Protein 2HB0 (pdb70)

Radius of gyration: 33.53 Å; Cα contacts (8 Å, |Δi|>4): 2049; chains: 2; bounding box: 90×71×95 Å

Foldseek 3Di:
DFDDAAEAEAEAEADQAELVDWFAKFWQFDQAFRGFDDPDQLALWKAKAFCAQPDQQQWHWHHAADPDLDFAFDWTWIWHWKAFDQVRDIDIFIKIKWKAFAFDPDDDGTTGYRRTGGDADVNTGTRGMTMIMMGHIRRCNPDQFFAKIKTWHKMFIQRHVDDTRYIYTYIYIHGYAHQQFFAKAFVVDPAAAEDEQPWDDPDQQKIKGKDKTKIWGDRRYLLPFFKKKKAKAWPPPPPPQWDWWAFDVGRVFIFTKFKWKCKQNDTGGHTHPDIDMDGRVVGHWDWDPRFGPDDDTNPGTGITIMMMMMMIGIDGNGDFHKTKIKMKMKMFGQDPPPGGDIYIGMYIYMYGDDND/DFDDAAEAEAEAEADQDELVDWFAKFWQFDQAFRGFDDPDQLALWKAKAFCAQPDQQQWHWHHAADPDQDFAFDWTWIWHWKAFPQVRDIDIFIKIKWKAFAFDPDGDGTTTYRRTGGDADVNGGTGGMTMIMIGHIRRCNPDQFFAKIKTWHKMFIQRHPDDTRYIYTYIYIHHYAHQQQFAWAFVVDPAAAEDEQCWDDPPQQKTKGKDKTKIWGGRSYLLPFFKKKKAKAWDPPPPPQWDWWAFPVDRVFIFTKFKWKCKQNDTGGHTHGDIDMGGRPPGHKDWDPRFGPDDDTNHGTGITIMMMMMMIGIDGNRDFHKIKIKMKMKMWGQDDDDGGDIYIGMYIYMYGDHD

Solvent-accessible surface area: 31580 Å² total; per-residue (Å²): 122,93,52,111,16,19,80,40,120,31,108,25,90,8,35,96,19,42,31,22,23,26,2,69,97,35,102,11,16,112,56,66,52,0,0,45,16,29,98,68,58,100,17,4,62,0,0,1,11,2,87,34,30,13,86,8,109,26,1,4,6,36,46,58,12,6,108,39,126,75,46,42,99,28,38,0,18,0,6,0,38,0,38,0,112,110,10,128,46,124,62,42,1,9,0,24,0,22,0,33,7,60,19,95,131,33,127,34,82,56,93,1,0,2,8,1,3,56,45,100,3,137,224,30,76,0,0,0,0,13,0,4,0,40,0,25,43,1,6,3,33,14,1,2,2,0,0,17,0,53,6,57,0,61,0,40,0,30,35,10,144,78,76,73,55,14,37,0,24,0,52,1,34,0,30,1,19,1,86,47,0,7,18,1,42,4,58,140,58,206,73,124,3,127,12,50,0,87,23,160,61,63,51,66,28,24,14,65,4,152,43,42,6,52,4,1,0,0,5,0,38,1,2,25,11,74,35,2,70,0,71,0,41,6,113,27,78,105,116,68,27,101,4,18,0,45,32,75,159,38,98,90,75,62,2,50,2,83,5,45,2,84,0,5,50,83,126,28,99,3,56,20,28,113,34,31,114,8,109,9,105,92,15,109,52,71,135,35,122,0,70,26,88,102,40,25,68,3,38,39,56,2,12,0,1,26,5,125,0,57,0,35,6,164,20,138,103,24,82,50,19,98,3,84,14,37,0,62,0,5,1,32,2,32,28,168,131,78,109,27,181,103,35,90,59,58,0,34,0,26,1,38,6,77,92,169,127,89,50,107,16,21,80,45,111,29,108,26,93,10,33,93,21,42,32,22,23,25,3,70,110,35,82,9,19,101,56,68,57,0,0,46,16,32,98,66,54,95,16,5,59,0,0,1,12,1,85,35,31,13,88,10,108,25,1,4,7,36,48,59,10,4,104,39,123,77,47,38,104,26,31,1,16,0,6,0,37,0,38,0,105,115,11,120,48,122,63,53,0,10,0,23,0,26,0,36,6,60,17,96,123,42,138,29,91,65,86,2,0,1,9,1,2,55,46,100,1,107,194,34,77,0,0,0,0,13,0,3,0,42,0,16,38,2,2,2,31,12,2,2,2,0,0,15,0,54,6,56,0,58,0,36,0,26,39,13,144,82,73,75,55,14,38,0,28,0,47,1,35,0,31,0,23,1,88,45,0,8,17,1,44,3,64,137,56,201,72,123,3,126,10,48,0,74,17,140,91,87,50,71,26,22,33,67,6,158,41,36,5,50,5,1,0,0,5,0,42,0,2,24,7,77,37,2,65,0,76,0,45,4,103,34,70,116,117,72,25,106,4,13,0,46,29,100,128,55,104,85,73,70,1,52,3,81,5,41,3,82,0,6,52,90,126,33,101,4,58,21,29,108,33,33,114,8,101,10,96,99,17,114,56,70,133,38,115,0,68,24,88,104,48,22,67,3,39,41,58,2,12,0,1,29,5,126,0,62,0,31,6,172,25,155,112,28,72,38,22,107,3,72,7,33,0,76,0,4,0,24,0,36,33,165,125,106,103,27,176,93,35,88,54,64,0,34,0,23,2,49,6,116,132

Organism: Escherichia coli (NCBI:txid562)

Sequence (711 aa):
ADKNPGSENMTNTIGPHDRGGSSPIYNILNSYLTAYNGSHHLYDRMSFLCLSSQNTLNGACPSSDAPGTATIDGETNITLQFTEKRSLIKRELQIKGYKQFLFKNANCPSKLALNSSHFQCNREQASGATLSLYIPAGELNKLPFGGVWNAVLKLNVKRRYDTTYGTYTINITVNLTDKGNIQIWLPQFKSNARVDLNLRPTGGGTYIGRNSVDMCFYDGYSTNSSSLEIRFQDDNSKSDGKFYLKKINDDSKELVYTLSLLLAGKNLTPTNGQALNINTASLETNWNRITAVTMPEISVPVLCWPGRLQLDAKVKNPEAGQYMGNIKITFTPSSQTLDNKQVEKNITVTASVDPVADKNPGSENMTNTIGPHDRGGSSPIYNILNSYLTAYNGSHHLYDRMSFLCLSSQNTLNGACPSSDAPGTATIDGETNITLQFTEKRSLIKRELQIKGYKQFLFKNANCPSKLALNSSHFQCNREQASGATLSLYIPAGELNKLPFGGVWNAVLKLNVKRRYDTTYGTYTINITVNLTDKGNIQIWLPQFKSNARVDLNLRPTGGGTYIGRNSVDMCFYDGYSTNSSSLEIRFQDDNSKSDGKFYLKKINDDSKELVYTLSLLLAGKNLTPTNGQALNINTASLETNWNRITAVTMPEISVPVLCWPGRLQLDAKVKNPEAGQYMGNIKITFTPSSQTLDNKQVEKNITVTASVDP

Nearest PDB structures (foldseek):
  2hb0-assembly2_B  TM=1.000E+00  e=8.946E-77  Escherichia coli
  3f83-assembly1_A  TM=9.910E-01  e=2.214E-73  Escherichia coli
  3vac-assembly2_B  TM=9.593E-01  e=4.203E-71  Escherichia coli
  6k73-assembly2_D  TM=7.886E-01  e=4.284E-59  Escherichia coli
  6k73-assembly1_C  TM=7.743E-01  e=6.901E-57  Escherichia coli

InterPro domains:
  IPR010888 CblD-like pilus biogenesis initiator [PF07434] (94-356)
  IPR043037 CFA/I fimbrial subunit E, adhesin domain [G3DSA:2.60.40.2520] (23-199)

Secondary structure (DSSP, 8-state):
--B----EEEEEEEEEEETTS----EEEEEEEEEEE-SS--TTSSEEEE-SBSS-GGG-BS--S--SSSS--BS-EEEEEEEEETTT--EEEEEEEEEEEEE-SS------B-TTPPP--BTTB---EEEEEEEEPTTGGGG-SS-EEEEEEEEEEEEETTS-EEEEEEEEEEEEEE-GGG-EEE-TT-SS-EEEE---EEEETTEEEEEEEEEEEEE-SSTT--SEEEEEEE-S---SSS-EEEEETTEEEEEEEEEEEEEETTEEE---TT--EEEESTT---EEE-PPPSSSS---S-EEEEEEEEEEEEEEESPPSEEEEEEEEEEEEE--SSS----EEEEEEEEEEE---/--B----EEEEEEEEEEETTSPPPPEEEEEEEEEEE-SS--TTTTEEEEESBSS-GGG-BS--S--S-SS--BS-EEEEEEEEETTT--EEEEEEEEEEEEE-SSS-----B-TTPPP--BTTBPP-EEEEEEEEPTTGGGG-SS-EEEEEEEEEEEEETTS-EEEEEEEEEEEEEE-GGG-EEE-TT-SSSEEEE---EEEETTEEEEEEEEEEEEE-SSTT--SEEEEEEEES---SSS-EEEEETTEEEEEEEEEEEEEETTEEE---TT--EEEESTT---EEE-PPPSSSS---S-EEEEEEEEEEEEEEES--SEEEEEEEEEEEEE--SSS----EEEEEEEEEEE--

Structure (mmCIF, N/CA/C/O backbone):
data_2HB0
#
_entry.id   2HB0
#
_cell.length_a   143.346
_cell.length_b   143.346
_cell.length_c   231.434
_cell.angle_alpha   90.00
_cell.angle_beta   90.00
_cell.angle_gamma   120.00
#
_symmetry.space_group_name_H-M   'P 62 2 2'
#
loop_
_entity.id
_entity.type
_entity.pdbx_description
1 polymer 'CFA/I fimbrial subunit E'
2 non-polymer 'MALONATE ION'
3 non-polymer DI(HYDROXYETHYL)ETHER
4 water water
#
loop_
_atom_site.group_PDB
_atom_site.id
_atom_site.type_symbol
_atom_site.label_atom_id
_atom_site.label_alt_id
_atom_site.label_comp_id
_atom_site.label_asym_id
_atom_site.label_entity_id
_atom_site.label_seq_id
_atom_site.pdbx_PDB_ins_code
_atom_site.Cartn_x
_atom_site.Cartn_y
_atom_site.Cartn_z
_atom_site.occupancy
_atom_site.B_iso_or_equiv
_atom_site.auth_seq_id
_atom_site.auth_comp_id
_atom_site.auth_asym_id
_atom_site.auth_atom_id
_atom_site.pdbx_PDB_model_num
ATOM 1 N N . ALA A 1 1 ? 57.961 1.400 88.668 1.00 47.40 23 ALA A N 1
ATOM 2 C CA . ALA A 1 1 ? 57.270 0.227 88.014 1.00 45.93 23 ALA A CA 1
ATOM 3 C C . ALA A 1 1 ? 56.592 0.650 86.707 1.00 43.32 23 ALA A C 1
ATOM 4 O O . ALA A 1 1 ? 56.282 1.826 86.508 1.00 44.97 23 ALA A O 1
ATOM 6 N N . ASP A 1 2 ? 56.371 -0.301 85.816 1.00 37.83 24 ASP A N 1
ATOM 7 C CA . ASP A 1 2 ? 55.693 0.015 84.580 1.00 32.86 24 ASP A CA 1
ATOM 8 C C . ASP A 1 2 ? 54.244 0.390 84.897 1.00 29.91 24 ASP A C 1
ATOM 9 O O . ASP A 1 2 ? 53.666 -0.106 85.852 1.00 29.44 24 ASP A O 1
ATOM 14 N N . LYS A 1 3 ? 53.679 1.291 84.111 1.00 26.94 25 LYS A N 1
ATOM 15 C CA . LYS A 1 3 ? 52.269 1.639 84.244 1.00 24.57 25 LYS A CA 1
ATOM 16 C C . LYS A 1 3 ? 51.695 2.031 82.898 1.00 23.65 25 LYS A C 1
ATOM 17 O O . LYS A 1 3 ? 52.288 2.821 82.169 1.00 23.31 25 LYS A O 1
ATOM 23 N N . ASN A 1 4 ? 50.548 1.451 82.569 1.00 22.93 26 ASN A N 1
ATOM 24 C CA . ASN A 1 4 ? 49.841 1.760 81.337 1.00 22.89 26 ASN A CA 1
ATOM 25 C C . ASN A 1 4 ? 48.769 2.776 81.643 1.00 22.41 26 ASN A C 1
ATOM 26 O O . ASN A 1 4 ? 47.935 2.546 82.520 1.00 22.64 26 ASN A O 1
ATOM 31 N N . PRO A 1 5 ? 48.757 3.883 80.907 1.00 21.93 27 PRO A N 1
ATOM 32 C CA . PRO A 1 5 ? 47.775 4.952 81.153 1.00 21.33 27 PRO A CA 1
ATOM 33 C C . PRO A 1 5 ? 46.359 4.478 80.826 1.00 21.36 27 PRO A C 1
ATOM 34 O O . PRO A 1 5 ? 46.157 3.558 80.014 1.00 19.96 27 PRO A O 1
ATOM 38 N N . GLY A 1 6 ? 45.383 5.108 81.463 1.00 21.46 28 GLY A N 1
ATOM 39 C CA . GLY A 1 6 ? 43.983 4.784 81.261 1.00 21.00 28 GLY A CA 1
ATOM 40 C C . GLY A 1 6 ? 43.125 5.634 82.175 1.00 21.88 28 GLY A C 1
ATOM 41 O O . GLY A 1 6 ? 43.642 6.475 82.924 1.00 21.23 28 GLY A O 1
ATOM 42 N N . SER A 1 7 ? 41.817 5.416 82.129 1.00 22.08 29 SER A N 1
ATOM 43 C CA . SER A 1 7 ? 40.893 6.167 82.974 1.00 22.70 29 SER A CA 1
ATOM 44 C C . SER A 1 7 ? 41.095 5.840 84.434 1.00 22.80 29 SER A C 1
ATOM 45 O O . SER A 1 7 ? 41.435 4.712 84.790 1.00 23.34 29 SER A O 1
ATOM 48 N N . GLU A 1 8 ? 40.886 6.833 85.279 1.00 22.72 30 GLU A N 1
ATOM 49 C CA . GLU A 1 8 ? 40.997 6.656 86.716 1.00 23.33 30 GLU A CA 1
ATOM 50 C C . GLU A 1 8 ? 39.995 7.567 87.396 1.00 23.34 30 GLU A C 1
ATOM 51 O O . GLU A 1 8 ? 39.584 8.600 86.846 1.00 21.66 30 GLU A O 1
ATOM 57 N N . ASN A 1 9 ? 39.605 7.177 88.597 1.00 24.22 31 ASN A N 1
ATOM 58 C CA . ASN A 1 9 ? 38.635 7.911 89.392 1.00 25.72 31 ASN A CA 1
ATOM 59 C C . ASN A 1 9 ? 39.242 8.226 90.726 1.00 25.95 31 ASN A C 1
ATOM 60 O O . ASN A 1 9 ? 39.648 7.318 91.447 1.00 26.61 31 ASN A O 1
ATOM 65 N N . MET A 1 10 ? 39.302 9.506 91.073 1.00 25.51 32 MET A N 1
ATOM 66 C CA . MET A 1 10 ? 39.934 9.898 92.315 1.00 26.65 32 MET A CA 1
ATOM 67 C C . MET A 1 10 ? 39.080 10.789 93.174 1.00 26.26 32 MET A C 1
ATOM 68 O O . MET A 1 10 ? 38.148 11.443 92.700 1.00 25.53 32 MET A O 1
ATOM 73 N N . THR A 1 11 ? 39.397 10.786 94.457 1.00 26.51 33 THR A N 1
ATOM 74 C CA . THR A 1 11 ? 38.657 11.541 95.440 1.00 27.56 33 THR A CA 1
ATOM 75 C C . THR A 1 11 ? 39.622 12.304 96.309 1.00 26.31 33 THR A C 1
ATOM 76 O O . THR A 1 11 ? 40.639 11.754 96.739 1.00 26.65 33 THR A O 1
ATOM 80 N N . ASN A 1 12 ? 39.300 13.573 96.551 1.00 25.57 34 ASN A N 1
ATOM 81 C CA . ASN A 1 12 ? 40.094 14.467 97.383 1.00 25.97 34 ASN A CA 1
ATOM 82 C C . ASN A 1 12 ? 39.210 15.237 98.334 1.00 25.97 34 ASN A C 1
ATOM 83 O O . ASN A 1 12 ? 38.209 15.821 97.915 1.00 25.60 34 ASN A O 1
ATOM 88 N N . THR A 1 13 ? 39.572 15.242 99.610 1.00 25.55 35 THR A N 1
ATOM 89 C CA . THR A 1 13 ? 38.833 15.985 100.605 1.00 26.36 35 THR A CA 1
ATOM 90 C C . THR A 1 13 ? 39.761 17.032 101.179 1.00 26.22 35 THR A C 1
ATOM 91 O O . THR A 1 13 ? 40.780 16.710 101.781 1.00 27.15 35 THR A O 1
ATOM 95 N N . ILE A 1 14 ? 39.410 18.288 100.965 1.00 25.98 36 ILE A N 1
ATOM 96 C CA . ILE A 1 14 ? 40.195 19.404 101.418 1.00 25.19 36 ILE A CA 1
ATOM 97 C C . ILE A 1 14 ? 39.571 19.956 102.676 1.00 25.26 36 ILE A C 1
ATOM 98 O O . ILE A 1 14 ? 38.348 20.182 102.730 1.00 24.13 36 ILE A O 1
ATOM 103 N N . GLY A 1 15 ? 40.390 20.189 103.698 1.00 24.50 37 GLY A N 1
ATOM 104 C CA . GLY A 1 15 ? 39.874 20.784 104.902 1.00 23.98 37 GLY A CA 1
ATOM 105 C C . GLY A 1 15 ? 39.787 19.853 106.069 1.00 24.20 37 GLY A C 1
ATOM 106 O O . GLY A 1 15 ? 40.381 18.792 106.064 1.00 26.16 37 GLY A O 1
ATOM 107 N N . PRO A 1 16 ? 39.025 20.239 107.078 1.00 23.67 38 PRO A N 1
ATOM 108 C CA . PRO A 1 16 ? 38.243 21.480 107.056 1.00 22.70 38 PRO A CA 1
ATOM 109 C C . PRO A 1 16 ? 39.101 22.741 107.076 1.00 21.71 38 PRO A C 1
ATOM 110 O O . PRO A 1 16 ? 40.118 22.778 107.740 1.00 21.53 38 PRO A O 1
ATOM 114 N N . HIS A 1 17 ? 38.688 23.763 106.349 1.00 20.69 39 HIS A N 1
ATOM 115 C CA . HIS A 1 17 ? 39.383 25.040 106.414 1.00 19.74 39 HIS A CA 1
ATOM 116 C C . HIS A 1 17 ? 38.386 26.100 106.825 1.00 19.40 39 HIS A C 1
ATOM 117 O O . HIS A 1 17 ? 37.292 26.177 106.261 1.00 20.52 39 HIS A O 1
ATOM 124 N N . ASP A 1 18 ? 38.758 26.929 107.786 1.00 19.88 40 ASP A N 1
ATOM 125 C CA . ASP A 1 18 ? 37.858 27.994 108.249 1.00 21.12 40 ASP A CA 1
ATOM 126 C C . ASP A 1 18 ? 38.100 29.279 107.510 1.00 21.26 40 ASP A C 1
ATOM 127 O O . ASP A 1 18 ? 39.238 29.684 107.375 1.00 21.81 40 ASP A O 1
ATOM 132 N N . ARG A 1 19 ? 37.020 29.924 107.041 1.00 22.73 41 ARG A N 1
ATOM 133 C CA . ARG A 1 19 ? 37.093 31.201 106.278 1.00 22.55 41 ARG A CA 1
ATOM 134 C C . ARG A 1 19 ? 37.771 32.334 107.031 1.00 22.91 41 ARG A C 1
ATOM 135 O O . ARG A 1 19 ? 38.097 33.365 106.439 1.00 23.34 41 ARG A O 1
ATOM 143 N N . GLY A 1 20 ? 37.938 32.174 108.338 1.00 21.94 42 GLY A N 1
ATOM 144 C CA . GLY A 1 20 ? 38.589 33.189 109.141 1.00 22.40 42 GLY A CA 1
ATOM 145 C C . GLY A 1 20 ? 40.079 33.291 108.870 1.00 23.13 42 GLY A C 1
ATOM 146 O O . GLY A 1 20 ? 40.730 34.264 109.260 1.00 23.97 42 GLY A O 1
ATOM 147 N N . GLY A 1 21 ? 40.627 32.281 108.201 1.00 22.02 43 GLY A N 1
ATOM 148 C CA . GLY A 1 21 ? 42.036 32.261 107.884 1.00 21.15 43 GLY A CA 1
ATOM 149 C C . GLY A 1 21 ? 42.294 32.175 106.396 1.00 21.02 43 GLY A C 1
ATOM 150 O O . GLY A 1 21 ? 41.421 31.786 105.619 1.00 21.08 43 GLY A O 1
ATOM 151 N N . SER A 1 22 ? 43.497 32.565 105.993 1.00 20.30 44 SER A N 1
ATOM 152 C CA . SER A 1 22 ? 43.886 32.510 104.582 1.00 20.32 44 SER A CA 1
ATOM 153 C C . SER A 1 22 ? 44.173 31.046 104.248 1.00 18.35 44 SER A C 1
ATOM 154 O O . SER A 1 22 ? 44.740 30.340 105.049 1.00 17.84 44 SER A O 1
ATOM 157 N N . SER A 1 23 ? 43.758 30.594 103.080 1.00 18.04 45 SER A N 1
ATOM 158 C CA . SER A 1 23 ? 43.914 29.201 102.728 1.00 18.26 45 SER A CA 1
ATOM 159 C C . SER A 1 23 ? 45.305 28.882 102.214 1.00 17.90 45 SER A C 1
ATOM 160 O O . SER A 1 23 ? 45.876 29.634 101.425 1.00 19.48 45 SER A O 1
ATOM 163 N N . PRO A 1 24 ? 45.863 27.776 102.670 1.00 17.47 46 PRO A N 1
ATOM 164 C CA . PRO A 1 24 ? 47.194 27.372 102.233 1.00 17.19 46 PRO A CA 1
ATOM 165 C C . PRO A 1 24 ? 47.093 26.574 100.943 1.00 18.06 46 PRO A C 1
ATOM 166 O O . PRO A 1 24 ? 45.974 26.280 100.462 1.00 17.46 46 PRO A O 1
ATOM 170 N N . ILE A 1 25 ? 48.243 26.234 100.378 1.00 17.85 47 ILE A N 1
ATOM 171 C CA . ILE A 1 25 ? 48.268 25.404 99.184 1.00 19.06 47 ILE A CA 1
ATOM 172 C C . ILE A 1 25 ? 47.666 24.054 99.538 1.00 18.63 47 ILE A C 1
ATOM 173 O O . ILE A 1 25 ? 47.945 23.515 100.608 1.00 18.14 47 ILE A O 1
ATOM 178 N N . TYR A 1 26 ? 46.820 23.530 98.666 1.00 19.43 48 TYR A N 1
ATOM 179 C CA . TYR A 1 26 ? 46.283 22.180 98.854 1.00 20.73 48 TYR A CA 1
ATOM 180 C C . TYR A 1 26 ? 46.728 21.286 97.704 1.00 20.82 48 TYR A C 1
ATOM 181 O O . TYR A 1 26 ? 46.392 21.513 96.559 1.00 20.57 48 TYR A O 1
ATOM 190 N N . ASN A 1 27 ? 47.490 20.270 98.019 1.00 22.03 49 ASN A N 1
ATOM 191 C CA . ASN A 1 27 ? 47.951 19.362 96.996 1.00 23.27 49 ASN A CA 1
ATOM 192 C C . ASN A 1 27 ? 46.872 18.376 96.589 1.00 22.78 49 ASN A C 1
ATOM 193 O O . ASN A 1 27 ? 46.326 17.707 97.419 1.00 22.79 49 ASN A O 1
ATOM 198 N N . ILE A 1 28 ? 46.567 18.302 95.299 1.00 22.31 50 ILE A N 1
ATOM 199 C CA . ILE A 1 28 ? 45.571 17.353 94.819 1.00 22.10 50 ILE A CA 1
ATOM 200 C C . ILE A 1 28 ? 46.266 16.120 94.256 1.00 22.23 50 ILE A C 1
ATOM 201 O O . ILE A 1 28 ? 45.869 15.006 94.519 1.00 23.28 50 ILE A O 1
ATOM 206 N N . LEU A 1 29 ? 47.322 16.339 93.492 1.00 21.86 51 LEU A N 1
ATOM 207 C CA . LEU A 1 29 ? 48.159 15.259 92.980 1.00 21.38 51 LEU A CA 1
ATOM 208 C C . LEU A 1 29 ? 49.566 15.754 93.070 1.00 21.12 51 LEU A C 1
ATOM 209 O O . LEU A 1 29 ? 49.846 16.894 92.716 1.00 20.93 51 LEU A O 1
ATOM 214 N N . ASN A 1 30 ? 50.457 14.927 93.571 1.00 21.44 52 ASN A N 1
ATOM 215 C CA . ASN A 1 30 ? 51.858 15.323 93.636 1.00 22.42 52 ASN A CA 1
ATOM 216 C C . ASN A 1 30 ? 52.731 14.302 92.936 1.00 20.48 52 ASN A C 1
ATOM 217 O O . ASN A 1 30 ? 52.888 13.205 93.433 1.00 19.75 52 ASN A O 1
ATOM 222 N N . SER A 1 31 ? 53.284 14.676 91.779 1.00 20.23 53 SER A N 1
ATOM 223 C CA . SER A 1 31 ? 54.127 13.779 90.983 1.00 21.05 53 SER A CA 1
ATOM 224 C C . SER A 1 31 ? 53.483 12.420 90.854 1.00 20.12 53 SER A C 1
ATOM 225 O O . SER A 1 31 ? 54.121 11.411 91.057 1.00 20.30 53 SER A O 1
ATOM 228 N N . TYR A 1 32 ? 52.196 12.411 90.563 1.00 19.67 54 TYR A N 1
ATOM 229 C CA . TYR A 1 32 ? 51.474 11.175 90.399 1.00 19.46 54 TYR A CA 1
ATOM 230 C C . TYR A 1 32 ? 51.856 10.527 89.050 1.00 19.30 54 TYR A C 1
ATOM 231 O O . TYR A 1 32 ? 51.763 11.176 87.988 1.00 19.64 54 TYR A O 1
ATOM 240 N N . LEU A 1 33 ? 52.257 9.260 89.091 1.00 18.91 55 LEU A N 1
ATOM 241 C CA . LEU A 1 33 ? 52.690 8.528 87.889 1.00 18.80 55 LEU A CA 1
ATOM 242 C C . LEU A 1 33 ? 51.505 8.234 86.985 1.00 19.10 55 LEU A C 1
ATOM 243 O O . LEU A 1 33 ? 50.564 7.573 87.402 1.00 19.88 55 LEU A O 1
ATOM 248 N N . THR A 1 34 ? 51.538 8.738 85.755 1.00 18.64 56 THR A N 1
ATOM 249 C CA . THR A 1 34 ? 50.443 8.502 84.833 1.00 19.14 56 THR A CA 1
ATOM 250 C C . THR A 1 34 ? 50.749 7.382 83.895 1.00 20.10 56 THR A C 1
ATOM 251 O O . THR A 1 34 ? 49.844 6.666 83.469 1.00 20.80 56 THR A O 1
ATOM 255 N N . ALA A 1 35 ? 52.030 7.228 83.568 1.00 19.79 57 ALA A N 1
ATOM 256 C CA . ALA A 1 35 ? 52.453 6.237 82.596 1.00 20.16 57 ALA A CA 1
ATOM 257 C C . ALA A 1 35 ? 53.950 6.067 82.651 1.00 20.28 57 ALA A C 1
ATOM 258 O O . ALA A 1 35 ? 54.675 7.037 82.902 1.00 20.58 57 ALA A O 1
ATOM 260 N N . TYR A 1 36 ? 54.406 4.835 82.413 1.00 20.04 58 TYR A N 1
ATOM 261 C CA . TYR A 1 36 ? 55.832 4.521 82.351 1.00 20.39 58 TYR A CA 1
ATOM 262 C C . TYR A 1 36 ? 56.054 3.155 81.735 1.00 20.86 58 TYR A C 1
ATOM 263 O O . TYR A 1 36 ? 55.277 2.235 81.977 1.00 21.09 58 TYR A O 1
ATOM 272 N N . ASN A 1 37 ? 57.105 3.033 80.925 1.00 21.14 59 ASN A N 1
ATOM 273 C CA . ASN A 1 37 ? 57.548 1.734 80.417 1.00 21.71 59 ASN A CA 1
ATOM 274 C C . ASN A 1 37 ? 59.042 1.791 80.174 1.00 22.02 59 ASN A C 1
ATOM 275 O O . ASN A 1 37 ? 59.539 2.734 79.570 1.00 22.24 59 ASN A O 1
ATOM 280 N N . GLY A 1 38 ? 59.753 0.779 80.658 1.00 23.04 60 GLY A N 1
ATOM 281 C CA . GLY A 1 38 ? 61.197 0.723 80.535 1.00 24.58 60 GLY A CA 1
ATOM 282 C C . GLY A 1 38 ? 61.736 0.240 79.202 1.00 25.69 60 GLY A C 1
ATOM 283 O O . GLY A 1 38 ? 62.910 0.453 78.906 1.00 26.43 60 GLY A O 1
ATOM 284 N N . SER A 1 39 ? 60.897 -0.413 78.398 1.00 26.00 61 SER A N 1
ATOM 285 C CA . SER A 1 39 ? 61.348 -0.922 77.099 1.00 27.25 61 SER A CA 1
ATOM 286 C C . SER A 1 39 ? 60.962 -0.065 75.873 1.00 27.42 61 SER A C 1
ATOM 287 O O . SER A 1 39 ? 61.804 0.188 75.011 1.00 29.40 61 SER A O 1
ATOM 290 N N . HIS A 1 40 ? 59.708 0.380 75.793 1.00 25.61 62 HIS A N 1
ATOM 291 C CA . HIS A 1 40 ? 59.295 1.198 74.655 1.00 24.27 62 HIS A CA 1
ATOM 292 C C . HIS A 1 40 ? 59.160 2.688 75.019 1.00 23.97 62 HIS A C 1
ATOM 293 O O . HIS A 1 40 ? 59.381 3.074 76.170 1.00 22.88 62 HIS A O 1
ATOM 300 N N . HIS A 1 41 ? 58.809 3.513 74.030 1.00 23.86 63 HIS A N 1
ATOM 301 C CA . HIS A 1 41 ? 58.713 4.952 74.229 1.00 22.94 63 HIS A CA 1
ATOM 302 C C . HIS A 1 41 ? 57.383 5.511 73.804 1.00 22.40 63 HIS A C 1
ATOM 303 O O . HIS A 1 41 ? 57.306 6.655 73.379 1.00 23.38 63 HIS A O 1
ATOM 310 N N . LEU A 1 42 ? 56.328 4.709 73.910 1.00 21.77 64 LEU A N 1
ATOM 311 C CA . LEU A 1 42 ? 55.000 5.188 73.581 1.00 21.70 64 LEU A CA 1
ATOM 312 C C . LEU A 1 42 ? 54.553 6.264 74.562 1.00 21.08 64 LEU A C 1
ATOM 313 O O . LEU A 1 42 ? 53.635 7.010 74.270 1.00 20.42 64 LEU A O 1
ATOM 318 N N . TYR A 1 43 ? 55.201 6.337 75.723 1.00 19.75 65 TYR A N 1
ATOM 319 C CA . TYR A 1 43 ? 54.810 7.315 76.728 1.00 19.81 65 TYR A CA 1
ATOM 320 C C . TYR A 1 43 ? 55.824 8.412 76.844 1.00 20.42 65 TYR A C 1
ATOM 321 O O . TYR A 1 43 ? 56.039 8.963 77.925 1.00 20.75 65 TYR A O 1
ATOM 330 N N . ASP A 1 44 ? 56.426 8.759 75.718 1.00 20.67 66 ASP A N 1
ATOM 331 C CA . ASP A 1 44 ? 57.431 9.799 75.704 1.00 20.77 66 ASP A CA 1
ATOM 332 C C . ASP A 1 44 ? 56.839 11.191 75.485 1.00 19.74 66 ASP A C 1
ATOM 333 O O . ASP A 1 44 ? 57.572 12.179 75.469 1.00 20.33 66 ASP A O 1
ATOM 338 N N . ARG A 1 45 ? 55.521 11.272 75.315 1.00 19.31 67 ARG A N 1
ATOM 339 C CA . ARG A 1 45 ? 54.866 12.566 75.070 1.00 18.76 67 ARG A CA 1
ATOM 340 C C . ARG A 1 45 ? 53.468 12.645 75.692 1.00 18.52 67 ARG A C 1
ATOM 341 O O . ARG A 1 45 ? 52.484 12.976 75.029 1.00 17.80 67 ARG A O 1
ATOM 349 N N . MET A 1 46 ? 53.388 12.327 76.973 1.00 18.42 68 MET A N 1
ATOM 350 C CA . MET A 1 46 ? 52.125 12.369 77.668 1.00 17.55 68 MET A CA 1
ATOM 351 C C . MET A 1 46 ? 51.580 13.797 77.718 1.00 17.60 68 MET A C 1
ATOM 352 O O . MET A 1 46 ? 52.322 14.742 77.964 1.00 17.79 68 MET A O 1
ATOM 357 N N . SER A 1 47 ? 50.288 13.945 77.453 1.00 17.34 69 SER A N 1
ATOM 358 C CA . SER A 1 47 ? 49.634 15.232 77.546 1.00 17.98 69 SER A CA 1
ATOM 359 C C . SER A 1 47 ? 48.274 15.097 78.239 1.00 18.39 69 SER A C 1
ATOM 360 O O . SER A 1 47 ? 47.652 14.006 78.240 1.00 18.69 69 SER A O 1
ATOM 363 N N . PHE A 1 48 ? 47.828 16.194 78.845 1.00 17.75 70 PHE A N 1
ATOM 364 C CA . PHE A 1 48 ? 46.587 16.207 79.601 1.00 18.39 70 PHE A CA 1
ATOM 365 C C . PHE A 1 48 ? 45.746 17.389 79.162 1.00 18.67 70 PHE A C 1
ATOM 366 O O . PHE A 1 48 ? 46.213 18.518 79.158 1.00 18.87 70 PHE A O 1
ATOM 374 N N . LEU A 1 49 ? 44.509 17.118 78.761 1.00 18.32 71 LEU A N 1
ATOM 375 C CA . LEU A 1 49 ? 43.645 18.178 78.243 1.00 17.95 71 LEU A CA 1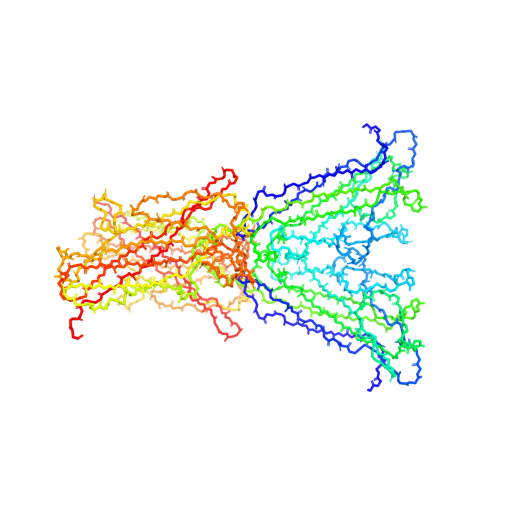
ATOM 376 C C . LEU A 1 49 ? 42.351 18.249 78.993 1.00 19.10 71 LEU A C 1
ATOM 377 O O . LEU A 1 49 ? 41.759 17.199 79.319 1.00 18.76 71 LEU A O 1
ATOM 382 N N . CYS A 1 50 ? 41.881 19.474 79.256 1.00 18.98 72 CYS A N 1
ATOM 383 C CA . CYS A 1 50 ? 40.533 19.645 79.799 1.00 20.04 72 CYS A CA 1
ATOM 384 C C . CYS A 1 50 ? 39.562 19.314 78.670 1.00 19.95 72 CYS A C 1
ATOM 385 O O . CYS A 1 50 ? 39.967 19.269 77.515 1.00 18.21 72 CYS A O 1
ATOM 388 N N . LEU A 1 51 ? 38.282 19.089 78.995 1.00 20.54 73 LEU A N 1
ATOM 389 C CA . LEU A 1 51 ? 37.304 18.707 77.961 1.00 21.51 73 LEU A CA 1
ATOM 390 C C . LEU A 1 51 ? 36.774 19.910 77.230 1.00 21.06 73 LEU A C 1
ATOM 391 O O . LEU A 1 51 ? 36.122 19.795 76.198 1.00 20.74 73 LEU A O 1
ATOM 396 N N . SER A 1 52 ? 37.050 21.074 77.774 1.00 21.06 74 SER A N 1
ATOM 397 C CA . SER A 1 52 ? 36.550 22.297 77.210 1.00 20.30 74 SER A CA 1
ATOM 398 C C . SER A 1 52 ? 37.539 23.415 77.546 1.00 20.17 74 SER A C 1
ATOM 399 O O . SER A 1 52 ? 38.155 23.409 78.614 1.00 20.56 74 SER A O 1
ATOM 402 N N . SER A 1 53 ? 37.702 24.363 76.634 1.00 19.21 75 SER A N 1
ATOM 403 C CA . SER A 1 53 ? 38.649 25.433 76.839 1.00 18.45 75 SER A CA 1
ATOM 404 C C . SER A 1 53 ? 38.118 26.550 77.713 1.00 18.93 75 SER A C 1
ATOM 405 O O . SER A 1 53 ? 38.897 27.256 78.336 1.00 18.65 75 SER A O 1
ATOM 408 N N . GLN A 1 54 ? 36.801 26.711 77.777 1.00 19.25 76 GLN A N 1
ATOM 409 C CA . GLN A 1 54 ? 36.242 27.793 78.570 1.00 20.38 76 GLN A CA 1
ATOM 410 C C . GLN A 1 54 ? 35.167 27.396 79.536 1.00 21.63 76 GLN A C 1
ATOM 411 O O . GLN A 1 54 ? 34.984 28.064 80.538 1.00 23.33 76 GLN A O 1
ATOM 417 N N . ASN A 1 55 ? 34.449 26.308 79.252 1.00 22.22 77 ASN A N 1
ATOM 418 C CA . ASN A 1 55 ? 33.402 25.857 80.152 1.00 20.96 77 ASN A CA 1
ATOM 419 C C . ASN A 1 55 ? 34.011 25.231 81.402 1.00 20.28 77 ASN A C 1
ATOM 420 O O . ASN A 1 55 ? 34.726 24.221 81.326 1.00 18.56 77 ASN A O 1
ATOM 425 N N . THR A 1 56 ? 33.724 25.833 82.548 1.00 18.64 78 THR A N 1
ATOM 426 C CA . THR A 1 56 ? 34.334 25.402 83.794 1.00 18.80 78 THR A CA 1
ATOM 427 C C . THR A 1 56 ? 33.672 24.226 84.535 1.00 19.29 78 THR A C 1
ATOM 428 O O . THR A 1 56 ? 34.166 23.795 85.601 1.00 20.88 78 THR A O 1
ATOM 432 N N . LEU A 1 57 ? 32.579 23.719 83.991 1.00 18.76 79 LEU A N 1
ATOM 433 C CA . LEU A 1 57 ? 31.847 22.601 84.586 1.00 20.46 79 LEU A CA 1
ATOM 434 C C . LEU A 1 57 ? 32.778 21.525 85.131 1.00 20.90 79 LEU A C 1
ATOM 435 O O . LEU A 1 57 ? 32.632 21.114 86.271 1.00 21.27 79 LEU A O 1
ATOM 440 N N . ASN A 1 58 ? 33.726 21.067 84.309 1.00 20.04 80 ASN A N 1
ATOM 441 C CA . ASN A 1 58 ? 34.674 20.047 84.734 1.00 20.31 80 ASN A CA 1
ATOM 442 C C . ASN A 1 58 ? 36.097 20.511 84.649 1.00 20.50 80 ASN A C 1
ATOM 443 O O . ASN A 1 58 ? 37.011 19.705 84.654 1.00 21.15 80 ASN A O 1
ATOM 448 N N . GLY A 1 59 ? 36.283 21.816 84.579 1.00 20.37 81 GLY A N 1
ATOM 449 C CA . GLY A 1 59 ? 37.606 22.380 84.521 1.00 19.46 81 GLY A CA 1
ATOM 450 C C . GLY A 1 59 ? 37.859 22.877 83.125 1.00 19.95 81 GLY A C 1
ATOM 451 O O . GLY A 1 59 ? 37.742 22.118 82.147 1.00 19.25 81 GLY A O 1
ATOM 452 N N . ALA A 1 60 ? 38.176 24.159 83.025 1.00 19.03 82 ALA A N 1
ATOM 453 C CA . ALA A 1 60 ? 38.468 24.777 81.742 1.00 19.11 82 ALA A CA 1
ATOM 454 C C . ALA A 1 60 ? 39.962 25.071 81.664 1.00 19.85 82 ALA A C 1
ATOM 455 O O . ALA A 1 60 ? 40.535 25.672 82.583 1.00 19.44 82 ALA A O 1
ATOM 457 N N . CYS A 1 61 ? 40.579 24.622 80.569 1.00 19.88 83 CYS A N 1
ATOM 458 C CA . CYS A 1 61 ? 42.010 24.802 80.305 1.00 19.13 83 CYS A CA 1
ATOM 459 C C . CYS A 1 61 ? 42.211 24.234 78.880 1.00 19.76 83 CYS A C 1
ATOM 460 O O . CYS A 1 61 ? 41.264 23.700 78.300 1.00 20.12 83 CYS A O 1
ATOM 463 N N . PRO A 1 62 ? 43.393 24.381 78.285 1.00 19.39 84 PRO A N 1
ATOM 464 C CA . PRO A 1 62 ? 43.567 23.956 76.890 1.00 19.40 84 PRO A CA 1
ATOM 465 C C . PRO A 1 62 ? 43.017 22.561 76.619 1.00 19.97 84 PRO A C 1
ATOM 466 O O . PRO A 1 62 ? 43.339 21.608 77.337 1.00 20.42 84 PRO A O 1
ATOM 470 N N . SER A 1 63 ? 42.174 22.467 75.596 1.00 19.90 85 SER A N 1
ATOM 471 C CA . SER A 1 63 ? 41.463 21.249 75.261 1.00 20.58 85 SER A CA 1
ATOM 472 C C . SER A 1 63 ? 42.059 20.498 74.082 1.00 21.18 85 SER A C 1
ATOM 473 O O . SER A 1 63 ? 41.497 19.478 73.642 1.00 20.81 85 SER A O 1
ATOM 476 N N . SER A 1 64 ? 43.159 21.018 73.536 1.00 21.13 86 SER A N 1
ATOM 477 C CA . SER A 1 64 ? 43.909 20.308 72.493 1.00 20.99 86 SER A CA 1
ATOM 478 C C . SER A 1 64 ? 45.419 20.489 72.647 1.00 21.18 86 SER A C 1
ATOM 479 O O . SER A 1 64 ? 45.876 21.372 73.384 1.00 20.93 86 SER A O 1
ATOM 482 N N . ASP A 1 65 ? 46.190 19.619 71.992 1.00 20.25 87 ASP A N 1
ATOM 483 C CA . ASP A 1 65 ? 47.638 19.700 72.029 1.00 20.07 87 ASP A CA 1
ATOM 484 C C . ASP A 1 65 ? 48.105 21.084 71.606 1.00 19.18 87 ASP A C 1
ATOM 485 O O . ASP A 1 65 ? 47.572 21.652 70.662 1.00 18.83 87 ASP A O 1
ATOM 490 N N . ALA A 1 66 ? 49.083 21.631 72.317 1.00 18.91 88 ALA A N 1
ATOM 491 C CA . ALA A 1 66 ? 49.639 22.910 71.944 1.00 19.82 88 ALA A CA 1
ATOM 492 C C . ALA A 1 66 ? 50.232 22.750 70.549 1.00 20.41 88 ALA A C 1
ATOM 493 O O . ALA A 1 66 ? 51.009 21.825 70.308 1.00 21.23 88 ALA A O 1
ATOM 495 N N . PRO A 1 67 ? 49.822 23.612 69.622 1.00 21.26 89 PRO A N 1
ATOM 496 C CA . PRO A 1 67 ? 50.316 23.577 68.214 1.00 21.37 89 PRO A CA 1
ATOM 497 C C . PRO A 1 67 ? 51.814 23.905 67.979 1.00 21.47 89 PRO A C 1
ATOM 498 O O . PRO A 1 67 ? 52.379 23.418 66.986 1.00 23.20 89 PRO A O 1
ATOM 502 N N . GLY A 1 68 ? 52.439 24.706 68.839 1.00 20.92 90 GLY A N 1
ATOM 503 C CA . GLY A 1 68 ? 53.850 25.036 68.669 1.00 20.25 90 GLY A CA 1
ATOM 504 C C . GLY A 1 68 ? 54.755 23.879 69.081 1.00 21.50 90 GLY A C 1
ATOM 505 O O . GLY A 1 68 ? 54.374 23.067 69.934 1.00 22.00 90 GLY A O 1
ATOM 506 N N . THR A 1 69 ? 55.934 23.765 68.457 1.00 20.82 91 THR A N 1
ATOM 507 C CA . THR A 1 69 ? 56.884 22.722 68.852 1.00 19.45 91 THR A CA 1
ATOM 508 C C . THR A 1 69 ? 57.638 23.179 70.104 1.00 20.48 91 THR A C 1
ATOM 509 O O . THR A 1 69 ? 58.249 22.367 70.798 1.00 20.60 91 THR A O 1
ATOM 513 N N . ALA A 1 70 ? 57.626 24.489 70.368 1.00 20.28 92 ALA A N 1
ATOM 514 C CA . ALA A 1 70 ? 58.267 25.018 71.566 1.00 21.20 92 ALA A CA 1
ATOM 515 C C . ALA A 1 70 ? 57.627 24.427 72.831 1.00 21.51 92 ALA A C 1
ATOM 516 O O . ALA A 1 70 ? 56.404 24.374 72.959 1.00 21.66 92 ALA A O 1
ATOM 518 N N . THR A 1 71 ? 58.474 23.943 73.728 1.00 22.04 93 THR A N 1
ATOM 519 C CA . THR A 1 71 ? 58.046 23.411 74.997 1.00 22.56 93 THR A CA 1
ATOM 520 C C . THR A 1 71 ? 57.455 24.559 75.788 1.00 22.21 93 THR A C 1
ATOM 521 O O . THR A 1 71 ? 58.004 25.663 75.795 1.00 22.29 93 THR A O 1
ATOM 525 N N . ILE A 1 72 ? 56.309 24.339 76.406 1.00 22.01 94 ILE A N 1
ATOM 526 C CA . ILE A 1 72 ? 55.759 25.374 77.249 1.00 21.94 94 ILE A CA 1
ATOM 527 C C . ILE A 1 72 ? 56.122 25.027 78.678 1.00 23.04 94 ILE A C 1
ATOM 528 O O . ILE A 1 72 ? 55.592 24.060 79.249 1.00 23.33 94 ILE A O 1
ATOM 533 N N . ASP A 1 73 ? 57.064 25.782 79.237 1.00 23.72 95 ASP A N 1
ATOM 534 C CA . ASP A 1 73 ? 57.498 25.576 80.612 1.00 26.19 95 ASP A CA 1
ATOM 535 C C . ASP A 1 73 ? 56.476 26.175 81.533 1.00 25.59 95 ASP A C 1
ATOM 536 O O . ASP A 1 73 ? 55.824 27.121 81.172 1.00 28.03 95 ASP A O 1
ATOM 541 N N . GLY A 1 74 ? 56.346 25.638 82.732 1.00 24.95 96 GLY A N 1
ATOM 542 C CA . GLY A 1 74 ? 55.467 26.258 83.708 1.00 22.96 96 GLY A CA 1
ATOM 543 C C . GLY A 1 74 ? 54.253 25.451 84.053 1.00 22.93 96 GLY A C 1
ATOM 544 O O . GLY A 1 74 ? 54.210 24.236 83.843 1.00 22.86 96 GLY A O 1
ATOM 545 N N . GLU A 1 75 ? 53.238 26.134 84.562 1.00 22.46 97 GLU A N 1
ATOM 546 C CA . GLU A 1 75 ? 52.052 25.463 85.035 1.00 21.28 97 GLU A CA 1
ATOM 547 C C . GLU A 1 75 ? 50.789 25.924 84.281 1.00 21.40 97 GLU A C 1
ATOM 548 O O . GLU A 1 75 ? 50.677 27.097 83.863 1.00 20.99 97 GLU A O 1
ATOM 554 N N . THR A 1 76 ? 49.856 24.998 84.100 1.00 18.97 98 THR A N 1
ATOM 555 C CA . THR A 1 76 ? 48.614 25.275 83.413 1.00 19.41 98 THR A CA 1
ATOM 556 C C . THR A 1 76 ? 47.588 25.827 84.393 1.00 20.48 98 THR A C 1
ATOM 557 O O . THR A 1 76 ? 47.443 25.312 85.498 1.00 20.93 98 THR A O 1
ATOM 561 N N . ASN A 1 77 ? 46.871 26.866 83.998 1.00 19.97 99 ASN A N 1
ATOM 562 C CA . ASN A 1 77 ? 45.797 27.394 84.846 1.00 19.71 99 ASN A CA 1
ATOM 563 C C . ASN A 1 77 ? 44.496 26.704 84.484 1.00 19.76 99 ASN A C 1
ATOM 564 O O . ASN A 1 77 ? 44.133 26.650 83.307 1.00 20.42 99 ASN A O 1
ATOM 569 N N . ILE A 1 78 ? 43.824 26.136 85.478 1.00 19.52 100 ILE A N 1
ATOM 570 C CA . ILE A 1 78 ? 42.543 25.475 85.257 1.00 19.66 100 ILE A CA 1
ATOM 571 C C . ILE A 1 78 ? 41.485 26.188 86.048 1.00 20.16 100 ILE A C 1
ATOM 572 O O . ILE A 1 78 ? 41.620 26.338 87.254 1.00 21.54 100 ILE A O 1
ATOM 577 N N . THR A 1 79 ? 40.431 26.632 85.393 1.00 19.77 101 THR A N 1
ATOM 578 C CA . THR A 1 79 ? 39.335 27.267 86.116 1.00 18.82 101 THR A CA 1
ATOM 579 C C . THR A 1 79 ? 38.282 26.194 86.328 1.00 19.79 101 THR A C 1
ATOM 580 O O . THR A 1 79 ? 37.778 25.622 85.365 1.00 19.17 101 THR A O 1
ATOM 584 N N . LEU A 1 80 ? 37.984 25.904 87.595 1.00 19.85 102 LEU A N 1
ATOM 585 C CA . LEU A 1 80 ? 37.066 24.827 87.974 1.00 19.67 102 LEU A CA 1
ATOM 586 C C . LEU A 1 80 ? 35.809 25.305 88.745 1.00 19.34 102 LEU A C 1
ATOM 587 O O . LEU A 1 80 ? 35.899 26.014 89.737 1.00 19.82 102 LEU A O 1
ATOM 592 N N . GLN A 1 81 ? 34.643 24.896 88.289 1.00 19.86 103 GLN A N 1
ATOM 593 C CA . GLN A 1 81 ? 33.416 25.273 88.971 1.00 19.52 103 GLN A CA 1
ATOM 594 C C . GLN A 1 81 ? 33.184 24.399 90.214 1.00 20.03 103 GLN A C 1
ATOM 595 O O . GLN A 1 81 ? 33.258 23.172 90.128 1.00 19.58 103 GLN A O 1
ATOM 601 N N . PHE A 1 82 ? 32.928 25.043 91.361 1.00 19.42 104 PHE A N 1
ATOM 602 C CA . PHE A 1 82 ? 32.575 24.342 92.607 1.00 19.93 104 PHE A CA 1
ATOM 603 C C . PHE A 1 82 ? 31.118 24.664 92.947 1.00 19.63 104 PHE A C 1
ATOM 604 O O . PHE A 1 82 ? 30.706 25.801 92.813 1.00 19.89 104 PHE A O 1
ATOM 612 N N . THR A 1 83 ? 30.348 23.667 93.382 1.00 18.96 105 THR A N 1
ATOM 613 C CA . THR A 1 83 ? 28.945 23.888 93.765 1.00 18.43 105 THR A CA 1
ATOM 614 C C . THR A 1 83 ? 28.784 23.600 95.255 1.00 18.98 105 THR A C 1
ATOM 615 O O . THR A 1 83 ? 29.239 22.549 95.746 1.00 19.31 105 THR A O 1
ATOM 619 N N . GLU A 1 84 ? 28.176 24.521 95.996 1.00 18.88 106 GLU A N 1
ATOM 620 C CA . GLU A 1 84 ? 27.998 24.273 97.429 1.00 17.55 106 GLU A CA 1
ATOM 621 C C . GLU A 1 84 ? 26.823 23.307 97.583 1.00 18.48 106 GLU A C 1
ATOM 622 O O . GLU A 1 84 ? 25.778 23.473 96.966 1.00 18.30 106 GLU A O 1
ATOM 628 N N . LYS A 1 85 ? 27.040 22.263 98.363 1.00 19.18 107 LYS A N 1
ATOM 629 C CA . LYS A 1 85 ? 26.094 21.164 98.506 1.00 19.53 107 LYS A CA 1
ATOM 630 C C . LYS A 1 85 ? 24.636 21.532 98.768 1.00 20.20 107 LYS A C 1
ATOM 631 O O . LYS A 1 85 ? 23.740 21.058 98.070 1.00 20.28 107 LYS A O 1
ATOM 637 N N . ARG A 1 86 ? 24.406 22.376 99.771 1.00 19.45 108 ARG A N 1
ATOM 638 C CA . ARG A 1 86 ? 23.058 22.716 100.197 1.00 19.78 108 ARG A CA 1
ATOM 639 C C . ARG A 1 86 ? 22.421 23.886 99.461 1.00 19.07 108 ARG A C 1
ATOM 640 O O . ARG A 1 86 ? 21.237 23.881 99.158 1.00 18.86 108 ARG A O 1
ATOM 648 N N . SER A 1 87 ? 23.206 24.893 99.193 1.00 18.69 109 SER A N 1
ATOM 649 C CA . SER A 1 87 ? 22.688 26.088 98.575 1.00 19.40 109 SER A CA 1
ATOM 650 C C . SER A 1 87 ? 22.639 25.975 97.061 1.00 19.77 109 SER A C 1
ATOM 651 O O . SER A 1 87 ? 21.871 26.684 96.413 1.00 18.95 109 SER A O 1
ATOM 654 N N . LEU A 1 88 ? 23.480 25.090 96.512 1.00 20.06 110 LEU A N 1
ATOM 655 C CA . LEU A 1 88 ? 23.587 24.882 95.077 1.00 20.08 110 LEU A CA 1
ATOM 656 C C . LEU A 1 88 ? 24.171 26.091 94.376 1.00 20.43 110 LEU A C 1
ATOM 657 O O . LEU A 1 88 ? 24.096 26.203 93.148 1.00 21.92 110 LEU A O 1
ATOM 662 N N . ILE A 1 89 ? 24.761 26.993 95.161 1.00 19.53 111 ILE A N 1
ATOM 663 C CA . ILE A 1 89 ? 25.446 28.170 94.639 1.00 18.90 111 ILE A CA 1
ATOM 664 C C . ILE A 1 89 ? 26.766 27.758 93.943 1.00 19.67 111 ILE A C 1
ATOM 665 O O . ILE A 1 89 ? 27.504 26.887 94.437 1.00 19.23 111 ILE A O 1
ATOM 670 N N . LYS A 1 90 ? 27.078 28.398 92.821 1.00 18.98 112 LYS A N 1
ATOM 671 C CA . LYS A 1 90 ? 28.278 28.033 92.064 1.00 20.20 112 LYS A CA 1
ATOM 672 C C . LYS A 1 90 ? 29.340 29.101 92.063 1.00 20.40 112 LYS A C 1
ATOM 673 O O . LYS A 1 90 ? 29.036 30.281 91.878 1.00 20.12 112 LYS A O 1
ATOM 679 N N . ARG A 1 91 ? 30.587 28.704 92.286 1.00 20.03 113 ARG A N 1
ATOM 680 C CA . ARG A 1 91 ? 31.701 29.663 92.189 1.00 22.74 113 ARG A CA 1
ATOM 681 C C . ARG A 1 91 ? 32.859 28.970 91.508 1.00 22.51 113 ARG A C 1
ATOM 682 O O . ARG A 1 91 ? 32.899 27.732 91.428 1.00 24.84 113 ARG A O 1
ATOM 690 N N . GLU A 1 92 ? 33.806 29.750 91.013 1.00 22.90 114 GLU A N 1
ATOM 691 C CA . GLU A 1 92 ? 34.967 29.190 90.312 1.00 21.26 114 GLU A CA 1
ATOM 692 C C . GLU A 1 92 ? 36.279 29.407 91.077 1.00 21.56 114 GLU A C 1
ATOM 693 O O . GLU A 1 92 ? 36.512 30.459 91.606 1.00 22.10 114 GLU A O 1
ATOM 699 N N . LEU A 1 93 ? 37.126 28.385 91.130 1.00 21.52 115 LEU A N 1
ATOM 700 C CA . LEU A 1 93 ? 38.442 28.497 91.761 1.00 19.82 115 LEU A CA 1
ATOM 701 C C . LEU A 1 93 ? 39.516 28.046 90.769 1.00 19.75 115 LEU A C 1
ATOM 702 O O . LEU A 1 93 ? 39.261 27.296 89.853 1.00 20.03 115 LEU A O 1
ATOM 707 N N . GLN A 1 94 ? 40.720 28.491 90.982 1.00 20.23 116 GLN A N 1
ATOM 708 C CA . GLN A 1 94 ? 41.812 28.104 90.133 1.00 19.82 116 GLN A CA 1
ATOM 709 C C . GLN A 1 94 ? 42.506 26.864 90.694 1.00 19.74 116 GLN A C 1
ATOM 710 O O . GLN A 1 94 ? 42.663 26.736 91.911 1.00 18.93 116 GLN A O 1
ATOM 716 N N . ILE A 1 95 ? 42.886 25.958 89.794 1.00 18.94 117 ILE A N 1
ATOM 717 C CA . ILE A 1 95 ? 43.710 24.792 90.112 1.00 19.84 117 ILE A CA 1
ATOM 718 C C . ILE A 1 95 ? 44.923 24.947 89.211 1.00 20.06 117 ILE A C 1
ATOM 719 O O . ILE A 1 95 ? 44.784 25.339 88.054 1.00 20.74 117 ILE A O 1
ATOM 724 N N . LYS A 1 96 ? 46.108 24.688 89.731 1.00 20.47 118 LYS A N 1
ATOM 725 C CA . LYS A 1 96 ? 47.317 24.750 88.924 1.00 19.55 118 LYS A CA 1
ATOM 726 C C . LYS A 1 96 ? 47.687 23.320 88.581 1.00 20.15 118 LYS A C 1
ATOM 727 O O . LYS A 1 96 ? 47.582 22.412 89.436 1.00 20.22 118 LYS A O 1
ATOM 733 N N . GLY A 1 97 ? 48.116 23.108 87.342 1.00 19.60 119 GLY A N 1
ATOM 734 C CA . GLY A 1 97 ? 48.480 21.784 86.871 1.00 20.59 119 GLY A CA 1
ATOM 735 C C . GLY A 1 97 ? 49.778 21.779 86.058 1.00 21.12 119 GLY A C 1
ATOM 736 O O . GLY A 1 97 ? 50.102 22.769 85.372 1.00 21.73 119 GLY A O 1
ATOM 737 N N . TYR A 1 98 ? 50.542 20.690 86.172 1.00 19.65 120 TYR A N 1
ATOM 738 C CA . TYR A 1 98 ? 51.758 20.524 85.396 1.00 18.83 120 TYR A CA 1
ATOM 739 C C . TYR A 1 98 ? 52.157 19.075 85.295 1.00 19.66 120 TYR A C 1
ATOM 740 O O . TYR A 1 98 ? 51.684 18.222 86.074 1.00 19.36 120 TYR A O 1
ATOM 749 N N . LYS A 1 99 ? 52.999 18.778 84.311 1.00 18.99 121 LYS A N 1
ATOM 750 C CA . LYS A 1 99 ? 53.504 17.445 84.132 1.00 18.83 121 LYS A CA 1
ATOM 751 C C . LYS A 1 99 ? 55.024 17.478 84.159 1.00 19.26 121 LYS A C 1
ATOM 752 O O . LYS A 1 99 ? 55.626 18.529 83.986 1.00 20.51 121 LYS A O 1
ATOM 758 N N . GLN A 1 100 ? 55.641 16.337 84.429 1.00 18.67 122 GLN A N 1
ATOM 759 C CA . GLN A 1 100 ? 57.096 16.238 84.423 1.00 19.31 122 GLN A CA 1
ATOM 760 C C . GLN A 1 100 ? 57.444 14.941 83.722 1.00 19.03 122 GLN A C 1
ATOM 761 O O . GLN A 1 100 ? 56.755 13.942 83.902 1.00 19.52 122 GLN A O 1
ATOM 767 N N . PHE A 1 101 ? 58.494 14.940 82.914 1.00 18.09 123 PHE A N 1
ATOM 768 C CA . PHE A 1 101 ? 58.831 13.724 82.183 1.00 18.54 123 PHE A CA 1
ATOM 769 C C . PHE A 1 101 ? 59.896 12.913 82.894 1.00 18.78 123 PHE A C 1
ATOM 770 O O . PHE A 1 101 ? 60.736 13.458 83.604 1.00 19.12 123 PHE A O 1
ATOM 778 N N . LEU A 1 102 ? 59.868 11.605 82.668 1.00 18.76 124 LEU A N 1
ATOM 779 C CA . LEU A 1 102 ? 60.809 10.685 83.265 1.00 18.78 124 LEU A CA 1
ATOM 780 C C . LEU A 1 102 ? 61.662 10.076 82.169 1.00 19.15 124 LEU A C 1
ATOM 781 O O . LEU A 1 102 ? 61.132 9.607 81.164 1.00 20.10 124 LEU A O 1
ATOM 786 N N . PHE A 1 103 ? 62.986 10.087 82.356 1.00 18.83 125 PHE A N 1
ATOM 787 C CA . PHE A 1 103 ? 63.916 9.534 81.378 1.00 17.74 125 PHE A CA 1
ATOM 788 C C . PHE A 1 103 ? 64.805 8.571 82.093 1.00 18.65 125 PHE A C 1
ATOM 789 O O . PHE A 1 103 ? 65.249 8.854 83.196 1.00 19.43 125 PHE A O 1
ATOM 797 N N . LYS A 1 104 ? 65.121 7.455 81.440 1.00 19.15 126 LYS A N 1
ATOM 798 C CA . LYS A 1 104 ? 65.946 6.400 82.035 1.00 19.44 126 LYS A CA 1
ATOM 799 C C . LYS A 1 104 ? 67.399 6.742 82.388 1.00 19.63 126 LYS A C 1
ATOM 800 O O . LYS A 1 104 ? 67.923 6.239 83.378 1.00 18.45 126 LYS A O 1
ATOM 806 N N . ASN A 1 105 ? 68.058 7.571 81.583 1.00 20.39 127 ASN A N 1
ATOM 807 C CA . ASN A 1 105 ? 69.480 7.835 81.815 1.00 21.31 127 ASN A CA 1
ATOM 808 C C . ASN A 1 105 ? 69.875 9.257 82.182 1.00 21.50 127 ASN A C 1
ATOM 809 O O . ASN A 1 105 ? 71.059 9.536 82.396 1.00 22.21 127 ASN A O 1
ATOM 814 N N . ALA A 1 106 ? 68.901 10.149 82.260 1.00 21.96 128 ALA A N 1
ATOM 815 C CA . ALA A 1 106 ? 69.178 11.537 82.586 1.00 22.98 128 ALA A CA 1
ATOM 816 C C . ALA A 1 106 ? 68.024 12.141 83.339 1.00 23.79 128 ALA A C 1
ATOM 817 O O . ALA A 1 106 ? 66.973 11.517 83.504 1.00 24.28 128 ALA A O 1
ATOM 819 N N . ASN A 1 107 ? 68.211 13.370 83.780 1.00 24.12 129 ASN A N 1
ATOM 820 C CA . ASN A 1 107 ? 67.208 14.037 84.547 1.00 24.93 129 ASN A CA 1
ATOM 821 C C . ASN A 1 107 ? 66.925 15.416 83.985 1.00 24.02 129 ASN A C 1
ATOM 822 O O . ASN A 1 107 ? 67.812 16.264 83.948 1.00 23.25 129 ASN A O 1
ATOM 827 N N . CYS A 1 108 ? 65.694 15.621 83.525 1.00 22.90 130 CYS A N 1
ATOM 828 C CA . CYS A 1 108 ? 65.215 16.928 83.073 1.00 23.16 130 CYS A CA 1
ATOM 829 C C . CYS A 1 108 ? 63.860 17.106 83.737 1.00 23.51 130 CYS A C 1
ATOM 830 O O . CYS A 1 108 ? 62.840 16.804 83.130 1.00 23.81 130 CYS A O 1
ATOM 833 N N . PRO A 1 109 ? 63.835 17.630 84.962 1.00 23.70 131 PRO A N 1
ATOM 834 C CA . PRO A 1 109 ? 62.597 17.686 85.755 1.00 23.07 131 PRO A CA 1
ATOM 835 C C . PRO A 1 109 ? 61.759 18.948 85.563 1.00 23.32 131 PRO A C 1
ATOM 836 O O . PRO A 1 109 ? 60.881 19.233 86.393 1.00 23.42 131 PRO A O 1
ATOM 840 N N . SER A 1 110 ? 62.017 19.701 84.505 1.00 23.64 132 SER A N 1
ATOM 841 C CA . SER A 1 110 ? 61.250 20.916 84.245 1.00 24.14 132 SER A CA 1
ATOM 842 C C . SER A 1 110 ? 59.763 20.670 84.319 1.00 23.37 132 SER A C 1
ATOM 843 O O . SER A 1 110 ? 59.284 19.631 83.882 1.00 23.21 132 SER A O 1
ATOM 846 N N . LYS A 1 111 ? 59.028 21.632 84.866 1.00 22.28 133 LYS A N 1
ATOM 847 C CA . LYS A 1 111 ? 57.584 21.525 84.907 1.00 21.73 133 LYS A CA 1
ATOM 848 C C . LYS A 1 111 ? 57.084 21.980 83.556 1.00 21.03 133 LYS A C 1
ATOM 849 O O . LYS A 1 111 ? 57.555 22.990 83.021 1.00 20.89 133 LYS A O 1
ATOM 855 N N . LEU A 1 112 ? 56.163 21.218 82.984 1.00 20.08 134 LEU A N 1
ATOM 856 C CA . LEU A 1 112 ? 55.619 21.543 81.683 1.00 20.20 134 LEU A CA 1
ATOM 857 C C . LEU A 1 112 ? 54.134 21.765 81.789 1.00 19.78 134 LEU A C 1
ATOM 858 O O . LEU A 1 112 ? 53.451 21.097 82.573 1.00 19.58 134 LEU A O 1
ATOM 863 N N . ALA A 1 113 ? 53.621 22.691 80.994 1.00 18.86 135 ALA A N 1
ATOM 864 C CA . ALA A 1 113 ? 52.177 22.886 80.925 1.00 19.32 135 ALA A CA 1
ATOM 865 C C . ALA A 1 113 ? 51.573 21.566 80.454 1.00 19.38 135 ALA A C 1
ATOM 866 O O . ALA A 1 113 ? 52.170 20.864 79.650 1.00 20.48 135 ALA A O 1
ATOM 868 N N . LEU A 1 114 ? 50.384 21.246 80.944 1.00 19.60 136 LEU A N 1
ATOM 869 C CA . LEU A 1 114 ? 49.710 19.981 80.636 1.00 19.22 136 LEU A CA 1
ATOM 870 C C . LEU A 1 114 ? 49.640 19.673 79.139 1.00 20.34 136 LEU A C 1
ATOM 871 O O . LEU A 1 114 ? 49.665 18.501 78.706 1.00 20.57 136 LEU A O 1
ATOM 876 N N . ASN A 1 115 ? 49.590 20.752 78.385 1.00 19.67 137 ASN A N 1
ATOM 877 C CA . ASN A 1 115 ? 49.431 20.817 76.939 1.00 19.94 137 ASN A CA 1
ATOM 878 C C . ASN A 1 115 ? 50.706 20.687 76.129 1.00 19.16 137 ASN A C 1
ATOM 879 O O . ASN A 1 115 ? 50.659 20.499 74.916 1.00 19.10 137 ASN A O 1
ATOM 884 N N . SER A 1 116 ? 51.829 20.916 76.781 1.00 19.06 138 SER A N 1
ATOM 885 C CA . SER A 1 116 ? 53.111 21.073 76.082 1.00 19.44 138 SER A CA 1
ATOM 886 C C . SER A 1 116 ? 53.537 19.997 75.128 1.00 20.43 138 SER A C 1
ATOM 887 O O . SER A 1 116 ? 53.198 18.813 75.300 1.00 21.19 138 SER A O 1
ATOM 890 N N . SER A 1 117 ? 54.294 20.413 74.110 1.00 19.80 139 SER A N 1
ATOM 891 C CA . SER A 1 117 ? 54.949 19.476 73.246 1.00 20.55 139 SER A CA 1
ATOM 892 C C . SER A 1 117 ? 55.981 18.796 74.125 1.00 20.05 139 SER A C 1
ATOM 893 O O . SER A 1 117 ? 56.365 19.320 75.183 1.00 18.18 139 SER A O 1
ATOM 896 N N . HIS A 1 118 ? 56.425 17.627 73.674 1.00 20.05 140 HIS A N 1
ATOM 897 C CA . HIS A 1 118 ? 57.422 16.844 74.371 1.00 20.09 140 HIS A CA 1
ATOM 898 C C . HIS A 1 118 ? 58.803 17.367 74.015 1.00 20.04 140 HIS A C 1
ATOM 899 O O . HIS A 1 118 ? 58.940 18.226 73.135 1.00 20.40 140 HIS A O 1
ATOM 906 N N . PHE A 1 119 ? 59.819 16.864 74.708 1.00 19.09 141 PHE A N 1
ATOM 907 C CA . PHE A 1 119 ? 61.195 17.230 74.420 1.00 19.16 141 PHE A CA 1
ATOM 908 C C . PHE A 1 119 ? 62.060 16.022 74.767 1.00 19.34 141 PHE A C 1
ATOM 909 O O . PHE A 1 119 ? 61.578 15.057 75.370 1.00 18.57 141 PHE A O 1
ATOM 917 N N . GLN A 1 120 ? 63.324 16.058 74.372 1.00 18.83 142 GLN A N 1
ATOM 918 C CA . GLN A 1 120 ? 64.234 14.973 74.711 1.00 19.02 142 GLN A CA 1
ATOM 919 C C . GLN A 1 120 ? 65.275 15.459 75.732 1.00 19.47 142 GLN A C 1
ATOM 920 O O . GLN A 1 120 ? 65.695 16.618 75.698 1.00 19.65 142 GLN A O 1
ATOM 926 N N . CYS A 1 121 ? 65.660 14.587 76.658 1.00 20.29 143 CYS A N 1
ATOM 927 C CA . CYS A 1 121 ? 66.677 14.943 77.659 1.00 21.07 143 CYS A CA 1
ATOM 928 C C . CYS A 1 121 ? 68.005 14.443 77.212 1.00 20.65 143 CYS A C 1
ATOM 929 O O . CYS A 1 121 ? 68.214 13.241 77.151 1.00 20.12 143 CYS A O 1
ATOM 932 N N . ASN A 1 122 ? 68.917 15.356 76.914 1.00 21.65 144 ASN A N 1
ATOM 933 C CA . ASN A 1 122 ? 70.220 14.961 76.419 1.00 22.69 144 ASN A CA 1
ATOM 934 C C . ASN A 1 122 ? 70.070 13.945 75.314 1.00 22.21 144 ASN A C 1
ATOM 935 O O . ASN A 1 122 ? 70.719 12.905 75.333 1.00 21.69 144 ASN A O 1
ATOM 940 N N . ARG A 1 123 ? 69.180 14.240 74.373 1.00 21.88 145 ARG A N 1
ATOM 941 C CA . ARG A 1 123 ? 68.902 13.364 73.221 1.00 22.70 145 ARG A CA 1
ATOM 942 C C . ARG A 1 123 ? 68.162 12.058 73.521 1.00 21.81 145 ARG A C 1
ATOM 943 O O . ARG A 1 123 ? 68.102 11.184 72.664 1.00 21.91 145 ARG A O 1
ATOM 951 N N . GLU A 1 124 ? 67.609 11.923 74.720 1.00 21.65 146 GLU A N 1
ATOM 952 C CA . GLU A 1 124 ? 66.878 10.707 75.101 1.00 22.19 146 GLU A CA 1
ATOM 953 C C . GLU A 1 124 ? 65.351 10.933 75.138 1.00 21.35 146 GLU A C 1
ATOM 954 O O . GLU A 1 124 ? 64.884 11.970 75.583 1.00 21.07 146 GLU A O 1
ATOM 960 N N . GLN A 1 125 ? 64.588 9.950 74.672 1.00 20.38 147 GLN A N 1
ATOM 961 C CA . GLN A 1 125 ? 63.129 10.044 74.667 1.00 20.01 147 GLN A CA 1
ATOM 962 C C . GLN A 1 125 ? 62.593 9.627 76.025 1.00 20.00 147 GLN A C 1
ATOM 963 O O . GLN A 1 125 ? 63.063 8.642 76.607 1.00 21.16 147 GLN A O 1
ATOM 969 N N . ALA A 1 126 ? 61.604 10.363 76.525 1.00 18.71 148 ALA A N 1
ATOM 970 C CA . ALA A 1 126 ? 61.017 10.072 77.824 1.00 19.05 148 ALA A CA 1
ATOM 971 C C . ALA A 1 126 ? 60.440 8.669 77.862 1.00 19.21 148 ALA A C 1
ATOM 972 O O . ALA A 1 126 ? 60.058 8.115 76.825 1.00 19.00 148 ALA A O 1
ATOM 974 N N . SER A 1 127 ? 60.384 8.086 79.052 1.00 18.57 149 SER A N 1
ATOM 975 C CA . SER A 1 127 ? 59.790 6.759 79.204 1.00 19.07 149 SER A CA 1
ATOM 976 C C . SER A 1 127 ? 58.438 6.870 79.908 1.00 18.90 149 SER A C 1
ATOM 977 O O . SER A 1 127 ? 57.660 5.925 79.935 1.00 19.24 149 SER A O 1
ATOM 980 N N . GLY A 1 128 ? 58.164 8.031 80.480 1.00 19.45 150 GLY A N 1
ATOM 981 C CA . GLY A 1 128 ? 56.899 8.240 81.164 1.00 19.61 150 GLY A CA 1
ATOM 982 C C . GLY A 1 128 ? 56.721 9.641 81.707 1.00 20.21 150 GLY A C 1
ATOM 983 O O . GLY A 1 128 ? 57.543 10.526 81.452 1.00 20.84 150 GLY A O 1
ATOM 984 N N . ALA A 1 129 ? 55.656 9.847 82.474 1.00 19.49 151 ALA A N 1
ATOM 985 C CA . ALA A 1 129 ? 55.374 11.174 83.003 1.00 18.83 151 ALA A CA 1
ATOM 986 C C . ALA A 1 129 ? 54.541 11.186 84.278 1.00 18.55 151 ALA A C 1
ATOM 987 O O . ALA A 1 129 ? 53.721 10.291 84.521 1.00 17.70 151 ALA A O 1
ATOM 989 N N . THR A 1 130 ? 54.763 12.206 85.096 1.00 18.58 152 THR A N 1
ATOM 990 C CA . THR A 1 130 ? 53.957 12.407 86.296 1.00 18.51 152 THR A CA 1
ATOM 991 C C . THR A 1 130 ? 53.092 13.633 86.129 1.00 19.23 152 THR A C 1
ATOM 992 O O . THR A 1 130 ? 53.419 14.556 85.335 1.00 17.67 152 THR A O 1
ATOM 996 N N . LEU A 1 131 ? 51.999 13.657 86.901 1.00 19.15 153 LEU A N 1
ATOM 997 C CA . LEU A 1 131 ? 51.026 14.745 86.886 1.00 17.63 153 LEU A CA 1
ATOM 998 C C . LEU A 1 131 ? 50.918 15.364 88.285 1.00 18.04 153 LEU A C 1
ATOM 999 O O . LEU A 1 131 ? 50.858 14.651 89.272 1.00 18.20 153 LEU A O 1
ATOM 1004 N N . SER A 1 132 ? 50.900 16.691 88.352 1.00 18.13 154 SER A N 1
ATOM 1005 C CA . SER A 1 132 ? 50.744 17.397 89.600 1.00 18.34 154 SER A CA 1
ATOM 1006 C C . SER A 1 132 ? 49.598 18.390 89.465 1.00 19.43 154 SER A C 1
ATOM 1007 O O . SER A 1 132 ? 49.473 19.069 88.452 1.00 18.88 154 SER A O 1
ATOM 1010 N N . LEU A 1 133 ? 48.765 18.453 90.500 1.00 20.09 155 LEU A N 1
ATOM 1011 C CA . LEU A 1 133 ? 47.615 19.356 90.567 1.00 19.89 155 LEU A CA 1
ATOM 1012 C C . LEU A 1 133 ? 47.540 19.931 91.992 1.00 20.38 155 LEU A C 1
ATOM 1013 O O . LEU A 1 133 ? 47.673 19.201 92.974 1.00 19.96 155 LEU A O 1
ATOM 1018 N N . TYR A 1 134 ? 47.317 21.232 92.104 1.00 20.77 156 TYR A N 1
ATOM 1019 C CA . TYR A 1 134 ? 47.167 21.841 93.414 1.00 20.45 156 TYR A CA 1
ATOM 1020 C C . TYR A 1 134 ? 46.332 23.085 93.345 1.00 20.68 156 TYR A C 1
ATOM 1021 O O . TYR A 1 134 ? 46.148 23.677 92.261 1.00 20.96 156 TYR A O 1
ATOM 1030 N N . ILE A 1 135 ? 45.787 23.463 94.496 1.00 19.59 157 ILE A N 1
ATOM 1031 C CA . ILE A 1 135 ? 45.026 24.691 94.624 1.00 19.28 157 ILE A CA 1
ATOM 1032 C C . ILE A 1 135 ? 45.984 25.693 95.226 1.00 18.87 157 ILE A C 1
ATOM 1033 O O . ILE A 1 135 ? 46.489 25.473 96.303 1.00 19.78 157 ILE A O 1
ATOM 1038 N N . PRO A 1 136 ? 46.230 26.800 94.543 1.00 19.47 158 PRO A N 1
ATOM 1039 C CA . PRO A 1 136 ? 47.148 27.821 95.062 1.00 18.79 158 PRO A CA 1
ATOM 1040 C C . PRO A 1 136 ? 46.684 28.425 96.387 1.00 19.24 158 PRO A C 1
ATOM 1041 O O . PRO A 1 136 ? 45.487 28.385 96.752 1.00 19.34 158 PRO A O 1
ATOM 1045 N N . ALA A 1 137 ? 47.638 28.982 97.109 1.00 19.57 159 ALA A N 1
ATOM 1046 C CA . ALA A 1 137 ? 47.360 29.611 98.386 1.00 20.13 159 ALA A CA 1
ATOM 1047 C C . ALA A 1 137 ? 46.393 30.761 98.184 1.00 20.05 159 ALA A C 1
ATOM 1048 O O . ALA A 1 137 ? 46.471 31.474 97.193 1.00 19.99 159 ALA A O 1
ATOM 1050 N N . GLY A 1 138 ? 45.455 30.911 99.116 1.00 21.11 160 GLY A N 1
ATOM 1051 C CA . GLY A 1 138 ? 44.504 31.996 99.057 1.00 18.98 160 GLY A CA 1
ATOM 1052 C C . GLY A 1 138 ? 43.261 31.794 98.217 1.00 20.42 160 GLY A C 1
ATOM 1053 O O . GLY A 1 138 ? 42.353 32.631 98.331 1.00 20.19 160 GLY A O 1
ATOM 1054 N N . GLU A 1 139 ? 43.187 30.726 97.382 1.00 18.38 161 GLU A N 1
ATOM 1055 C CA . GLU A 1 139 ? 41.992 30.543 96.521 1.00 20.03 161 GLU A CA 1
ATOM 1056 C C . GLU A 1 139 ? 40.670 30.456 97.268 1.00 20.15 161 GLU A C 1
ATOM 1057 O O . GLU A 1 139 ? 39.690 31.008 96.812 1.00 20.64 161 GLU A O 1
ATOM 1063 N N . LEU A 1 140 ? 40.634 29.713 98.377 1.00 18.71 162 LEU A N 1
ATOM 1064 C CA . LEU A 1 140 ? 39.387 29.529 99.092 1.00 19.10 162 LEU A CA 1
ATOM 1065 C C . LEU A 1 140 ? 38.851 30.841 99.655 1.00 19.54 162 LEU A C 1
ATOM 1066 O O . LEU A 1 140 ? 37.654 30.947 99.885 1.00 20.73 162 LEU A O 1
ATOM 1071 N N . ASN A 1 141 ? 39.729 31.841 99.849 1.00 18.72 163 ASN A N 1
ATOM 1072 C CA . ASN A 1 141 ? 39.311 33.155 100.413 1.00 20.61 163 ASN A CA 1
ATOM 1073 C C . ASN A 1 141 ? 38.224 33.844 99.559 1.00 22.08 163 ASN A C 1
ATOM 1074 O O . ASN A 1 141 ? 37.474 34.695 100.050 1.00 21.24 163 ASN A O 1
ATOM 1079 N N . LYS A 1 142 ? 38.173 33.470 98.278 1.00 22.11 164 LYS A N 1
ATOM 1080 C CA . LYS A 1 142 ? 37.214 34.018 97.303 1.00 22.15 164 LYS A CA 1
ATOM 1081 C C . LYS A 1 142 ? 35.775 33.551 97.582 1.00 21.39 164 LYS A C 1
ATOM 1082 O O . LYS A 1 142 ? 34.819 34.242 97.252 1.00 19.67 164 LYS A O 1
ATOM 1088 N N . LEU A 1 143 ? 35.630 32.370 98.186 1.00 20.40 165 LEU A N 1
ATOM 1089 C CA . LEU A 1 143 ? 34.303 31.823 98.452 1.00 21.33 165 LEU A CA 1
ATOM 1090 C C . LEU A 1 143 ? 33.467 32.731 99.395 1.00 21.56 165 LEU A C 1
ATOM 1091 O O . LEU A 1 143 ? 33.983 33.271 100.385 1.00 20.18 165 LEU A O 1
ATOM 1096 N N . PRO A 1 144 ? 32.191 32.899 99.066 1.00 21.75 166 PRO A N 1
ATOM 1097 C CA . PRO A 1 144 ? 31.309 33.830 99.791 1.00 21.23 166 PRO A CA 1
ATOM 1098 C C . PRO A 1 144 ? 30.777 33.375 101.142 1.00 21.31 166 PRO A C 1
ATOM 1099 O O . PRO A 1 144 ? 30.354 34.241 101.874 1.00 22.64 166 PRO A O 1
ATOM 1103 N N . PHE A 1 145 ? 30.753 32.078 101.452 1.00 19.60 167 PHE A N 1
ATOM 1104 C CA . PHE A 1 145 ? 30.214 31.634 102.745 1.00 18.80 167 PHE A CA 1
ATOM 1105 C C . PHE A 1 145 ? 30.663 30.207 103.003 1.00 19.74 167 PHE A C 1
ATOM 1106 O O . PHE A 1 145 ? 31.097 29.517 102.081 1.00 19.37 167 PHE A O 1
ATOM 1114 N N . GLY A 1 146 ? 30.537 29.757 104.253 1.00 19.35 168 GLY A N 1
ATOM 1115 C CA . GLY A 1 146 ? 30.908 28.398 104.615 1.00 19.30 168 GLY A CA 1
ATOM 1116 C C . GLY A 1 146 ? 29.954 27.355 104.048 1.00 19.62 168 GLY A C 1
ATOM 1117 O O . GLY A 1 146 ? 28.770 27.634 103.841 1.00 19.09 168 GLY A O 1
ATOM 1118 N N . GLY A 1 147 ? 30.473 26.156 103.788 1.00 19.33 169 GLY A N 1
ATOM 1119 C CA . GLY A 1 147 ? 29.663 25.064 103.275 1.00 18.16 169 GLY A CA 1
ATOM 1120 C C . GLY A 1 147 ? 30.543 23.950 102.749 1.00 19.37 169 GLY A C 1
ATOM 1121 O O . GLY A 1 147 ? 31.765 23.950 102.970 1.00 18.78 169 GLY A O 1
ATOM 1122 N N . VAL A 1 148 ? 29.926 23.005 102.043 1.00 18.13 170 VAL A N 1
ATOM 1123 C CA . VAL A 1 148 ? 30.630 21.890 101.455 1.00 17.13 170 VAL A CA 1
ATOM 1124 C C . VAL A 1 148 ? 30.654 22.163 99.964 1.00 18.19 170 VAL A C 1
ATOM 1125 O O . VAL A 1 148 ? 29.649 22.037 99.294 1.00 19.56 170 VAL A O 1
ATOM 1129 N N . TRP A 1 149 ? 31.809 22.568 99.456 1.00 18.73 171 TRP A N 1
ATOM 1130 C CA . TRP A 1 149 ? 31.962 22.933 98.054 1.00 19.41 171 TRP A CA 1
ATOM 1131 C C . TRP A 1 149 ? 32.556 21.758 97.256 1.00 20.74 171 TRP A C 1
ATOM 1132 O O . TRP A 1 149 ? 33.661 21.253 97.573 1.00 19.83 171 TRP A O 1
ATOM 1143 N N . ASN A 1 150 ? 31.811 21.309 96.248 1.00 20.88 172 ASN A N 1
ATOM 1144 C CA . ASN A 1 150 ? 32.194 20.160 95.453 1.00 21.77 172 ASN A CA 1
ATOM 1145 C C . ASN A 1 150 ? 32.542 20.487 93.995 1.00 21.97 172 ASN A C 1
ATOM 1146 O O . ASN A 1 150 ? 31.884 21.297 93.351 1.00 22.67 172 ASN A O 1
ATOM 1151 N N . ALA A 1 151 ? 33.549 19.822 93.464 1.00 21.47 173 ALA A N 1
ATOM 1152 C CA . ALA A 1 151 ? 33.868 19.986 92.053 1.00 21.16 173 ALA A CA 1
ATOM 1153 C C . ALA A 1 151 ? 34.265 18.634 91.476 1.00 21.65 173 ALA A C 1
ATOM 1154 O O . ALA A 1 151 ? 34.706 17.730 92.218 1.00 22.24 173 ALA A O 1
ATOM 1156 N N . VAL A 1 152 ? 34.107 18.488 90.161 1.00 20.33 174 VAL A N 1
ATOM 1157 C CA . VAL A 1 152 ? 34.525 17.280 89.485 1.00 18.95 174 VAL A CA 1
ATOM 1158 C C . VAL A 1 152 ? 35.448 17.695 88.356 1.00 20.60 174 VAL A C 1
ATOM 1159 O O . VAL A 1 152 ? 34.980 18.142 87.297 1.00 20.95 174 VAL A O 1
ATOM 1163 N N . LEU A 1 153 ? 36.762 17.590 88.597 1.00 19.78 175 LEU A N 1
ATOM 1164 C CA . LEU A 1 153 ? 37.757 17.902 87.586 1.00 19.56 175 LEU A CA 1
ATOM 1165 C C . LEU A 1 153 ? 37.940 16.723 86.610 1.00 19.56 175 LEU A C 1
ATOM 1166 O O . LEU A 1 153 ? 38.067 15.570 87.020 1.00 19.78 175 LEU A O 1
ATOM 1171 N N . LYS A 1 154 ? 37.915 17.014 85.322 1.00 19.86 176 LYS A N 1
ATOM 1172 C CA . LYS A 1 154 ? 38.133 15.976 84.302 1.00 20.18 176 LYS A CA 1
ATOM 1173 C C . LYS A 1 154 ? 39.285 16.336 83.362 1.00 20.50 176 LYS A C 1
ATOM 1174 O O . LYS A 1 154 ? 39.352 17.454 82.851 1.00 20.28 176 LYS A O 1
ATOM 1180 N N . LEU A 1 155 ? 40.193 15.380 83.159 1.00 21.20 177 LEU A N 1
ATOM 1181 C CA . LEU A 1 155 ? 41.329 15.540 82.261 1.00 21.75 177 LEU A CA 1
ATOM 1182 C C . LEU A 1 155 ? 41.500 14.307 81.409 1.00 22.41 177 LEU A C 1
ATOM 1183 O O . LEU A 1 155 ? 41.555 13.176 81.930 1.00 21.93 177 LEU A O 1
ATOM 1188 N N . ASN A 1 156 ? 41.580 14.508 80.097 1.00 22.39 178 ASN A N 1
ATOM 1189 C CA . ASN A 1 156 ? 41.881 13.403 79.206 1.00 22.66 178 ASN A CA 1
ATOM 1190 C C . ASN A 1 156 ? 43.399 13.192 79.187 1.00 22.59 178 ASN A C 1
ATOM 1191 O O . ASN A 1 156 ? 44.167 14.177 79.136 1.00 22.50 178 ASN A O 1
ATOM 1196 N N . VAL A 1 157 ? 43.814 11.917 79.271 1.00 21.81 179 VAL A N 1
ATOM 1197 C CA . VAL A 1 157 ? 45.229 11.482 79.267 1.00 21.55 179 VAL A CA 1
ATOM 1198 C C . VAL A 1 157 ? 45.555 11.004 77.860 1.00 21.10 179 VAL A C 1
ATOM 1199 O O . VAL A 1 157 ? 44.890 10.107 77.325 1.00 19.69 179 VAL A O 1
ATOM 1203 N N . LYS A 1 158 ? 46.628 11.539 77.300 1.00 21.02 180 LYS A N 1
ATOM 1204 C CA . LYS A 1 158 ? 46.900 11.367 75.882 1.00 21.08 180 LYS A CA 1
ATOM 1205 C C . LYS A 1 158 ? 48.339 11.171 75.562 1.00 21.08 180 LYS A C 1
ATOM 1206 O O . LYS A 1 158 ? 49.219 11.516 76.355 1.00 20.96 180 LYS A O 1
ATOM 1212 N N . ARG A 1 159 ? 48.572 10.636 74.365 1.00 20.34 181 ARG A N 1
ATOM 1213 C CA . ARG A 1 159 ? 49.878 10.617 73.742 1.00 19.52 181 ARG A CA 1
ATOM 1214 C C . ARG A 1 159 ? 49.694 11.789 72.774 1.00 19.61 181 ARG A C 1
ATOM 1215 O O . ARG A 1 159 ? 48.796 11.754 71.943 1.00 19.54 181 ARG A O 1
ATOM 1223 N N . ARG A 1 160 ? 50.469 12.858 72.945 1.00 19.16 182 ARG A N 1
ATOM 1224 C CA . ARG A 1 160 ? 50.382 14.032 72.065 1.00 19.83 182 ARG A CA 1
ATOM 1225 C C . ARG A 1 160 ? 50.199 13.664 70.573 1.00 21.03 182 ARG A C 1
ATOM 1226 O O . ARG A 1 160 ? 50.905 12.804 70.063 1.00 21.18 182 ARG A O 1
ATOM 1234 N N . TYR A 1 161 ? 49.233 14.309 69.902 1.00 21.11 183 TYR A N 1
ATOM 1235 C CA . TYR A 1 161 ? 48.976 14.093 68.470 1.00 21.82 183 TYR A CA 1
ATOM 1236 C C . TYR A 1 161 ? 48.696 12.648 68.143 1.00 22.41 183 TYR A C 1
ATOM 1237 O O . TYR A 1 161 ? 48.950 12.215 67.032 1.00 21.82 183 TYR A O 1
ATOM 1246 N N . ASP A 1 162 ? 48.179 11.899 69.105 1.00 22.42 184 ASP A N 1
ATOM 1247 C CA . ASP A 1 162 ? 47.984 10.467 68.910 1.00 22.34 184 ASP A CA 1
ATOM 1248 C C . ASP A 1 162 ? 46.893 9.980 69.870 1.00 21.91 184 ASP A C 1
ATOM 1249 O O . ASP A 1 162 ? 46.037 10.750 70.263 1.00 22.10 184 ASP A O 1
ATOM 1254 N N . THR A 1 163 ? 46.962 8.710 70.262 1.00 21.80 185 THR A N 1
ATOM 1255 C CA . THR A 1 163 ? 45.958 8.058 71.114 1.00 22.74 185 THR A CA 1
ATOM 1256 C C . THR A 1 163 ? 45.565 8.786 72.414 1.00 22.71 185 THR A C 1
ATOM 1257 O O . THR A 1 163 ? 46.413 9.310 73.135 1.00 22.85 185 THR A O 1
ATOM 1261 N N . THR A 1 164 ? 44.270 8.793 72.700 1.00 22.63 186 THR A N 1
ATOM 1262 C CA . THR A 1 164 ? 43.763 9.310 73.969 1.00 23.54 186 THR A CA 1
ATOM 1263 C C . THR A 1 164 ? 43.532 8.079 74.813 1.00 23.56 186 THR A C 1
ATOM 1264 O O . THR A 1 164 ? 42.738 7.209 74.431 1.00 23.61 186 THR A O 1
ATOM 1268 N N . TYR A 1 165 ? 44.236 7.974 75.941 1.00 22.46 187 TYR A N 1
ATOM 1269 C CA . TYR A 1 165 ? 44.155 6.761 76.764 1.00 21.62 187 TYR A CA 1
ATOM 1270 C C . TYR A 1 165 ? 42.926 6.686 77.643 1.00 21.85 187 TYR A C 1
ATOM 1271 O O . TYR A 1 165 ? 42.452 5.604 77.956 1.00 22.57 187 TYR A O 1
ATOM 1280 N N . GLY A 1 166 ? 42.412 7.835 78.061 1.00 21.31 188 GLY A N 1
ATOM 1281 C CA . GLY A 1 166 ? 41.241 7.845 78.922 1.00 21.35 188 GLY A CA 1
ATOM 1282 C C . GLY A 1 166 ? 41.077 9.131 79.681 1.00 21.53 188 GLY A C 1
ATOM 1283 O O . GLY A 1 166 ? 41.728 10.117 79.391 1.00 21.69 188 GLY A O 1
ATOM 1284 N N . THR A 1 167 ? 40.211 9.113 80.683 1.00 21.90 189 THR A N 1
ATOM 1285 C CA . THR A 1 167 ? 39.912 10.311 81.443 1.00 20.89 189 THR A CA 1
ATOM 1286 C C . THR A 1 167 ? 40.108 10.144 82.929 1.00 20.91 189 THR A C 1
ATOM 1287 O O . THR A 1 167 ? 39.638 9.168 83.506 1.00 21.05 189 THR A O 1
ATOM 1291 N N . TYR A 1 168 ? 40.785 11.105 83.552 1.00 20.06 190 TYR A N 1
ATOM 1292 C CA . TYR A 1 168 ? 40.909 11.132 85.003 1.00 21.07 190 TYR A CA 1
ATOM 1293 C C . TYR A 1 168 ? 39.735 11.940 85.501 1.00 21.06 190 TYR A C 1
ATOM 1294 O O . TYR A 1 168 ? 39.546 13.083 85.089 1.00 21.15 190 TYR A O 1
ATOM 1303 N N . THR A 1 169 ? 38.937 11.354 86.377 1.00 20.61 191 THR A N 1
ATOM 1304 C CA . THR A 1 169 ? 37.818 12.061 86.965 1.00 19.90 191 THR A CA 1
ATOM 1305 C C . THR A 1 169 ? 38.192 12.270 88.418 1.00 20.81 191 THR A C 1
ATOM 1306 O O . THR A 1 169 ? 38.363 11.298 89.175 1.00 20.13 191 THR A O 1
ATOM 1310 N N . ILE A 1 170 ? 38.350 13.529 88.807 1.00 20.04 192 ILE A N 1
ATOM 1311 C CA . ILE A 1 170 ? 38.796 13.854 90.153 1.00 20.92 192 ILE A CA 1
ATOM 1312 C C . ILE A 1 170 ? 37.749 14.602 90.963 1.00 21.86 192 ILE A C 1
ATOM 1313 O O . ILE A 1 170 ? 37.431 15.765 90.672 1.00 21.61 192 ILE A O 1
ATOM 1318 N N . ASN A 1 171 ? 37.201 13.939 91.971 1.00 22.50 193 ASN A N 1
ATOM 1319 C CA . ASN A 1 171 ? 36.196 14.578 92.812 1.00 24.38 193 ASN A CA 1
ATOM 1320 C C . ASN A 1 171 ? 36.875 15.317 93.925 1.00 23.76 193 ASN A C 1
ATOM 1321 O O . ASN A 1 171 ? 37.640 14.727 94.681 1.00 25.00 193 ASN A O 1
ATOM 1326 N N . ILE A 1 172 ? 36.636 16.621 93.999 1.00 22.64 194 ILE A N 1
ATOM 1327 C CA . ILE A 1 172 ? 37.242 17.445 95.036 1.00 22.29 194 ILE A CA 1
ATOM 1328 C C . ILE A 1 172 ? 36.164 18.037 95.932 1.00 21.95 194 ILE A C 1
ATOM 1329 O O . ILE A 1 172 ? 35.222 18.663 95.454 1.00 22.16 194 ILE A O 1
ATOM 1334 N N . THR A 1 173 ? 36.332 17.855 97.233 1.00 20.62 195 THR A N 1
ATOM 1335 C CA . THR A 1 173 ? 35.396 18.326 98.205 1.00 20.44 195 THR A CA 1
ATOM 1336 C C . THR A 1 173 ? 36.109 19.240 99.172 1.00 20.84 195 THR A C 1
ATOM 1337 O O . THR A 1 173 ? 37.105 18.840 99.795 1.00 20.77 195 THR A O 1
ATOM 1341 N N . VAL A 1 174 ? 35.617 20.475 99.281 1.00 19.88 196 VAL A N 1
ATOM 1342 C CA . VAL A 1 174 ? 36.189 21.454 100.190 1.00 19.19 196 VAL A CA 1
ATOM 1343 C C . VAL A 1 174 ? 35.218 21.691 101.334 1.00 19.81 196 VAL A C 1
ATOM 1344 O O . VAL A 1 174 ? 34.085 22.149 101.121 1.00 18.55 196 VAL A O 1
ATOM 1348 N N . ASN A 1 175 ? 35.636 21.322 102.542 1.00 20.10 197 ASN A N 1
ATOM 1349 C CA . ASN A 1 175 ? 34.833 21.557 103.724 1.00 20.09 197 ASN A CA 1
ATOM 1350 C C . ASN A 1 175 ? 35.247 22.893 104.284 1.00 19.74 197 ASN A C 1
ATOM 1351 O O . ASN A 1 175 ? 36.278 23.013 104.929 1.00 20.75 197 ASN A O 1
ATOM 1356 N N . LEU A 1 176 ? 34.448 23.909 104.011 1.00 18.74 198 LEU A N 1
ATOM 1357 C CA . LEU A 1 176 ? 34.789 25.276 104.398 1.00 18.14 198 LEU A CA 1
ATOM 1358 C C . LEU A 1 176 ? 33.910 25.759 105.556 1.00 17.99 198 LEU A C 1
ATOM 1359 O O . LEU A 1 176 ? 32.762 26.076 105.341 1.00 17.88 198 LEU A O 1
ATOM 1364 N N . THR A 1 177 ? 34.446 25.794 106.777 1.00 16.54 199 THR A N 1
ATOM 1365 C CA . THR A 1 177 ? 33.673 26.272 107.899 1.00 17.29 199 THR A CA 1
ATOM 1366 C C . THR A 1 177 ? 33.801 27.798 108.066 1.00 18.85 199 THR A C 1
ATOM 1367 O O . THR A 1 177 ? 34.644 28.452 107.420 1.00 19.80 199 THR A O 1
ATOM 1371 N N . ASP A 1 178 ? 32.971 28.353 108.931 1.00 18.16 200 ASP A N 1
ATOM 1372 C CA . ASP A 1 178 ? 32.993 29.773 109.200 1.00 18.71 200 ASP A CA 1
ATOM 1373 C C . ASP A 1 178 ? 32.498 29.929 110.622 1.00 19.44 200 ASP A C 1
ATOM 1374 O O . ASP A 1 178 ? 31.400 30.473 110.882 1.00 20.87 200 ASP A O 1
ATOM 1379 N N . LYS A 1 179 ? 33.312 29.428 111.541 1.00 18.99 201 LYS A N 1
ATOM 1380 C CA . LYS A 1 179 ? 33.006 29.389 112.937 1.00 19.39 201 LYS A CA 1
ATOM 1381 C C . LYS A 1 179 ? 32.681 30.705 113.597 1.00 18.95 201 LYS A C 1
ATOM 1382 O O . LYS A 1 179 ? 31.749 30.785 114.439 1.00 18.54 201 LYS A O 1
ATOM 1388 N N . GLY A 1 180 ? 33.431 31.743 113.254 1.00 17.67 202 GLY A N 1
ATOM 1389 C CA . GLY A 1 180 ? 33.195 33.046 113.842 1.00 16.84 202 GLY A CA 1
ATOM 1390 C C . GLY A 1 180 ? 31.817 33.575 113.482 1.00 16.58 202 GLY A C 1
ATOM 1391 O O . GLY A 1 180 ? 31.330 34.509 114.083 1.00 17.34 202 GLY A O 1
ATOM 1392 N N . ASN A 1 181 ? 31.184 32.977 112.494 1.00 15.76 203 ASN A N 1
ATOM 1393 C CA . ASN A 1 181 ? 29.879 33.457 112.073 1.00 15.33 203 ASN A CA 1
ATOM 1394 C C . ASN A 1 181 ? 28.718 32.570 112.474 1.00 15.10 203 ASN A C 1
ATOM 1395 O O . ASN A 1 181 ? 27.585 32.778 112.048 1.00 16.10 203 ASN A O 1
ATOM 1400 N N . ILE A 1 182 ? 28.998 31.558 113.273 1.00 15.71 204 ILE A N 1
ATOM 1401 C CA . ILE A 1 182 ? 27.923 30.744 113.814 1.00 15.35 204 ILE A CA 1
ATOM 1402 C C . ILE A 1 182 ? 27.166 31.716 114.711 1.00 16.16 204 ILE A C 1
ATOM 1403 O O . ILE A 1 182 ? 27.783 32.448 115.486 1.00 15.32 204 ILE A O 1
ATOM 1408 N N . GLN A 1 183 ? 25.849 31.733 114.596 1.00 16.52 205 GLN A N 1
ATOM 1409 C CA . GLN A 1 183 ? 25.059 32.670 115.367 1.00 17.76 205 GLN A CA 1
ATOM 1410 C C . GLN A 1 183 ? 23.596 32.332 115.349 1.00 18.52 205 GLN A C 1
ATOM 1411 O O . GLN A 1 183 ? 23.125 31.495 114.547 1.00 17.99 205 GLN A O 1
ATOM 1417 N N . ILE A 1 184 ? 22.873 32.985 116.255 1.00 19.41 206 ILE A N 1
ATOM 1418 C CA . ILE A 1 184 ? 21.418 32.922 116.290 1.00 18.30 206 ILE A CA 1
ATOM 1419 C C . ILE A 1 184 ? 21.060 34.277 115.721 1.00 18.98 206 ILE A C 1
ATOM 1420 O O . ILE A 1 184 ? 21.289 35.316 116.356 1.00 19.62 206 ILE A O 1
ATOM 1425 N N . TRP A 1 185 ? 20.543 34.272 114.510 1.00 19.33 207 TRP A N 1
ATOM 1426 C CA . TRP A 1 185 ? 20.196 35.492 113.799 1.00 19.90 207 TRP A CA 1
ATOM 1427 C C . TRP A 1 185 ? 18.774 35.893 114.110 1.00 20.21 207 TRP A C 1
ATOM 1428 O O . TRP A 1 185 ? 17.872 35.052 114.064 1.00 21.44 207 TRP A O 1
ATOM 1439 N N . LEU A 1 186 ? 18.568 37.178 114.394 1.00 18.70 208 LEU A N 1
ATOM 1440 C CA . LEU A 1 186 ? 17.244 37.702 114.679 1.00 19.34 208 LEU A CA 1
ATOM 1441 C C . LEU A 1 186 ? 16.912 38.785 113.650 1.00 20.44 208 LEU A C 1
ATOM 1442 O O . LEU A 1 186 ? 17.435 39.896 113.730 1.00 20.98 208 LEU A O 1
ATOM 1447 N N . PRO A 1 187 ? 16.022 38.471 112.705 1.00 20.68 209 PRO A N 1
ATOM 1448 C CA . PRO A 1 187 ? 15.690 39.382 111.606 1.00 21.56 209 PRO A CA 1
ATOM 1449 C C . PRO A 1 187 ? 15.202 40.746 112.050 1.00 23.09 209 PRO A C 1
ATOM 1450 O O . PRO A 1 187 ? 15.464 41.713 111.345 1.00 23.41 209 PRO A O 1
ATOM 1454 N N . GLN A 1 188 ? 14.475 40.834 113.160 1.00 22.99 210 GLN A N 1
ATOM 1455 C CA . GLN A 1 188 ? 13.969 42.124 113.584 1.00 24.87 210 GLN A CA 1
ATOM 1456 C C . GLN A 1 188 ? 14.880 42.876 114.531 1.00 24.12 210 GLN A C 1
ATOM 1457 O O . GLN A 1 188 ? 14.566 43.979 114.903 1.00 24.08 210 GLN A O 1
ATOM 1463 N N . PHE A 1 189 ? 15.998 42.283 114.940 1.00 24.94 211 PHE A N 1
ATOM 1464 C CA . PHE A 1 189 ? 16.899 42.959 115.895 1.00 26.30 211 PHE A CA 1
ATOM 1465 C C . PHE A 1 189 ? 18.400 42.795 115.599 1.00 28.98 211 PHE A C 1
ATOM 1466 O O . PHE A 1 189 ? 18.961 41.690 115.708 1.00 29.38 211 PHE A O 1
ATOM 1474 N N . LYS A 1 190 ? 19.060 43.900 115.281 1.00 31.53 212 LYS A N 1
ATOM 1475 C CA . LYS A 1 190 ? 20.508 43.877 115.068 1.00 33.93 212 LYS A CA 1
ATOM 1476 C C . LYS A 1 190 ? 21.213 43.659 116.403 1.00 33.53 212 LYS A C 1
ATOM 1477 O O . LYS A 1 190 ? 22.321 43.119 116.457 1.00 32.91 212 LYS A O 1
ATOM 1483 N N . SER A 1 191 ? 20.544 44.079 117.473 1.00 32.76 213 SER A N 1
ATOM 1484 C CA . SER A 1 191 ? 21.056 43.958 118.832 1.00 33.08 213 SER A CA 1
ATOM 1485 C C . SER A 1 191 ? 19.924 44.326 119.813 1.00 33.17 213 SER A C 1
ATOM 1486 O O . SER A 1 191 ? 18.941 44.986 119.432 1.00 32.45 213 SER A O 1
ATOM 1489 N N . ASN A 1 192 ? 20.090 43.924 121.075 1.00 33.41 214 ASN A N 1
ATOM 1490 C CA . ASN A 1 192 ? 19.095 44.172 122.140 1.00 32.76 214 ASN A CA 1
ATOM 1491 C C . ASN A 1 192 ? 17.696 43.695 121.743 1.00 30.10 214 ASN A C 1
ATOM 1492 O O . ASN A 1 192 ? 16.789 44.529 121.638 1.00 30.61 214 ASN A O 1
ATOM 1497 N N . ALA A 1 193 ? 17.505 42.395 121.487 1.00 26.57 215 ALA A N 1
ATOM 1498 C CA . ALA A 1 193 ? 16.135 41.894 121.207 1.00 24.32 215 ALA A CA 1
ATOM 1499 C C . ALA A 1 193 ? 15.197 42.123 122.435 1.00 23.27 215 ALA A C 1
ATOM 1500 O O . ALA A 1 193 ? 15.605 41.886 123.570 1.00 20.33 215 ALA A O 1
ATOM 1502 N N . ARG A 1 194 ? 13.964 42.589 122.189 1.00 23.19 216 ARG A N 1
ATOM 1503 C CA . ARG A 1 194 ? 12.974 42.783 123.261 1.00 24.68 216 ARG A CA 1
ATOM 1504 C C . ARG A 1 194 ? 11.575 42.482 122.789 1.00 24.03 216 ARG A C 1
ATOM 1505 O O . ARG A 1 194 ? 11.174 42.959 121.728 1.00 25.70 216 ARG A O 1
ATOM 1513 N N . VAL A 1 195 ? 10.824 41.700 123.571 1.00 22.73 217 VAL A N 1
ATOM 1514 C CA . VAL A 1 195 ? 9.390 41.480 123.304 1.00 22.51 217 VAL A CA 1
ATOM 1515 C C . VAL A 1 195 ? 8.565 41.728 124.529 1.00 22.38 217 VAL A C 1
ATOM 1516 O O . VAL A 1 195 ? 8.913 41.285 125.622 1.00 21.91 217 VAL A O 1
ATOM 1520 N N . ASP A 1 196 ? 7.432 42.373 124.331 1.00 21.70 218 ASP A N 1
ATOM 1521 C CA . ASP A 1 196 ? 6.487 42.571 125.393 1.00 20.75 218 ASP A CA 1
ATOM 1522 C C . ASP A 1 196 ? 5.427 41.481 125.265 1.00 20.69 218 ASP A C 1
ATOM 1523 O O . ASP A 1 196 ? 5.087 41.075 124.166 1.00 20.03 218 ASP A O 1
ATOM 1528 N N . LEU A 1 197 ? 4.894 41.011 126.383 1.00 20.76 219 LEU A N 1
ATOM 1529 C CA . LEU A 1 197 ? 3.876 39.963 126.328 1.00 19.81 219 LEU A CA 1
ATOM 1530 C C . LEU A 1 197 ? 2.505 40.457 125.885 1.00 20.22 219 LEU A C 1
ATOM 1531 O O . LEU A 1 197 ? 1.597 39.647 125.677 1.00 19.90 219 LEU A O 1
ATOM 1536 N N . ASN A 1 198 ? 2.342 41.772 125.742 1.00 19.93 220 ASN A N 1
ATOM 1537 C CA . ASN A 1 198 ? 1.034 42.336 125.370 1.00 20.63 220 ASN A CA 1
ATOM 1538 C C . ASN A 1 198 ? -0.104 41.818 126.265 1.00 21.07 220 ASN A C 1
ATOM 1539 O O . ASN A 1 198 ? -1.141 41.375 125.789 1.00 21.10 220 ASN A O 1
ATOM 1544 N N . LEU A 1 199 ? 0.119 41.863 127.566 1.00 21.13 221 LEU A N 1
ATOM 1545 C CA . LEU A 1 199 ? -0.888 41.464 128.522 1.00 21.21 221 LEU A CA 1
ATOM 1546 C C . LEU A 1 199 ? -2.150 42.339 128.424 1.00 21.53 221 LEU A C 1
ATOM 1547 O O . LEU A 1 199 ? -2.053 43.545 128.281 1.00 21.92 221 LEU A O 1
ATOM 1552 N N . ARG A 1 200 ? -3.325 41.709 128.460 1.00 22.43 222 ARG A N 1
ATOM 1553 C CA . ARG A 1 200 ? -4.624 42.431 128.510 1.00 23.67 222 ARG A CA 1
ATOM 1554 C C . ARG A 1 200 ? -5.552 41.748 129.534 1.00 22.35 222 ARG A C 1
ATOM 1555 O O . ARG A 1 200 ? -5.559 40.512 129.639 1.00 21.68 222 ARG A O 1
ATOM 1563 N N . PRO A 1 201 ? -6.309 42.536 130.312 1.00 21.43 223 PRO A N 1
ATOM 1564 C CA . PRO A 1 201 ? -7.243 41.963 131.290 1.00 21.11 223 PRO A CA 1
ATOM 1565 C C . PRO A 1 201 ? -8.438 41.327 130.582 1.00 20.94 223 PRO A C 1
ATOM 1566 O O . PRO A 1 201 ? -8.967 41.909 129.635 1.00 20.51 223 PRO A O 1
ATOM 1570 N N . THR A 1 202 ? -8.830 40.131 131.013 1.00 21.16 224 THR A N 1
ATOM 1571 C CA . THR A 1 202 ? -10.009 39.468 130.451 1.00 21.98 224 THR A CA 1
ATOM 1572 C C . THR A 1 202 ? -11.111 39.391 131.500 1.00 22.48 224 THR A C 1
ATOM 1573 O O . THR A 1 202 ? -12.107 38.703 131.309 1.00 22.12 224 THR A O 1
ATOM 1577 N N . GLY A 1 203 ? -10.922 40.090 132.616 1.00 22.42 225 GLY A N 1
ATOM 1578 C CA . GLY A 1 203 ? -11.925 40.110 133.664 1.00 22.46 225 GLY A CA 1
ATOM 1579 C C . GLY A 1 203 ? -11.674 39.044 134.715 1.00 22.07 225 GLY A C 1
ATOM 1580 O O . GLY A 1 203 ? -11.177 37.968 134.422 1.00 21.65 225 GLY A O 1
ATOM 1581 N N . GLY A 1 204 ? -12.005 39.364 135.954 1.00 22.30 226 GLY A N 1
ATOM 1582 C CA . GLY A 1 204 ? -11.828 38.440 137.062 1.00 22.15 226 GLY A CA 1
ATOM 1583 C C . GLY A 1 204 ? -10.396 38.409 137.585 1.00 22.28 226 GLY A C 1
ATOM 1584 O O . GLY A 1 204 ? -10.017 37.508 138.328 1.00 22.03 226 GLY A O 1
ATOM 1585 N N . GLY A 1 205 ? -9.603 39.406 137.205 1.00 21.86 227 GLY A N 1
ATOM 1586 C CA . GLY A 1 205 ? -8.209 39.460 137.602 1.00 21.16 227 GLY A CA 1
ATOM 1587 C C . GLY A 1 205 ? -7.326 38.588 136.706 1.00 20.61 227 GLY A C 1
ATOM 1588 O O . GLY A 1 205 ? -6.167 38.349 137.010 1.00 19.89 227 GLY A O 1
ATOM 1589 N N . THR A 1 206 ? -7.884 38.089 135.608 1.00 20.10 228 THR A N 1
ATOM 1590 C CA . THR A 1 206 ? -7.107 37.254 134.686 1.00 19.26 228 THR A CA 1
ATOM 1591 C C . THR A 1 206 ? -6.489 38.087 133.583 1.00 19.13 228 THR A C 1
ATOM 1592 O O . THR A 1 206 ? -7.145 38.959 133.011 1.00 19.33 228 THR A O 1
ATOM 1596 N N . TYR A 1 207 ? -5.214 37.830 133.304 1.00 18.50 229 TYR A N 1
ATOM 1597 C CA . TYR A 1 207 ? -4.502 38.542 132.261 1.00 18.12 229 TYR A CA 1
ATOM 1598 C C . TYR A 1 207 ? -3.905 37.570 131.279 1.00 19.39 229 TYR A C 1
ATOM 1599 O O . TYR A 1 207 ? -3.249 36.602 131.661 1.00 18.75 229 TYR A O 1
ATOM 1608 N N . ILE A 1 208 ? -4.131 37.828 130.003 1.00 20.16 230 ILE A N 1
ATOM 1609 C CA . ILE A 1 208 ? -3.629 36.958 128.976 1.00 20.68 230 ILE A CA 1
ATOM 1610 C C . ILE A 1 208 ? -2.761 37.712 127.976 1.00 20.75 230 ILE A C 1
ATOM 1611 O O . ILE A 1 208 ? -3.021 38.869 127.659 1.00 19.88 230 ILE A O 1
ATOM 1616 N N . GLY A 1 209 ? -1.697 37.060 127.520 1.00 20.47 231 GLY A N 1
ATOM 1617 C CA . GLY A 1 209 ? -0.809 37.670 126.577 1.00 20.30 231 GLY A CA 1
ATOM 1618 C C . GLY A 1 209 ? -0.152 36.676 125.658 1.00 20.09 231 GLY A C 1
ATOM 1619 O O . GLY A 1 209 ? 0.002 35.487 125.977 1.00 19.17 231 GLY A O 1
ATOM 1620 N N . ARG A 1 210 ? 0.235 37.177 124.500 1.00 20.09 232 ARG A N 1
ATOM 1621 C CA . ARG A 1 210 ? 0.912 36.386 123.507 1.00 19.84 232 ARG A CA 1
ATOM 1622 C C . ARG A 1 210 ? 1.749 37.249 122.570 1.00 19.27 232 ARG A C 1
ATOM 1623 O O . ARG A 1 210 ? 1.315 38.301 122.104 1.00 19.37 232 ARG A O 1
ATOM 1631 N N . ASN A 1 211 ? 2.968 36.814 122.325 1.00 18.70 233 ASN A N 1
ATOM 1632 C CA . ASN A 1 211 ? 3.792 37.461 121.340 1.00 18.44 233 ASN A CA 1
ATOM 1633 C C . ASN A 1 211 ? 4.785 36.452 120.778 1.00 18.58 233 ASN A C 1
ATOM 1634 O O . ASN A 1 211 ? 4.850 35.313 121.230 1.00 17.71 233 ASN A O 1
ATOM 1639 N N . SER A 1 212 ? 5.540 36.841 119.781 1.00 18.71 234 SER A N 1
ATOM 1640 C CA . SER A 1 212 ? 6.516 35.912 119.266 1.00 19.83 234 SER A CA 1
ATOM 1641 C C . SER A 1 212 ? 7.753 36.605 118.756 1.00 20.03 234 SER A C 1
ATOM 1642 O O . SER A 1 212 ? 7.718 37.805 118.452 1.00 20.74 234 SER A O 1
ATOM 1645 N N . VAL A 1 213 ? 8.865 35.856 118.707 1.00 20.08 235 VAL A N 1
ATOM 1646 C CA . VAL A 1 213 ? 10.130 36.368 118.176 1.00 19.24 235 VAL A CA 1
ATOM 1647 C C . VAL A 1 213 ? 10.650 35.398 117.105 1.00 19.64 235 VAL A C 1
ATOM 1648 O O . VAL A 1 213 ? 10.755 34.192 117.354 1.00 18.16 235 VAL A O 1
ATOM 1652 N N . ASP A 1 214 ? 10.972 35.925 115.922 1.00 19.56 236 ASP A N 1
ATOM 1653 C CA . ASP A 1 214 ? 11.546 35.106 114.848 1.00 18.96 236 ASP A CA 1
ATOM 1654 C C . ASP A 1 214 ? 13.056 35.068 114.966 1.00 19.77 236 ASP A C 1
ATOM 1655 O O . ASP A 1 214 ? 13.693 36.067 115.309 1.00 19.59 236 ASP A O 1
ATOM 1660 N N . MET A 1 215 ? 13.625 33.912 114.695 1.00 19.86 237 MET A N 1
ATOM 1661 C CA . MET A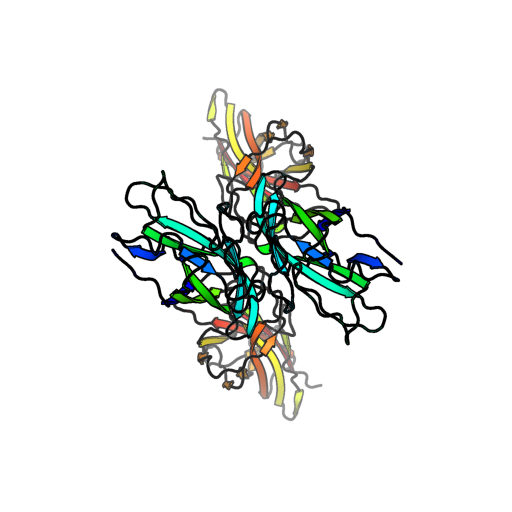 1 215 ? 15.048 33.767 114.714 1.00 21.51 237 MET A CA 1
ATOM 1662 C C . MET A 1 215 ? 15.470 32.743 113.641 1.00 22.12 237 MET A C 1
ATOM 1663 O O . MET A 1 215 ? 14.622 32.080 113.015 1.00 23.36 237 MET A O 1
ATOM 1668 N N . CYS A 1 216 ? 16.761 32.647 113.396 1.00 22.07 238 CYS A N 1
ATOM 1669 C CA . CYS A 1 216 ? 17.259 31.657 112.452 1.00 23.64 238 CYS A CA 1
ATOM 1670 C C . CYS A 1 216 ? 18.567 31.150 113.005 1.00 21.93 238 CYS A C 1
ATOM 1671 O O . CYS A 1 216 ? 19.428 31.935 113.413 1.00 22.49 238 CYS A O 1
ATOM 1674 N N . PHE A 1 217 ? 18.708 29.837 113.070 1.00 20.55 239 PHE A N 1
ATOM 1675 C CA . PHE A 1 217 ? 19.914 29.246 113.579 1.00 18.50 239 PHE A CA 1
ATOM 1676 C C . PHE A 1 217 ? 20.887 29.001 112.428 1.00 19.04 239 PHE A C 1
ATOM 1677 O O . PHE A 1 217 ? 20.598 28.230 111.510 1.00 18.69 239 PHE A O 1
ATOM 1685 N N . TYR A 1 218 ? 22.039 29.670 112.477 1.00 18.44 240 TYR A N 1
ATOM 1686 C CA . TYR A 1 218 ? 23.013 29.584 111.399 1.00 17.91 240 TYR A CA 1
ATOM 1687 C C . TYR A 1 218 ? 24.328 28.943 111.836 1.00 16.77 240 TYR A C 1
ATOM 1688 O O . TYR A 1 218 ? 24.971 29.409 112.767 1.00 16.43 240 TYR A O 1
ATOM 1697 N N . ASP A 1 219 ? 24.740 27.891 111.126 1.00 15.83 241 ASP A N 1
ATOM 1698 C CA . ASP A 1 219 ? 25.934 27.152 111.483 1.00 14.04 241 ASP A CA 1
ATOM 1699 C C . ASP A 1 219 ? 27.220 27.558 110.776 1.00 13.97 241 ASP A C 1
ATOM 1700 O O . ASP A 1 219 ? 28.238 26.882 110.922 1.00 12.34 241 ASP A O 1
ATOM 1705 N N . GLY A 1 220 ? 27.197 28.674 110.035 1.00 14.10 242 GLY A N 1
ATOM 1706 C CA . GLY A 1 220 ? 28.373 29.087 109.276 1.00 12.81 242 GLY A CA 1
ATOM 1707 C C . GLY A 1 220 ? 28.814 28.003 108.263 1.00 13.83 242 GLY A C 1
ATOM 1708 O O . GLY A 1 220 ? 29.961 28.005 107.796 1.00 14.70 242 GLY A O 1
ATOM 1709 N N . TYR A 1 221 ? 27.891 27.118 107.885 1.00 13.22 243 TYR A N 1
ATOM 1710 C CA . TYR A 1 221 ? 28.238 25.944 107.103 1.00 13.30 243 TYR A CA 1
ATOM 1711 C C . TYR A 1 221 ? 27.086 25.496 106.213 1.00 13.57 243 TYR A C 1
ATOM 1712 O O . TYR A 1 221 ? 26.936 24.299 105.929 1.00 14.68 243 TYR A O 1
ATOM 1721 N N . SER A 1 222 ? 26.241 26.444 105.833 1.00 13.09 244 SER A N 1
ATOM 1722 C CA . SER A 1 222 ? 25.144 26.201 104.904 1.00 13.71 244 SER A CA 1
ATOM 1723 C C . SER A 1 222 ? 24.182 25.091 105.343 1.00 14.29 244 SER A C 1
ATOM 1724 O O . SER A 1 222 ? 23.589 24.405 104.501 1.00 14.35 244 SER A O 1
ATOM 1727 N N . THR A 1 223 ? 24.027 24.929 106.666 1.00 14.15 245 THR A N 1
ATOM 1728 C CA . THR A 1 223 ? 23.177 23.897 107.272 1.00 13.81 245 THR A CA 1
ATOM 1729 C C . THR A 1 223 ? 23.626 22.488 106.985 1.00 15.29 245 THR A C 1
ATOM 1730 O O . THR A 1 223 ? 22.805 21.590 106.928 1.00 15.44 245 THR A O 1
ATOM 1734 N N . ASN A 1 224 ? 24.928 22.290 106.795 1.00 15.24 246 ASN A N 1
ATOM 1735 C CA . ASN A 1 224 ? 25.452 20.953 106.559 1.00 15.29 246 ASN A CA 1
ATOM 1736 C C . ASN A 1 224 ? 25.671 20.187 107.881 1.00 15.89 246 ASN A C 1
ATOM 1737 O O . ASN A 1 224 ? 25.919 18.982 107.875 1.00 15.21 246 ASN A O 1
ATOM 1742 N N . SER A 1 225 ? 25.574 20.893 109.012 1.00 16.45 247 SER A N 1
ATOM 1743 C CA . SER A 1 225 ? 25.727 20.231 110.325 1.00 16.89 247 SER A CA 1
ATOM 1744 C C . SER A 1 225 ? 24.597 19.234 110.513 1.00 17.32 247 SER A C 1
ATOM 1745 O O . SER A 1 225 ? 23.474 19.505 110.128 1.00 17.35 247 SER A O 1
ATOM 1748 N N . SER A 1 226 ? 24.895 18.062 111.077 1.00 18.50 248 SER A N 1
ATOM 1749 C CA . SER A 1 226 ? 23.868 17.045 111.220 1.00 19.07 248 SER A CA 1
ATOM 1750 C C . SER A 1 226 ? 22.967 17.154 112.461 1.00 19.22 248 SER A C 1
ATOM 1751 O O . SER A 1 226 ? 21.917 16.523 112.520 1.00 19.51 248 SER A O 1
ATOM 1754 N N . SER A 1 227 ? 23.360 17.956 113.440 1.00 18.96 249 SER A N 1
ATOM 1755 C CA . SER A 1 227 ? 22.512 18.152 114.610 1.00 19.94 249 SER A CA 1
ATOM 1756 C C . SER A 1 227 ? 22.752 19.473 115.269 1.00 19.96 249 SER A C 1
ATOM 1757 O O . SER A 1 227 ? 23.779 20.105 115.059 1.00 20.00 249 SER A O 1
ATOM 1760 N N . LEU A 1 228 ? 21.787 19.921 116.052 1.00 20.24 250 LEU A N 1
ATOM 1761 C CA . LEU A 1 228 ? 21.994 21.134 116.796 1.00 20.75 250 LEU A CA 1
ATOM 1762 C C . LEU A 1 228 ? 21.529 21.026 118.242 1.00 20.12 250 LEU A C 1
ATOM 1763 O O . LEU A 1 228 ? 20.605 20.278 118.557 1.00 19.53 250 LEU A O 1
ATOM 1768 N N . GLU A 1 229 ? 22.221 21.720 119.127 1.00 19.45 251 GLU A N 1
ATOM 1769 C CA . GLU A 1 229 ? 21.810 21.775 120.509 1.00 19.66 251 GLU A CA 1
ATOM 1770 C C . GLU A 1 229 ? 21.333 23.180 120.754 1.00 20.28 251 GLU A C 1
ATOM 1771 O O . GLU A 1 229 ? 22.039 24.153 120.462 1.00 20.02 251 GLU A O 1
ATOM 1777 N N . ILE A 1 230 ? 20.128 23.293 121.286 1.00 20.78 252 ILE A N 1
ATOM 1778 C CA . ILE A 1 230 ? 19.508 24.583 121.504 1.00 20.54 252 ILE A CA 1
ATOM 1779 C C . ILE A 1 230 ? 18.938 24.603 122.909 1.00 20.52 252 ILE A C 1
ATOM 1780 O O . ILE A 1 230 ? 18.431 23.583 123.383 1.00 20.88 252 ILE A O 1
ATOM 1785 N N . ARG A 1 231 ? 19.032 25.753 123.580 1.00 20.06 253 ARG A N 1
ATOM 1786 C CA . ARG A 1 231 ? 18.522 25.902 124.951 1.00 20.38 253 ARG A CA 1
ATOM 1787 C C . ARG A 1 231 ? 17.985 27.319 125.252 1.00 19.78 253 ARG A C 1
ATOM 1788 O O . ARG A 1 231 ? 18.519 28.314 124.759 1.00 19.47 253 ARG A O 1
ATOM 1796 N N . PHE A 1 232 ? 16.917 27.392 126.051 1.00 18.96 254 PHE A N 1
ATOM 1797 C CA . PHE A 1 232 ? 16.355 28.665 126.476 1.00 18.37 254 PHE A CA 1
ATOM 1798 C C . PHE A 1 232 ? 16.390 28.697 127.990 1.00 19.28 254 PHE A C 1
ATOM 1799 O O . PHE A 1 232 ? 15.978 27.763 128.638 1.00 19.06 254 PHE A O 1
ATOM 1807 N N . GLN A 1 233 ? 16.872 29.786 128.552 1.00 21.46 255 GLN A N 1
ATOM 1808 C CA . GLN A 1 233 ? 17.090 29.843 129.978 1.00 24.79 255 GLN A CA 1
ATOM 1809 C C . GLN A 1 233 ? 16.956 31.277 130.508 1.00 25.75 255 GLN A C 1
ATOM 1810 O O . GLN A 1 233 ? 17.237 32.229 129.792 1.00 25.09 255 GLN A O 1
ATOM 1816 N N . ASP A 1 234 ? 16.537 31.433 131.764 1.00 28.31 256 ASP A N 1
ATOM 1817 C CA . ASP A 1 234 ? 16.394 32.781 132.334 1.00 31.32 256 ASP A CA 1
ATOM 1818 C C . ASP A 1 234 ? 17.164 32.964 133.607 1.00 33.30 256 ASP A C 1
ATOM 1819 O O . ASP A 1 234 ? 17.647 31.976 134.202 1.00 33.74 256 ASP A O 1
ATOM 1824 N N . ASP A 1 235 ? 17.280 34.228 134.038 1.00 35.83 257 ASP A N 1
ATOM 1825 C CA . ASP A 1 235 ? 17.968 34.564 135.309 1.00 39.20 257 ASP A CA 1
ATOM 1826 C C . ASP A 1 235 ? 17.435 33.671 136.426 1.00 39.04 257 ASP A C 1
ATOM 1827 O O . ASP A 1 235 ? 18.130 32.763 136.933 1.00 38.99 257 ASP A O 1
ATOM 1832 N N . ASN A 1 236 ? 16.176 33.949 136.773 1.00 39.96 258 ASN A N 1
ATOM 1833 C CA . ASN A 1 236 ? 15.403 33.290 137.849 1.00 41.01 258 ASN A CA 1
ATOM 1834 C C . ASN A 1 236 ? 15.398 31.765 137.825 1.00 40.31 258 ASN A C 1
ATOM 1835 O O . ASN A 1 236 ? 14.318 31.145 137.806 1.00 40.34 258 ASN A O 1
ATOM 1840 N N . SER A 1 237 ? 16.559 31.145 137.828 1.00 39.50 259 SER A N 1
ATOM 1841 C CA . SER A 1 237 ? 16.567 29.711 137.833 1.00 39.64 259 SER A CA 1
ATOM 1842 C C . SER A 1 237 ? 16.141 29.235 139.234 1.00 38.58 259 SER A C 1
ATOM 1843 O O . SER A 1 237 ? 16.927 29.312 140.186 1.00 37.72 259 SER A O 1
ATOM 1846 N N . LYS A 1 238 ? 14.872 28.818 139.366 1.00 37.56 260 LYS A N 1
ATOM 1847 C CA . LYS A 1 238 ? 14.381 28.214 140.628 1.00 36.76 260 LYS A CA 1
ATOM 1848 C C . LYS A 1 238 ? 14.214 26.691 140.515 1.00 35.34 260 LYS A C 1
ATOM 1849 O O . LYS A 1 238 ? 13.660 26.049 141.410 1.00 34.63 260 LYS A O 1
ATOM 1855 N N . SER A 1 239 ? 14.704 26.134 139.395 1.00 34.07 261 SER A N 1
ATOM 1856 C CA . SER A 1 239 ? 14.740 24.671 139.156 1.00 33.30 261 SER A CA 1
ATOM 1857 C C . SER A 1 239 ? 13.410 23.968 138.849 1.00 31.59 261 SER A C 1
ATOM 1858 O O . SER A 1 239 ? 13.301 22.754 139.041 1.00 31.80 261 SER A O 1
ATOM 1861 N N . ASP A 1 240 ? 12.408 24.700 138.378 1.00 29.00 262 ASP A N 1
ATOM 1862 C CA . ASP A 1 240 ? 11.124 24.069 138.076 1.00 26.62 262 ASP A CA 1
ATOM 1863 C C . ASP A 1 240 ? 10.771 24.069 136.574 1.00 24.82 262 ASP A C 1
ATOM 1864 O O . ASP A 1 240 ? 9.671 23.672 136.196 1.00 24.76 262 ASP A O 1
ATOM 1869 N N . GLY A 1 241 ? 11.704 24.518 135.730 1.00 21.87 263 GLY A N 1
ATOM 1870 C CA . GLY A 1 241 ? 11.490 24.533 134.293 1.00 19.38 263 GLY A CA 1
ATOM 1871 C C . GLY A 1 241 ? 10.538 25.628 133.805 1.00 18.36 263 GLY A C 1
ATOM 1872 O O . GLY A 1 241 ? 10.142 25.656 132.630 1.00 16.53 263 GLY A O 1
ATOM 1873 N N . LYS A 1 242 ? 10.164 26.530 134.706 1.00 17.42 264 LYS A N 1
ATOM 1874 C CA . LYS A 1 242 ? 9.270 27.616 134.350 1.00 16.91 264 LYS A CA 1
ATOM 1875 C C . LYS A 1 242 ? 10.024 28.892 134.129 1.00 15.39 264 LYS A C 1
ATOM 1876 O O . LYS A 1 242 ? 11.135 29.062 134.630 1.00 14.49 264 LYS A O 1
ATOM 1882 N N . PHE A 1 243 ? 9.390 29.798 133.397 1.00 15.25 265 PHE A N 1
ATOM 1883 C CA . PHE A 1 243 ? 9.946 31.109 133.062 1.00 15.31 265 PHE A CA 1
ATOM 1884 C C . PHE A 1 243 ? 9.186 32.218 133.804 1.00 16.72 265 PHE A C 1
ATOM 1885 O O . PHE A 1 243 ? 7.954 32.285 133.739 1.00 17.35 265 PHE A O 1
ATOM 1893 N N . TYR A 1 244 ? 9.930 33.104 134.471 1.00 17.61 266 TYR A N 1
ATOM 1894 C CA . TYR A 1 244 ? 9.335 34.168 135.280 1.00 17.74 266 TYR A CA 1
ATOM 1895 C C . TYR A 1 244 ? 9.777 35.579 134.893 1.00 17.14 266 TYR A C 1
ATOM 1896 O O . TYR A 1 244 ? 10.946 35.819 134.607 1.00 17.44 266 TYR A O 1
ATOM 1905 N N . LEU A 1 245 ? 8.822 36.501 134.869 1.00 16.75 267 LEU A N 1
ATOM 1906 C CA . LEU A 1 245 ? 9.134 37.910 134.749 1.00 17.24 267 LEU A CA 1
ATOM 1907 C C . LEU A 1 245 ? 9.024 38.417 136.199 1.00 17.50 267 LEU A C 1
ATOM 1908 O O . LEU A 1 245 ? 8.211 37.932 136.968 1.00 17.09 267 LEU A O 1
ATOM 1913 N N . LYS A 1 246 ? 9.839 39.383 136.557 1.00 17.94 268 LYS A N 1
ATOM 1914 C CA . LYS A 1 246 ? 9.818 39.912 137.889 1.00 17.95 268 LYS A CA 1
ATOM 1915 C C . LYS A 1 246 ? 9.377 41.356 137.815 1.00 18.74 268 LYS A C 1
ATOM 1916 O O . LYS A 1 246 ? 9.665 42.058 136.829 1.00 18.18 268 LYS A O 1
ATOM 1922 N N . LYS A 1 247 ? 8.653 41.801 138.829 1.00 18.51 269 LYS A N 1
ATOM 1923 C CA . LYS A 1 247 ? 8.216 43.175 138.873 1.00 18.40 269 LYS A CA 1
ATOM 1924 C C . LYS A 1 247 ? 9.406 44.078 139.157 1.00 18.62 269 LYS A C 1
ATOM 1925 O O . LYS A 1 247 ? 10.139 43.862 140.110 1.00 18.83 269 LYS A O 1
ATOM 1931 N N . ILE A 1 248 ? 9.608 45.063 138.291 1.00 18.56 270 ILE A N 1
ATOM 1932 C CA . ILE A 1 248 ? 10.662 46.050 138.453 1.00 19.78 270 ILE A CA 1
ATOM 1933 C C . ILE A 1 248 ? 10.422 46.783 139.777 1.00 21.68 270 ILE A C 1
ATOM 1934 O O . ILE A 1 248 ? 9.328 47.185 140.052 1.00 22.64 270 ILE A O 1
ATOM 1939 N N . ASN A 1 249 ? 11.423 46.916 140.616 1.00 22.79 271 ASN A N 1
ATOM 1940 C CA . ASN A 1 249 ? 11.223 47.573 141.916 1.00 23.93 271 ASN A CA 1
ATOM 1941 C C . ASN A 1 249 ? 10.604 46.682 143.001 1.00 23.42 271 ASN A C 1
ATOM 1942 O O . ASN A 1 249 ? 10.482 47.097 144.144 1.00 23.40 271 ASN A O 1
ATOM 1947 N N . ASP A 1 250 ? 10.232 45.460 142.643 1.00 23.18 272 ASP A N 1
ATOM 1948 C CA . ASP A 1 250 ? 9.670 44.518 143.617 1.00 22.85 272 ASP A CA 1
ATOM 1949 C C . ASP A 1 250 ? 9.923 43.087 143.163 1.00 22.88 272 ASP A C 1
ATOM 1950 O O . ASP A 1 250 ? 9.028 42.428 142.639 1.00 21.12 272 ASP A O 1
ATOM 1955 N N . ASP A 1 251 ? 11.153 42.624 143.371 1.00 24.27 273 ASP A N 1
ATOM 1956 C CA . ASP A 1 251 ? 11.595 41.289 142.948 1.00 25.54 273 ASP A CA 1
ATOM 1957 C C . ASP A 1 251 ? 10.773 40.131 143.493 1.00 24.75 273 ASP A C 1
ATOM 1958 O O . ASP A 1 251 ? 10.724 39.069 142.886 1.00 25.22 273 ASP A O 1
ATOM 1963 N N . SER A 1 252 ? 10.126 40.331 144.628 1.00 23.75 274 SER A N 1
ATOM 1964 C CA . SER A 1 252 ? 9.323 39.275 145.193 1.00 23.85 274 SER A CA 1
ATOM 1965 C C . SER A 1 252 ? 8.061 38.934 144.360 1.00 23.22 274 SER A C 1
ATOM 1966 O O . SER A 1 252 ? 7.524 37.836 144.486 1.00 24.49 274 SER A O 1
ATOM 1969 N N . LYS A 1 253 ? 7.604 39.866 143.514 1.00 21.33 275 LYS A N 1
ATOM 1970 C CA . LYS A 1 253 ? 6.407 39.653 142.694 1.00 19.51 275 LYS A CA 1
ATOM 1971 C C . LYS A 1 253 ? 6.786 39.104 141.321 1.00 20.23 275 LYS A C 1
ATOM 1972 O O . LYS A 1 253 ? 7.550 39.733 140.555 1.00 19.49 275 LYS A O 1
ATOM 1978 N N . GLU A 1 254 ? 6.244 37.937 140.999 1.00 20.02 276 GLU A N 1
ATOM 1979 C CA . GLU A 1 254 ? 6.578 37.248 139.764 1.00 20.22 276 GLU A CA 1
ATOM 1980 C C . GLU A 1 254 ? 5.393 37.024 138.851 1.00 20.02 276 GLU A C 1
ATOM 1981 O O . GLU A 1 254 ? 4.234 37.047 139.294 1.00 20.31 276 GLU A O 1
ATOM 1987 N N . LEU A 1 255 ? 5.690 36.743 137.584 1.00 18.50 277 LEU A N 1
ATOM 1988 C CA . LEU A 1 255 ? 4.664 36.471 136.582 1.00 18.19 277 LEU A CA 1
ATOM 1989 C C . LEU A 1 255 ? 5.189 35.384 135.634 1.00 17.46 277 LEU A C 1
ATOM 1990 O O . LEU A 1 255 ? 6.194 35.570 134.960 1.00 17.49 277 LEU A O 1
ATOM 1995 N N . VAL A 1 256 ? 4.493 34.252 135.596 1.00 16.70 278 VAL A N 1
ATOM 1996 C CA . VAL A 1 256 ? 4.892 33.082 134.795 1.00 15.61 278 VAL A CA 1
ATOM 1997 C C . VAL A 1 256 ? 4.451 33.139 133.342 1.00 15.62 278 VAL A C 1
ATOM 1998 O O . VAL A 1 256 ? 3.342 33.517 133.055 1.00 15.01 278 VAL A O 1
ATOM 2002 N N . TYR A 1 257 ? 5.336 32.733 132.425 1.00 15.69 279 TYR A N 1
ATOM 2003 C CA . TYR A 1 257 ? 4.981 32.628 131.011 1.00 15.26 279 TYR A CA 1
ATOM 2004 C C . TYR A 1 257 ? 5.562 31.335 130.456 1.00 15.53 279 TYR A C 1
ATOM 2005 O O . TYR A 1 257 ? 6.430 30.717 131.091 1.00 16.62 279 TYR A O 1
ATOM 2014 N N . THR A 1 258 ? 5.068 30.895 129.300 1.00 15.00 280 THR A N 1
ATOM 2015 C CA . THR A 1 258 ? 5.536 29.635 128.700 1.00 14.74 280 THR A CA 1
ATOM 2016 C C . THR A 1 258 ? 6.049 29.843 127.268 1.00 15.67 280 THR A C 1
ATOM 2017 O O . THR A 1 258 ? 5.672 30.800 126.588 1.00 15.20 280 THR A O 1
ATOM 2021 N N . LEU A 1 259 ? 6.888 28.932 126.810 1.00 15.77 281 LEU A N 1
ATOM 2022 C CA . LEU A 1 259 ? 7.439 29.035 125.467 1.00 16.60 281 LEU A CA 1
ATOM 2023 C C . LEU A 1 259 ? 7.060 27.858 124.602 1.00 17.04 281 LEU A C 1
ATOM 2024 O O . LEU A 1 259 ? 6.928 26.736 125.075 1.00 16.62 281 LEU A O 1
ATOM 2029 N N . SER A 1 260 ? 6.843 28.130 123.331 1.00 17.09 282 SER A N 1
ATOM 2030 C CA . SER A 1 260 ? 6.678 27.072 122.359 1.00 17.87 282 SER A CA 1
ATOM 2031 C C . SER A 1 260 ? 7.513 27.519 121.136 1.00 18.04 282 SER A C 1
ATOM 2032 O O . SER A 1 260 ? 7.662 28.720 120.873 1.00 17.70 282 SER A O 1
ATOM 2035 N N . LEU A 1 261 ? 8.097 26.566 120.430 1.00 18.30 283 LEU A N 1
ATOM 2036 C CA . LEU A 1 261 ? 8.994 26.909 119.336 1.00 18.88 283 LEU A CA 1
ATOM 2037 C C . LEU A 1 261 ? 8.702 26.124 118.087 1.00 19.45 283 LEU A C 1
ATOM 2038 O O . LEU A 1 261 ? 8.744 24.880 118.099 1.00 19.82 283 LEU A O 1
ATOM 2043 N N . LEU A 1 262 ? 8.368 26.830 117.010 1.00 19.64 284 LEU A N 1
ATOM 2044 C CA . LEU A 1 262 ? 8.247 26.177 115.711 1.00 20.58 284 LEU A CA 1
ATOM 2045 C C . LEU A 1 262 ? 9.650 26.239 115.115 1.00 19.90 284 LEU A C 1
ATOM 2046 O O . LEU A 1 262 ? 10.091 27.300 114.686 1.00 20.12 284 LEU A O 1
ATOM 2051 N N . LEU A 1 263 ? 10.370 25.118 115.142 1.00 19.63 285 LEU A N 1
ATOM 2052 C CA . LEU A 1 263 ? 11.733 25.092 114.620 1.00 19.96 285 LEU A CA 1
ATOM 2053 C C . LEU A 1 263 ? 11.780 24.382 113.279 1.00 20.46 285 LEU A C 1
ATOM 2054 O O . LEU A 1 263 ? 11.718 23.157 113.212 1.00 20.92 285 LEU A O 1
ATOM 2059 N N . ALA A 1 264 ? 11.844 25.161 112.208 1.00 19.99 286 ALA A N 1
ATOM 2060 C CA . ALA A 1 264 ? 11.972 24.615 110.864 1.00 20.10 286 ALA A CA 1
ATOM 2061 C C . ALA A 1 264 ? 11.046 23.463 110.566 1.00 19.48 286 ALA A C 1
ATOM 2062 O O . ALA A 1 264 ? 11.498 22.442 110.055 1.00 19.67 286 ALA A O 1
ATOM 2064 N N . GLY A 1 265 ? 9.754 23.618 110.887 1.00 20.39 287 GLY A N 1
ATOM 2065 C CA . GLY A 1 265 ? 8.754 22.572 110.632 1.00 20.59 287 GLY A CA 1
ATOM 2066 C C . GLY A 1 265 ? 8.485 21.629 111.816 1.00 21.93 287 GLY A C 1
ATOM 2067 O O . GLY A 1 265 ? 7.565 20.823 111.775 1.00 21.83 287 GLY A O 1
ATOM 2068 N N . LYS A 1 266 ? 9.303 21.734 112.862 1.00 22.98 288 LYS A N 1
ATOM 2069 C CA . LYS A 1 266 ? 9.174 20.890 114.056 1.00 24.08 288 LYS A CA 1
ATOM 2070 C C . LYS A 1 266 ? 8.648 21.712 115.253 1.00 23.48 288 LYS A C 1
ATOM 2071 O O . LYS A 1 266 ? 9.245 22.729 115.629 1.00 23.31 288 LYS A O 1
ATOM 2077 N N . ASN A 1 267 ? 7.534 21.278 115.837 1.00 23.61 289 ASN A N 1
ATOM 2078 C CA . ASN A 1 267 ? 6.968 21.964 117.010 1.00 23.82 289 ASN A CA 1
ATOM 2079 C C . ASN A 1 267 ? 7.582 21.491 118.302 1.00 23.15 289 ASN A C 1
ATOM 2080 O O . ASN A 1 267 ? 7.466 20.340 118.647 1.00 23.66 289 ASN A O 1
ATOM 2085 N N . LEU A 1 268 ? 8.233 22.389 119.021 1.00 22.33 290 LEU A N 1
ATOM 2086 C CA . LEU A 1 268 ? 8.874 22.024 120.277 1.00 21.73 290 LEU A CA 1
ATOM 2087 C C . LEU A 1 268 ? 8.333 22.851 121.458 1.00 21.96 290 LEU A C 1
ATOM 2088 O O . LEU A 1 268 ? 7.665 23.895 121.268 1.00 21.05 290 LEU A O 1
ATOM 2093 N N . THR A 1 269 ? 8.606 22.366 122.667 1.00 21.31 291 THR A N 1
ATOM 2094 C CA . THR A 1 269 ? 8.200 23.052 123.881 1.00 22.01 291 THR A CA 1
ATOM 2095 C C . THR A 1 269 ? 9.391 23.175 124.831 1.00 20.73 291 THR A C 1
ATOM 2096 O O . THR A 1 269 ? 9.635 22.295 125.668 1.00 20.68 291 THR A O 1
ATOM 2100 N N . PRO A 1 270 ? 10.135 24.263 124.685 1.00 19.44 292 PRO A N 1
ATOM 2101 C CA . PRO A 1 270 ? 11.308 24.513 125.525 1.00 19.13 292 PRO A CA 1
ATOM 2102 C C . PRO A 1 270 ? 10.920 24.830 126.958 1.00 19.49 292 PRO A C 1
ATOM 2103 O O . PRO A 1 270 ? 9.993 25.608 127.170 1.00 19.63 292 PRO A O 1
ATOM 2107 N N . THR A 1 271 ? 11.590 24.208 127.924 1.00 18.83 293 THR A N 1
ATOM 2108 C CA . THR A 1 271 ? 11.380 24.543 129.318 1.00 19.25 293 THR A CA 1
ATOM 2109 C C . THR A 1 271 ? 12.681 25.118 129.826 1.00 19.57 293 THR A C 1
ATOM 2110 O O . THR A 1 271 ? 13.754 24.818 129.284 1.00 19.92 293 THR A O 1
ATOM 2114 N N . ASN A 1 272 ? 12.588 25.928 130.872 1.00 19.30 294 ASN A N 1
ATOM 2115 C CA . ASN A 1 272 ? 13.730 26.629 131.429 1.00 18.76 294 ASN A CA 1
ATOM 2116 C C . ASN A 1 272 ? 14.937 25.753 131.763 1.00 18.52 294 ASN A C 1
ATOM 2117 O O . ASN A 1 272 ? 14.891 24.938 132.684 1.00 16.85 294 ASN A O 1
ATOM 2122 N N . GLY A 1 273 ? 16.016 25.918 130.984 1.00 18.33 295 GLY A N 1
ATOM 2123 C CA . GLY A 1 273 ? 17.249 25.174 131.212 1.00 18.33 295 GLY A CA 1
ATOM 2124 C C . GLY A 1 273 ? 17.348 23.789 130.587 1.00 18.86 295 GLY A C 1
ATOM 2125 O O . GLY A 1 273 ? 18.356 23.110 130.745 1.00 18.21 295 GLY A O 1
ATOM 2126 N N . GLN A 1 274 ? 16.302 23.350 129.897 1.00 19.74 296 GLN A N 1
ATOM 2127 C CA . GLN A 1 274 ? 16.359 22.044 129.248 1.00 21.48 296 GLN A CA 1
ATOM 2128 C C . GLN A 1 274 ? 16.830 22.143 127.808 1.00 20.64 296 GLN A C 1
ATOM 2129 O O . GLN A 1 274 ? 16.129 22.664 126.937 1.00 20.15 296 GLN A O 1
ATOM 2135 N N . ALA A 1 275 ? 18.029 21.641 127.577 1.00 20.66 297 ALA A N 1
ATOM 2136 C CA . ALA A 1 275 ? 18.620 21.615 126.253 1.00 20.53 297 ALA A CA 1
ATOM 2137 C C . ALA A 1 275 ? 17.810 20.707 125.339 1.00 19.63 297 ALA A C 1
ATOM 2138 O O . ALA A 1 275 ? 17.311 19.669 125.757 1.00 19.34 297 ALA A O 1
ATOM 2140 N N . LEU A 1 276 ? 17.673 21.133 124.101 1.00 19.03 298 LEU A N 1
ATOM 2141 C CA . LEU A 1 276 ? 17.000 20.370 123.075 1.00 19.65 298 LEU A CA 1
ATOM 2142 C C . LEU A 1 276 ? 18.073 19.902 122.073 1.00 20.43 298 LEU A C 1
ATOM 2143 O O . LEU A 1 276 ? 18.929 20.692 121.645 1.00 20.12 298 LEU A O 1
ATOM 2148 N N . ASN A 1 277 ? 18.030 18.630 121.711 1.00 20.58 299 ASN A N 1
ATOM 2149 C CA . ASN A 1 277 ? 18.963 18.075 120.741 1.00 21.33 299 ASN A CA 1
ATOM 2150 C C . ASN A 1 277 ? 18.211 17.566 119.524 1.00 21.26 299 ASN A C 1
ATOM 2151 O O . ASN A 1 277 ? 17.470 16.583 119.613 1.00 21.58 299 ASN A O 1
ATOM 2156 N N . ILE A 1 278 ? 18.411 18.234 118.389 1.00 20.65 300 ILE A N 1
ATOM 2157 C CA . ILE A 1 278 ? 17.648 17.949 117.186 1.00 21.34 300 ILE A CA 1
ATOM 2158 C C . ILE A 1 278 ? 18.485 17.493 116.014 1.00 21.82 300 ILE A C 1
ATOM 2159 O O . ILE A 1 278 ? 19.463 18.128 115.670 1.00 21.12 300 ILE A O 1
ATOM 2164 N N . ASN A 1 279 ? 18.072 16.402 115.381 1.00 23.01 301 ASN A N 1
ATOM 2165 C CA . ASN A 1 279 ? 18.718 15.959 114.159 1.00 23.98 301 ASN A CA 1
ATOM 2166 C C . ASN A 1 279 ? 18.264 16.869 113.028 1.00 23.44 301 ASN A C 1
ATOM 2167 O O . ASN A 1 279 ? 17.084 17.146 112.852 1.00 23.51 301 ASN A O 1
ATOM 2172 N N . THR A 1 280 ? 19.231 17.319 112.274 1.00 23.10 302 THR A N 1
ATOM 2173 C CA . THR A 1 280 ? 19.053 18.298 111.233 1.00 24.06 302 THR A CA 1
ATOM 2174 C C . THR A 1 280 ? 18.402 17.845 109.921 1.00 24.55 302 THR A C 1
ATOM 2175 O O . THR A 1 280 ? 17.695 18.636 109.263 1.00 23.30 302 THR A O 1
ATOM 2179 N N . ALA A 1 281 ? 18.614 16.573 109.567 1.00 25.10 303 ALA A N 1
ATOM 2180 C CA . ALA A 1 281 ? 18.154 16.010 108.291 1.00 26.14 303 ALA A CA 1
ATOM 2181 C C . ALA A 1 281 ? 16.723 16.335 107.872 1.00 26.44 303 ALA A C 1
ATOM 2182 O O . ALA A 1 281 ? 16.473 16.654 106.717 1.00 27.29 303 ALA A O 1
ATOM 2184 N N . SER A 1 282 ? 15.798 16.279 108.804 1.00 26.25 304 SER A N 1
ATOM 2185 C CA . SER A 1 282 ? 14.409 16.511 108.474 1.00 27.49 304 SER A CA 1
ATOM 2186 C C . SER A 1 282 ? 13.963 17.994 108.609 1.00 26.95 304 SER A C 1
ATOM 2187 O O . SER A 1 282 ? 12.812 18.324 108.321 1.00 28.18 304 SER A O 1
ATOM 2190 N N . LEU A 1 283 ? 14.876 18.871 109.029 1.00 25.16 305 LEU A N 1
ATOM 2191 C CA . LEU A 1 283 ? 14.538 20.271 109.261 1.00 23.72 305 LEU A CA 1
ATOM 2192 C C . LEU A 1 283 ? 14.511 21.103 107.998 1.00 24.14 305 LEU A C 1
ATOM 2193 O O . LEU A 1 283 ? 15.383 20.965 107.126 1.00 24.53 305 LEU A O 1
ATOM 2198 N N . GLU A 1 284 ? 13.532 21.997 107.911 1.00 23.15 306 GLU A N 1
ATOM 2199 C CA . GLU A 1 284 ? 13.454 22.911 106.784 1.00 22.65 306 GLU A CA 1
ATOM 2200 C C . GLU A 1 284 ? 14.492 24.007 106.945 1.00 22.00 306 GLU A C 1
ATOM 2201 O O . GLU A 1 284 ? 15.022 24.218 108.028 1.00 21.57 306 GLU A O 1
ATOM 2207 N N . THR A 1 285 ? 14.829 24.682 105.857 1.00 21.02 307 THR A N 1
ATOM 2208 C CA . THR A 1 285 ? 15.756 25.788 105.946 1.00 20.40 307 THR A CA 1
ATOM 2209 C C . THR A 1 285 ? 15.210 26.992 105.177 1.00 20.21 307 THR A C 1
ATOM 2210 O O . THR A 1 285 ? 14.323 26.852 104.330 1.00 19.67 307 THR A O 1
ATOM 2214 N N . ASN A 1 286 ? 15.719 28.175 105.493 1.00 18.82 308 ASN A N 1
ATOM 2215 C CA . ASN A 1 286 ? 15.308 29.385 104.782 1.00 19.36 308 ASN A CA 1
ATOM 2216 C C . ASN A 1 286 ? 16.541 30.100 104.334 1.00 18.63 308 ASN A C 1
ATOM 2217 O O . ASN A 1 286 ? 17.631 29.875 104.862 1.00 18.52 308 ASN A O 1
ATOM 2222 N N . TRP A 1 287 ? 16.368 30.984 103.367 1.00 18.88 309 TRP A N 1
ATOM 2223 C CA . TRP A 1 287 ? 17.438 31.866 102.940 1.00 18.98 309 TRP A CA 1
ATOM 2224 C C . TRP A 1 287 ? 17.316 33.137 103.776 1.00 19.09 309 TRP A C 1
ATOM 2225 O O . TRP A 1 287 ? 16.245 33.728 103.831 1.00 17.83 309 TRP A O 1
ATOM 2236 N N . ASN A 1 288 ? 18.403 33.556 104.414 1.00 19.75 310 ASN A N 1
ATOM 2237 C CA . ASN A 1 288 ? 18.402 34.850 105.119 1.00 20.04 310 ASN A CA 1
ATOM 2238 C C . ASN A 1 288 ? 19.644 35.667 104.819 1.00 19.69 310 ASN A C 1
ATOM 2239 O O . ASN A 1 288 ? 20.735 35.120 104.686 1.00 18.16 310 ASN A O 1
ATOM 2244 N N . ARG A 1 289 ? 19.463 36.979 104.728 1.00 18.78 311 ARG A N 1
ATOM 2245 C CA . ARG A 1 289 ? 20.549 37.906 104.501 1.00 19.86 311 ARG A CA 1
ATOM 2246 C C . ARG A 1 289 ? 21.272 38.114 105.860 1.00 19.03 311 ARG A C 1
ATOM 2247 O O . ARG A 1 289 ? 21.272 39.205 106.423 1.00 19.55 311 ARG A O 1
ATOM 2255 N N . ILE A 1 290 ? 21.846 37.033 106.385 1.00 17.65 312 ILE A N 1
ATOM 2256 C CA . ILE A 1 290 ? 22.569 37.061 107.653 1.00 17.12 312 ILE A CA 1
ATOM 2257 C C . ILE A 1 290 ? 23.922 37.751 107.478 1.00 17.75 312 ILE A C 1
ATOM 2258 O O . ILE A 1 290 ? 24.677 37.410 106.564 1.00 17.77 312 ILE A O 1
ATOM 2263 N N . THR A 1 291 ? 24.221 38.734 108.337 1.00 17.47 313 THR A N 1
ATOM 2264 C CA . THR A 1 291 ? 25.510 39.422 108.273 1.00 17.44 313 THR A CA 1
ATOM 2265 C C . THR A 1 291 ? 26.514 38.767 109.210 1.00 17.33 313 THR A C 1
ATOM 2266 O O . THR A 1 291 ? 26.154 37.990 110.113 1.00 16.71 313 THR A O 1
ATOM 2270 N N . ALA A 1 292 ? 27.781 39.072 108.978 1.00 16.91 314 ALA A N 1
ATOM 2271 C CA . ALA A 1 292 ? 28.871 38.526 109.768 1.00 16.00 314 ALA A CA 1
ATOM 2272 C C . ALA A 1 292 ? 28.824 39.077 111.212 1.00 16.23 314 ALA A C 1
ATOM 2273 O O . ALA A 1 292 ? 28.438 40.218 111.426 1.00 15.72 314 ALA A O 1
ATOM 2275 N N . VAL A 1 293 ? 29.209 38.257 112.190 1.00 16.64 315 VAL A N 1
ATOM 2276 C CA . VAL A 1 293 ? 29.281 38.723 113.565 1.00 15.62 315 VAL A CA 1
ATOM 2277 C C . VAL A 1 293 ? 30.359 39.807 113.582 1.00 16.80 315 VAL A C 1
ATOM 2278 O O . VAL A 1 293 ? 30.072 40.936 113.943 1.00 16.93 315 VAL A O 1
ATOM 2282 N N . THR A 1 294 ? 31.591 39.461 113.185 1.00 17.03 316 THR A N 1
ATOM 2283 C CA . THR A 1 294 ? 32.656 40.471 112.948 1.00 18.23 316 THR A CA 1
ATOM 2284 C C . THR A 1 294 ? 33.179 40.306 111.506 1.00 19.21 316 THR A C 1
ATOM 2285 O O . THR A 1 294 ? 32.787 41.042 110.599 1.00 20.25 316 THR A O 1
ATOM 2289 N N . MET A 1 295 ? 34.059 39.328 111.302 1.00 18.51 317 MET A N 1
ATOM 2290 C CA . MET A 1 295 ? 34.604 39.019 109.986 1.00 16.82 317 MET A CA 1
ATOM 2291 C C . MET A 1 295 ? 34.786 37.499 109.981 1.00 16.60 317 MET A C 1
ATOM 2292 O O . MET A 1 295 ? 34.873 36.899 111.046 1.00 15.34 317 MET A O 1
ATOM 2297 N N . PRO A 1 296 ? 34.868 36.871 108.802 1.00 16.56 318 PRO A N 1
ATOM 2298 C CA . PRO A 1 296 ? 34.787 37.555 107.506 1.00 16.68 318 PRO A CA 1
ATOM 2299 C C . PRO A 1 296 ? 33.356 37.791 107.033 1.00 16.60 318 PRO A C 1
ATOM 2300 O O . PRO A 1 296 ? 32.400 37.244 107.583 1.00 16.88 318 PRO A O 1
ATOM 2304 N N . GLU A 1 297 ? 33.236 38.629 106.018 1.00 16.21 319 GLU A N 1
ATOM 2305 C CA . GLU A 1 297 ? 31.974 38.997 105.461 1.00 17.55 319 GLU A CA 1
ATOM 2306 C C . GLU A 1 297 ? 31.212 37.799 104.935 1.00 17.10 319 GLU A C 1
ATOM 2307 O O . GLU A 1 297 ? 31.807 36.838 104.471 1.00 17.16 319 GLU A O 1
ATOM 2313 N N . ILE A 1 298 ? 29.901 37.854 105.046 1.00 15.80 320 ILE A N 1
ATOM 2314 C CA . ILE A 1 298 ? 29.028 36.888 104.410 1.00 16.79 320 ILE A CA 1
ATOM 2315 C C . ILE A 1 298 ? 28.408 37.772 103.288 1.00 17.39 320 ILE A C 1
ATOM 2316 O O . ILE A 1 298 ? 27.609 38.621 103.568 1.00 16.52 320 ILE A O 1
ATOM 2321 N N . SER A 1 299 ? 28.836 37.588 102.032 1.00 19.43 321 SER A N 1
ATOM 2322 C CA . SER A 1 299 ? 28.472 38.551 100.942 1.00 21.19 321 SER A CA 1
ATOM 2323 C C . SER A 1 299 ? 27.103 38.361 100.322 1.00 20.32 321 SER A C 1
ATOM 2324 O O . SER A 1 299 ? 26.584 39.250 99.653 1.00 21.32 321 SER A O 1
ATOM 2327 N N . VAL A 1 300 ? 26.512 37.213 100.576 1.00 19.03 322 VAL A N 1
ATOM 2328 C CA . VAL A 1 300 ? 25.328 36.817 99.886 1.00 17.63 322 VAL A CA 1
ATOM 2329 C C . VAL A 1 300 ? 24.422 36.005 100.861 1.00 17.33 322 VAL A C 1
ATOM 2330 O O . VAL A 1 300 ? 24.920 35.440 101.819 1.00 16.90 322 VAL A O 1
ATOM 2334 N N . PRO A 1 301 ? 23.108 36.006 100.658 1.00 16.51 323 PRO A N 1
ATOM 2335 C CA . PRO A 1 301 ? 22.204 35.256 101.549 1.00 16.87 323 PRO A CA 1
ATOM 2336 C C . PRO A 1 301 ? 22.638 33.798 101.772 1.00 18.17 323 PRO A C 1
ATOM 2337 O O . PRO A 1 301 ? 23.216 33.152 100.869 1.00 18.61 323 PRO A O 1
ATOM 2341 N N . VAL A 1 302 ? 22.393 33.304 102.981 1.00 17.13 324 VAL A N 1
ATOM 2342 C CA . VAL A 1 302 ? 22.790 31.973 103.364 1.00 16.73 324 VAL A CA 1
ATOM 2343 C C . VAL A 1 302 ? 21.639 31.139 103.917 1.00 17.45 324 VAL A C 1
ATOM 2344 O O . VAL A 1 302 ? 20.578 31.661 104.249 1.00 18.00 324 VAL A O 1
ATOM 2348 N N . LEU A 1 303 ? 21.848 29.829 104.010 1.00 17.64 325 LEU A N 1
ATOM 2349 C CA . LEU A 1 303 ? 20.822 28.953 104.507 1.00 17.24 325 LEU A CA 1
ATOM 2350 C C . LEU A 1 303 ? 20.869 28.921 106.006 1.00 17.76 325 LEU A C 1
ATOM 2351 O O . LEU A 1 303 ? 21.937 29.029 106.591 1.00 15.80 325 LEU A O 1
ATOM 2356 N N . CYS A 1 304 ? 19.703 28.768 106.632 1.00 18.61 326 CYS A N 1
ATOM 2357 C CA . CYS A 1 304 ? 19.645 28.670 108.085 1.00 19.22 326 CYS A CA 1
ATOM 2358 C C . CYS A 1 304 ? 18.362 27.976 108.523 1.00 18.74 326 CYS A C 1
ATOM 2359 O O . CYS A 1 304 ? 17.436 27.827 107.730 1.00 19.26 326 CYS A O 1
ATOM 2362 N N . TRP A 1 305 ? 18.317 27.509 109.768 1.00 18.43 327 TRP A N 1
ATOM 2363 C CA . TRP A 1 305 ? 17.118 26.845 110.265 1.00 17.98 327 TRP A CA 1
ATOM 2364 C C . TRP A 1 305 ? 16.260 27.868 110.995 1.00 18.25 327 TRP A C 1
ATOM 2365 O O . TRP A 1 305 ? 16.646 28.363 112.058 1.00 18.35 327 TRP A O 1
ATOM 2376 N N . PRO A 1 306 ? 15.101 28.184 110.437 1.00 18.41 328 PRO A N 1
ATOM 2377 C CA . PRO A 1 306 ? 14.234 29.222 111.008 1.00 19.87 328 PRO A CA 1
ATOM 2378 C C . PRO A 1 306 ? 13.489 28.749 112.249 1.00 21.49 328 PRO A C 1
ATOM 2379 O O . PRO A 1 306 ? 13.066 27.585 112.309 1.00 22.39 328 PRO A O 1
ATOM 2383 N N . GLY A 1 307 ? 13.314 29.646 113.218 1.00 21.80 329 GLY A N 1
ATOM 2384 C CA . GLY A 1 307 ? 12.525 29.326 114.393 1.00 22.70 329 GLY A CA 1
ATOM 2385 C C . GLY A 1 307 ? 11.587 30.469 114.762 1.00 22.91 329 GLY A C 1
ATOM 2386 O O . GLY A 1 307 ? 11.970 31.643 114.669 1.00 22.67 329 GLY A O 1
ATOM 2387 N N . ARG A 1 308 ? 10.347 30.141 115.136 1.00 22.44 330 ARG A N 1
ATOM 2388 C CA . ARG A 1 308 ? 9.434 31.165 115.649 1.00 22.02 330 ARG A CA 1
ATOM 2389 C C . ARG A 1 308 ? 9.136 30.836 117.093 1.00 19.92 330 ARG A C 1
ATOM 2390 O O . ARG A 1 308 ? 8.514 29.825 117.393 1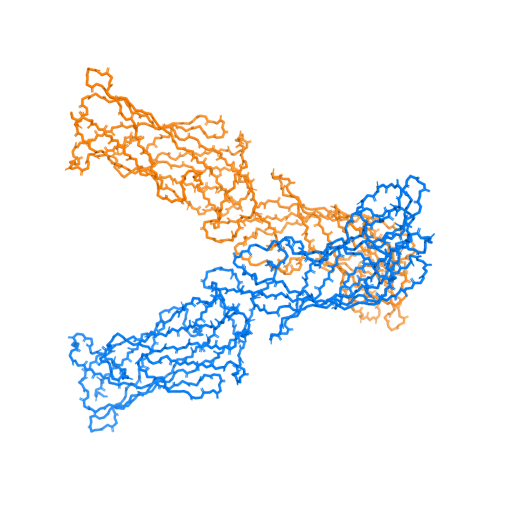.00 18.34 330 ARG A O 1
ATOM 2398 N N . LEU A 1 309 ? 9.619 31.683 117.988 1.00 18.77 331 LEU A N 1
ATOM 2399 C CA . LEU A 1 309 ? 9.424 31.485 119.421 1.00 18.31 331 LEU A CA 1
ATOM 2400 C C . LEU A 1 309 ? 8.191 32.248 119.854 1.00 17.88 331 LEU A C 1
ATOM 2401 O O . LEU A 1 309 ? 8.132 33.471 119.695 1.00 17.96 331 LEU A O 1
ATOM 2406 N N . GLN A 1 310 ? 7.202 31.529 120.375 1.00 16.26 332 GLN A N 1
ATOM 2407 C CA . GLN A 1 310 ? 5.966 32.137 120.841 1.00 15.63 332 GLN A CA 1
ATOM 2408 C C . GLN A 1 310 ? 5.966 32.182 122.375 1.00 15.63 332 GLN A C 1
ATOM 2409 O O . GLN A 1 310 ? 6.277 31.184 123.041 1.00 14.03 332 GLN A O 1
ATOM 2415 N N . LEU A 1 311 ? 5.645 33.341 122.937 1.00 16.31 333 LEU A N 1
ATOM 2416 C CA . LEU A 1 311 ? 5.607 33.471 124.382 1.00 17.07 333 LEU A CA 1
ATOM 2417 C C . LEU A 1 311 ? 4.157 33.643 124.774 1.00 17.36 333 LEU A C 1
ATOM 2418 O O . LEU A 1 311 ? 3.494 34.549 124.279 1.00 17.61 333 LEU A O 1
ATOM 2423 N N . ASP A 1 312 ? 3.659 32.755 125.640 1.00 17.81 334 ASP A N 1
ATOM 2424 C CA . ASP A 1 312 ? 2.279 32.835 126.145 1.00 17.97 334 ASP A CA 1
ATOM 2425 C C . ASP A 1 312 ? 2.206 33.053 127.638 1.00 18.61 334 ASP A C 1
ATOM 2426 O O . ASP A 1 312 ? 3.009 32.508 128.404 1.00 19.51 334 ASP A O 1
ATOM 2431 N N . ALA A 1 313 ? 1.212 33.829 128.058 1.00 18.96 335 ALA A N 1
ATOM 2432 C CA . ALA A 1 313 ? 0.952 34.041 129.474 1.00 18.39 335 ALA A CA 1
ATOM 2433 C C . ALA A 1 313 ? -0.562 34.069 129.738 1.00 18.77 335 ALA A C 1
ATOM 2434 O O . ALA A 1 313 ? -1.323 34.697 129.000 1.00 18.02 335 ALA A O 1
ATOM 2436 N N . LYS A 1 314 ? -0.983 33.335 130.761 1.00 19.34 336 LYS A N 1
ATOM 2437 C CA . LYS A 1 314 ? -2.374 33.346 131.233 1.00 20.32 336 LYS A CA 1
ATOM 2438 C C . LYS A 1 314 ? -2.214 33.455 132.720 1.00 19.73 336 LYS A C 1
ATOM 2439 O O . LYS A 1 314 ? -1.938 32.468 133.398 1.00 18.98 336 LYS A O 1
ATOM 2445 N N . VAL A 1 315 ? -2.396 34.652 133.239 1.00 19.88 337 VAL A N 1
ATOM 2446 C CA . VAL A 1 315 ? -2.045 34.902 134.602 1.00 19.83 337 VAL A CA 1
ATOM 2447 C C . VAL A 1 315 ? -3.198 35.354 135.516 1.00 20.51 337 VAL A C 1
ATOM 2448 O O . VAL A 1 315 ? -4.099 36.095 135.098 1.00 21.38 337 VAL A O 1
ATOM 2452 N N . LYS A 1 316 ? -3.180 34.860 136.749 1.00 19.65 338 LYS A N 1
ATOM 2453 C CA . LYS A 1 316 ? -4.278 35.048 137.692 1.00 19.61 338 LYS A CA 1
ATOM 2454 C C . LYS A 1 316 ? -3.904 36.020 138.802 1.00 18.08 338 LYS A C 1
ATOM 2455 O O . LYS A 1 316 ? -2.983 35.745 139.572 1.00 17.47 338 LYS A O 1
ATOM 2461 N N . ASN A 1 317 ? -4.601 37.151 138.876 1.00 16.61 339 ASN A N 1
ATOM 2462 C CA . ASN A 1 317 ? -4.377 38.127 139.952 1.00 16.90 339 ASN A CA 1
ATOM 2463 C C . ASN A 1 317 ? -2.955 38.672 140.137 1.00 16.87 339 ASN A C 1
ATOM 2464 O O . ASN A 1 317 ? -2.464 38.716 141.260 1.00 16.72 339 ASN A O 1
ATOM 2469 N N . PRO A 1 318 ? -2.300 39.089 139.062 1.00 16.25 340 PRO A N 1
ATOM 2470 C CA . PRO A 1 318 ? -0.956 39.641 139.188 1.00 16.41 340 PRO A CA 1
ATOM 2471 C C . PRO A 1 318 ? -1.073 41.031 139.764 1.00 16.00 340 PRO A C 1
ATOM 2472 O O . PRO A 1 318 ? -2.090 41.625 139.644 1.00 15.99 340 PRO A O 1
ATOM 2476 N N . GLU A 1 319 ? -0.044 41.544 140.375 1.00 15.29 341 GLU A N 1
ATOM 2477 C CA . GLU A 1 319 ? -0.109 42.880 140.860 1.00 15.29 341 GLU A CA 1
ATOM 2478 C C . GLU A 1 319 ? 0.150 43.845 139.678 1.00 15.73 341 GLU A C 1
ATOM 2479 O O . GLU A 1 319 ? 0.885 43.509 138.749 1.00 15.72 341 GLU A O 1
ATOM 2485 N N . ALA A 1 320 ? -0.491 45.014 139.688 1.00 15.82 342 ALA A N 1
ATOM 2486 C CA . ALA A 1 320 ? -0.254 46.016 138.640 1.00 16.46 342 ALA A CA 1
ATOM 2487 C C . ALA A 1 320 ? 1.213 46.463 138.618 1.00 16.16 342 ALA A C 1
ATOM 2488 O O . ALA A 1 320 ? 1.892 46.420 139.632 1.00 16.52 342 ALA A O 1
ATOM 2490 N N . GLY A 1 321 ? 1.689 46.902 137.463 1.00 16.36 343 GLY A N 1
ATOM 2491 C CA . GLY A 1 321 ? 3.062 47.366 137.357 1.00 16.73 343 GLY A CA 1
ATOM 2492 C C . GLY A 1 321 ? 3.807 46.822 136.160 1.00 16.74 343 GLY A C 1
ATOM 2493 O O . GLY A 1 321 ? 3.229 46.146 135.304 1.00 16.01 343 GLY A O 1
ATOM 2494 N N . GLN A 1 322 ? 5.103 47.116 136.101 1.00 18.01 344 GLN A N 1
ATOM 2495 C CA . GLN A 1 322 ? 5.942 46.668 135.000 1.00 18.71 344 GLN A CA 1
ATOM 2496 C C . GLN A 1 322 ? 6.778 45.474 135.417 1.00 18.15 344 GLN A C 1
ATOM 2497 O O . GLN A 1 322 ? 7.389 45.463 136.505 1.00 18.62 344 GLN A O 1
ATOM 2503 N N . TYR A 1 323 ? 6.803 44.476 134.546 1.00 16.11 345 TYR A N 1
ATOM 2504 C CA . TYR A 1 323 ? 7.532 43.248 134.772 1.00 16.03 345 TYR A CA 1
ATOM 2505 C C . TYR A 1 323 ? 8.631 43.098 133.713 1.00 16.65 345 TYR A C 1
ATOM 2506 O O . TYR A 1 323 ? 8.499 43.610 132.605 1.00 16.69 345 TYR A O 1
ATOM 2515 N N . MET A 1 324 ? 9.703 42.389 134.057 1.00 16.43 346 MET A N 1
ATOM 2516 C CA . MET A 1 324 ? 10.821 42.226 133.154 1.00 16.69 346 MET A CA 1
ATOM 2517 C C . MET A 1 324 ? 11.628 40.979 133.490 1.00 16.28 346 MET A C 1
ATOM 2518 O O . MET A 1 324 ? 11.743 40.588 134.641 1.00 15.31 346 MET A O 1
ATOM 2523 N N . GLY A 1 325 ? 12.165 40.357 132.457 1.00 16.29 347 GLY A N 1
ATOM 2524 C CA . GLY A 1 325 ? 13.012 39.196 132.597 1.00 17.47 347 GLY A CA 1
ATOM 2525 C C . GLY A 1 325 ? 13.863 39.079 131.340 1.00 18.34 347 GLY A C 1
ATOM 2526 O O . GLY A 1 325 ? 13.744 39.876 130.415 1.00 17.16 347 GLY A O 1
ATOM 2527 N N . ASN A 1 326 ? 14.720 38.077 131.308 1.00 19.47 348 ASN A N 1
ATOM 2528 C CA . ASN A 1 326 ? 15.593 37.863 130.172 1.00 19.64 348 ASN A CA 1
ATOM 2529 C C . ASN A 1 326 ? 15.521 36.420 129.742 1.00 19.44 348 ASN A C 1
ATOM 2530 O O . ASN A 1 326 ? 15.338 35.549 130.573 1.00 21.11 348 ASN A O 1
ATOM 2535 N N . ILE A 1 327 ? 15.612 36.161 128.446 1.00 18.39 349 ILE A N 1
ATOM 2536 C CA . ILE A 1 327 ? 15.733 34.788 127.976 1.00 17.44 349 ILE A CA 1
ATOM 2537 C C . ILE A 1 327 ? 17.084 34.644 127.300 1.00 17.99 349 ILE A C 1
ATOM 2538 O O . ILE A 1 327 ? 17.386 35.357 126.353 1.00 17.02 349 ILE A O 1
ATOM 2543 N N . LYS A 1 328 ? 17.906 33.741 127.801 1.00 17.61 350 LYS A N 1
ATOM 2544 C CA . LYS A 1 328 ? 19.165 33.491 127.183 1.00 17.47 350 LYS A CA 1
ATOM 2545 C C . LYS A 1 328 ? 19.030 32.272 126.267 1.00 16.83 350 LYS A C 1
ATOM 2546 O O . LYS A 1 328 ? 18.747 31.169 126.736 1.00 15.01 350 LYS A O 1
ATOM 2552 N N . ILE A 1 329 ? 19.190 32.482 124.962 1.00 15.86 351 ILE A N 1
ATOM 2553 C CA . ILE A 1 329 ? 19.144 31.367 124.017 1.00 16.69 351 ILE A CA 1
ATOM 2554 C C . ILE A 1 329 ? 20.554 30.952 123.690 1.00 17.24 351 ILE A C 1
ATOM 2555 O O . ILE A 1 329 ? 21.375 31.801 123.343 1.00 16.75 351 ILE A O 1
ATOM 2560 N N . THR A 1 330 ? 20.865 29.665 123.839 1.00 17.12 352 THR A N 1
ATOM 2561 C CA . THR A 1 330 ? 22.178 29.180 123.425 1.00 17.47 352 THR A CA 1
ATOM 2562 C C . THR A 1 330 ? 22.038 28.194 122.275 1.00 17.85 352 THR A C 1
ATOM 2563 O O . THR A 1 330 ? 21.026 27.498 122.154 1.00 17.14 352 THR A O 1
ATOM 2567 N N . PHE A 1 331 ? 23.077 28.139 121.442 1.00 18.51 353 PHE A N 1
ATOM 2568 C CA . PHE A 1 331 ? 23.074 27.319 120.233 1.00 17.68 353 PHE A CA 1
ATOM 2569 C C . PHE A 1 331 ? 24.446 26.725 119.960 1.00 17.12 353 PHE A C 1
ATOM 2570 O O . PHE A 1 331 ? 25.448 27.427 120.001 1.00 16.63 353 PHE A O 1
ATOM 2578 N N . THR A 1 332 ? 24.484 25.413 119.725 1.00 17.16 354 THR A N 1
ATOM 2579 C CA . THR A 1 332 ? 25.717 24.733 119.328 1.00 16.12 354 THR A CA 1
ATOM 2580 C C . THR A 1 332 ? 25.439 23.779 118.172 1.00 16.54 354 THR A C 1
ATOM 2581 O O . THR A 1 332 ? 24.775 22.770 118.351 1.00 16.12 354 THR A O 1
ATOM 2585 N N . PRO A 1 333 ? 25.917 24.120 116.976 1.00 17.22 355 PRO A N 1
ATOM 2586 C CA . PRO A 1 333 ? 25.774 23.220 115.815 1.00 17.76 355 PRO A CA 1
ATOM 2587 C C . PRO A 1 333 ? 26.784 22.112 115.975 1.00 18.22 355 PRO A C 1
ATOM 2588 O O . PRO A 1 333 ? 27.842 22.362 116.512 1.00 17.23 355 PRO A O 1
ATOM 2592 N N . SER A 1 334 ? 26.459 20.911 115.532 1.00 20.92 356 SER A N 1
ATOM 2593 C CA . SER A 1 334 ? 27.371 19.783 115.625 1.00 24.83 356 SER A CA 1
ATOM 2594 C C . SER A 1 334 ? 28.601 19.995 114.751 1.00 27.77 356 SER A C 1
ATOM 2595 O O . SER A 1 334 ? 28.677 20.938 113.960 1.00 29.01 356 SER A O 1
ATOM 2598 N N . SER A 1 335 ? 29.549 19.102 114.877 1.00 30.77 357 SER A N 1
ATOM 2599 C CA . SER A 1 335 ? 30.762 19.157 114.127 1.00 34.21 357 SER A CA 1
ATOM 2600 C C . SER A 1 335 ? 31.269 17.752 113.745 1.00 36.03 357 SER A C 1
ATOM 2601 O O . SER A 1 335 ? 30.731 16.760 114.219 1.00 36.15 357 SER A O 1
ATOM 2604 N N . GLN A 1 336 ? 32.292 17.662 112.837 1.00 38.18 358 GLN A N 1
ATOM 2605 C CA . GLN A 1 336 ? 32.905 16.306 112.680 1.00 40.43 358 GLN A CA 1
ATOM 2606 C C . GLN A 1 336 ? 34.056 16.444 113.625 1.00 40.36 358 GLN A C 1
ATOM 2607 O O . GLN A 1 336 ? 34.827 17.407 113.615 1.00 39.63 358 GLN A O 1
ATOM 2613 N N . THR A 1 337 ? 34.146 15.497 114.477 1.00 41.77 359 THR A N 1
ATOM 2614 C CA . THR A 1 337 ? 34.433 16.010 115.820 1.00 43.07 359 THR A CA 1
ATOM 2615 C C . THR A 1 337 ? 35.495 16.960 116.342 1.00 42.93 359 THR A C 1
ATOM 2616 O O . THR A 1 337 ? 36.307 16.583 117.183 1.00 43.31 359 THR A O 1
ATOM 2620 N N . LEU A 1 338 ? 35.465 18.204 115.813 1.00 42.50 360 LEU A N 1
ATOM 2621 C CA . LEU A 1 338 ? 36.258 19.291 116.370 1.00 42.38 360 LEU A CA 1
ATOM 2622 C C . LEU A 1 338 ? 35.466 19.653 117.627 1.00 41.49 360 LEU A C 1
ATOM 2623 O O . LEU A 1 338 ? 35.975 19.557 118.735 1.00 41.31 360 LEU A O 1
ATOM 2628 N N . ASP A 1 339 ? 34.228 20.049 117.445 1.00 40.54 361 ASP A N 1
ATOM 2629 C CA . ASP A 1 339 ? 33.294 20.327 118.552 1.00 40.12 361 ASP A CA 1
ATOM 2630 C C . ASP A 1 339 ? 32.906 21.784 118.798 1.00 38.92 361 ASP A C 1
ATOM 2631 O O . ASP A 1 339 ? 32.981 22.237 119.928 1.00 39.56 361 ASP A O 1
ATOM 2636 N N . ASN A 1 340 ? 32.464 22.519 117.795 1.00 36.32 362 ASN A N 1
ATOM 2637 C CA . ASN A 1 340 ? 32.108 23.963 117.838 1.00 34.89 362 ASN A CA 1
ATOM 2638 C C . ASN A 1 340 ? 31.823 24.644 119.178 1.00 33.17 362 ASN A C 1
ATOM 2639 O O . ASN A 1 340 ? 31.454 24.014 120.168 1.00 32.05 362 ASN A O 1
ATOM 2644 N N . LYS A 1 341 ? 32.009 25.958 119.154 1.00 31.57 363 LYS A N 1
ATOM 2645 C CA . LYS A 1 341 ? 31.720 26.780 120.331 1.00 30.45 363 LYS A CA 1
ATOM 2646 C C . LYS A 1 341 ? 30.224 27.030 120.405 1.00 27.86 363 LYS A C 1
ATOM 2647 O O . LYS A 1 341 ? 29.488 26.902 119.419 1.00 27.32 363 LYS A O 1
ATOM 2653 N N . GLN A 1 342 ? 29.782 27.370 121.588 1.00 24.68 364 GLN A N 1
ATOM 2654 C CA . GLN A 1 342 ? 28.406 27.675 121.819 1.00 21.54 364 GLN A CA 1
ATOM 2655 C C . GLN A 1 342 ? 28.241 29.161 121.631 1.00 20.20 364 GLN A C 1
ATOM 2656 O O . GLN A 1 342 ? 29.104 29.951 122.056 1.00 18.95 364 GLN A O 1
ATOM 2662 N N . VAL A 1 343 ? 27.154 29.560 120.984 1.00 17.46 365 VAL A N 1
ATOM 2663 C CA . VAL A 1 343 ? 26.874 30.972 120.847 1.00 16.33 365 VAL A CA 1
ATOM 2664 C C . VAL A 1 343 ? 25.565 31.322 121.555 1.00 17.66 365 VAL A C 1
ATOM 2665 O O . VAL A 1 343 ? 24.782 30.441 121.913 1.00 15.86 365 VAL A O 1
ATOM 2669 N N . GLU A 1 344 ? 25.325 32.609 121.755 1.00 18.85 366 GLU A N 1
ATOM 2670 C CA . GLU A 1 344 ? 24.125 33.016 122.438 1.00 20.15 366 GLU A CA 1
ATOM 2671 C C . GLU A 1 344 ? 23.470 34.278 121.927 1.00 19.95 366 GLU A C 1
ATOM 2672 O O . GLU A 1 344 ? 24.063 35.041 121.191 1.00 20.56 366 GLU A O 1
ATOM 2678 N N . LYS A 1 345 ? 22.221 34.469 122.350 1.00 20.56 367 LYS A N 1
ATOM 2679 C CA . LYS A 1 345 ? 21.416 35.651 122.057 1.00 20.58 367 LYS A CA 1
ATOM 2680 C C . LYS A 1 345 ? 20.531 35.884 123.264 1.00 20.29 367 LYS A C 1
ATOM 2681 O O . LYS A 1 345 ? 20.003 34.949 123.820 1.00 19.85 367 LYS A O 1
ATOM 2687 N N . ASN A 1 346 ? 20.357 37.136 123.656 1.00 19.95 368 ASN A N 1
ATOM 2688 C CA . ASN A 1 346 ? 19.505 37.441 124.790 1.00 20.07 368 ASN A CA 1
ATOM 2689 C C . ASN A 1 346 ? 18.299 38.239 124.390 1.00 19.44 368 ASN A C 1
ATOM 2690 O O . ASN A 1 346 ? 18.410 39.181 123.632 1.00 19.25 368 ASN A O 1
ATOM 2695 N N . ILE A 1 347 ? 17.134 37.837 124.883 1.00 18.67 369 ILE A N 1
ATOM 2696 C CA . ILE A 1 347 ? 15.922 38.575 124.615 1.00 18.91 369 ILE A CA 1
ATOM 2697 C C . ILE A 1 347 ? 15.395 39.190 125.898 1.00 19.28 369 ILE A C 1
ATOM 2698 O O . ILE A 1 347 ? 15.199 38.488 126.898 1.00 19.82 369 ILE A O 1
ATOM 2703 N N . THR A 1 348 ? 15.163 40.495 125.878 1.00 18.34 370 THR A N 1
ATOM 2704 C CA . THR A 1 348 ? 14.550 41.150 127.003 1.00 17.79 370 THR A CA 1
ATOM 2705 C C . THR A 1 348 ? 13.024 40.983 126.883 1.00 17.51 370 THR A C 1
ATOM 2706 O O . THR A 1 348 ? 12.426 41.400 125.898 1.00 17.90 370 THR A O 1
ATOM 2710 N N . VAL A 1 349 ? 12.413 40.339 127.868 1.00 17.01 371 VAL A N 1
ATOM 2711 C CA . VAL A 1 349 ? 10.964 40.146 127.889 1.00 15.51 371 VAL A CA 1
ATOM 2712 C C . VAL A 1 349 ? 10.295 41.099 128.900 1.00 15.68 371 VAL A C 1
ATOM 2713 O O . VAL A 1 349 ? 10.722 41.190 130.046 1.00 15.24 371 VAL A O 1
ATOM 2717 N N . THR A 1 350 ? 9.267 41.824 128.464 1.00 15.52 372 THR A N 1
ATOM 2718 C CA . THR A 1 350 ? 8.532 42.721 129.358 1.00 15.78 372 THR A CA 1
ATOM 2719 C C . THR A 1 350 ? 7.046 42.426 129.325 1.00 18.02 372 THR A C 1
ATOM 2720 O O . THR A 1 350 ? 6.550 41.697 128.443 1.00 19.20 372 THR A O 1
ATOM 2724 N N . ALA A 1 351 ? 6.335 43.011 130.287 1.00 18.83 373 ALA A N 1
ATOM 2725 C CA . ALA A 1 351 ? 4.882 42.909 130.396 1.00 20.23 373 ALA A CA 1
ATOM 2726 C C . ALA A 1 351 ? 4.381 43.984 131.345 1.00 21.48 373 ALA A C 1
ATOM 2727 O O . ALA A 1 351 ? 5.044 44.314 132.309 1.00 19.77 373 ALA A O 1
ATOM 2729 N N . SER A 1 352 ? 3.217 44.541 131.046 1.00 25.14 374 SER A N 1
ATOM 2730 C CA . SER A 1 352 ? 2.582 45.506 131.934 1.00 29.87 374 SER A CA 1
ATOM 2731 C C . SER A 1 352 ? 1.243 44.956 132.372 1.00 32.87 374 SER A C 1
ATOM 2732 O O . SER A 1 352 ? 0.460 44.480 131.546 1.00 31.30 374 SER A O 1
ATOM 2735 N N . VAL A 1 353 ? 0.988 44.985 133.677 1.00 36.94 375 VAL A N 1
ATOM 2736 C CA . VAL A 1 353 ? -0.343 44.644 134.186 1.00 40.32 375 VAL A CA 1
ATOM 2737 C C . VAL A 1 353 ? -1.015 46.007 134.426 1.00 45.24 375 VAL A C 1
ATOM 2738 O O . VAL A 1 353 ? -0.629 46.767 135.317 1.00 44.80 375 VAL A O 1
ATOM 2742 N N . ASP A 1 354 ? -1.990 46.314 133.594 1.00 51.22 376 ASP A N 1
ATOM 2743 C CA . ASP A 1 354 ? -2.629 47.606 133.615 1.00 58.83 376 ASP A CA 1
ATOM 2744 C C . ASP A 1 354 ? -4.146 47.370 133.609 1.00 62.17 376 ASP A C 1
ATOM 2745 O O . ASP A 1 354 ? -4.729 47.023 132.579 1.00 64.31 376 ASP A O 1
ATOM 2750 N N . PRO A 1 355 ? -4.790 47.562 134.751 1.00 64.93 377 PRO A N 1
ATOM 2751 C CA . PRO A 1 355 ? -6.227 47.263 134.870 1.00 67.19 377 PRO A CA 1
ATOM 2752 C C . PRO A 1 355 ? -7.139 48.318 134.223 1.00 69.09 377 PRO A C 1
ATOM 2753 O O . PRO A 1 355 ? -8.357 48.126 134.224 1.00 70.01 377 PRO A O 1
ATOM 2757 N N . VAL A 1 356 ? -6.553 49.396 133.681 1.00 70.78 378 VAL A N 1
ATOM 2758 C CA . VAL A 1 356 ? -7.318 50.457 133.007 1.00 71.99 378 VAL A CA 1
ATOM 2759 C C . VAL A 1 356 ? -8.055 49.943 131.757 1.00 72.47 378 VAL A C 1
ATOM 2760 O O . VAL A 1 356 ? -7.574 49.033 131.063 1.00 72.78 378 VAL A O 1
ATOM 2764 N N . ALA B 1 1 ? 28.977 55.229 64.636 1.00 45.97 23 ALA B N 1
ATOM 2765 C CA . ALA B 1 1 ? 30.214 55.773 63.999 1.00 44.40 23 ALA B CA 1
ATOM 2766 C C . ALA B 1 1 ? 31.188 54.631 63.713 1.00 42.41 23 ALA B C 1
ATOM 2767 O O . ALA B 1 1 ? 31.267 53.675 64.488 1.00 42.46 23 ALA B O 1
ATOM 2769 N N . ASP B 1 2 ? 31.939 54.733 62.619 1.00 37.22 24 ASP B N 1
ATOM 2770 C CA . ASP B 1 2 ? 32.918 53.714 62.290 1.00 32.38 24 ASP B CA 1
ATOM 2771 C C . ASP B 1 2 ? 34.115 53.754 63.231 1.00 29.38 24 ASP B C 1
ATOM 2772 O O . ASP B 1 2 ? 34.440 54.781 63.791 1.00 28.84 24 ASP B O 1
ATOM 2777 N N . LYS B 1 3 ? 34.760 52.616 63.403 1.00 26.26 25 LYS B N 1
ATOM 2778 C CA . LYS B 1 3 ? 35.983 52.555 64.164 1.00 23.55 25 LYS B CA 1
ATOM 2779 C C . LYS B 1 3 ? 36.881 51.518 63.532 1.00 23.39 25 LYS B C 1
ATOM 2780 O O . LYS B 1 3 ? 36.437 50.399 63.248 1.00 23.84 25 LYS B O 1
ATOM 2786 N N . ASN B 1 4 ? 38.130 51.899 63.282 1.00 22.95 26 ASN B N 1
ATOM 2787 C CA . ASN B 1 4 ? 39.119 50.984 62.764 1.00 22.73 26 ASN B CA 1
ATOM 2788 C C . ASN B 1 4 ? 39.957 50.482 63.928 1.00 22.37 26 ASN B C 1
ATOM 2789 O O . ASN B 1 4 ? 40.433 51.277 64.741 1.00 22.81 26 ASN B O 1
ATOM 2794 N N . PRO B 1 5 ? 40.089 49.157 64.037 1.00 21.75 27 PRO B N 1
ATOM 2795 C CA . PRO B 1 5 ? 40.831 48.533 65.141 1.00 21.68 27 PRO B CA 1
ATOM 2796 C C . PRO B 1 5 ? 42.289 48.896 65.065 1.00 21.80 27 PRO B C 1
ATOM 2797 O O . PRO B 1 5 ? 42.814 49.122 63.947 1.00 20.92 27 PRO B O 1
ATOM 2801 N N . GLY B 1 6 ? 42.948 48.942 66.221 1.00 21.84 28 GLY B N 1
ATOM 2802 C CA . GLY B 1 6 ? 44.364 49.293 66.290 1.00 21.23 28 GLY B CA 1
ATOM 2803 C C . GLY B 1 6 ? 44.836 49.149 67.718 1.00 21.98 28 GLY B C 1
ATOM 2804 O O . GLY B 1 6 ? 44.075 48.703 68.591 1.00 21.64 28 GLY B O 1
ATOM 2805 N N . SER B 1 7 ? 46.085 49.498 67.962 1.00 21.33 29 SER B N 1
ATOM 2806 C CA . SER B 1 7 ? 46.628 49.426 69.295 1.00 22.18 29 SER B CA 1
ATOM 2807 C C . SER B 1 7 ? 46.021 50.507 70.175 1.00 22.63 29 SER B C 1
ATOM 2808 O O . SER B 1 7 ? 45.664 51.576 69.693 1.00 23.43 29 SER B O 1
ATOM 2811 N N . GLU B 1 8 ? 45.885 50.216 71.458 1.00 22.37 30 GLU B N 1
ATOM 2812 C CA . GLU B 1 8 ? 45.370 51.188 72.414 1.00 23.23 30 GLU B CA 1
ATOM 2813 C C . GLU B 1 8 ? 46.005 50.969 73.758 1.00 22.92 30 GLU B C 1
ATOM 2814 O O . GLU B 1 8 ? 46.407 49.857 74.098 1.00 21.59 30 GLU B O 1
ATOM 2820 N N . ASN B 1 9 ? 46.109 52.042 74.517 1.00 23.72 31 ASN B N 1
ATOM 2821 C CA . ASN B 1 9 ? 46.688 51.978 75.828 1.00 25.50 31 ASN B CA 1
ATOM 2822 C C . ASN B 1 9 ? 45.646 52.497 76.795 1.00 25.90 31 ASN B C 1
ATOM 2823 O O . ASN B 1 9 ? 45.129 53.593 76.611 1.00 26.65 31 ASN B O 1
ATOM 2828 N N . MET B 1 10 ? 45.298 51.702 77.802 1.00 25.56 32 MET B N 1
ATOM 2829 C CA . MET B 1 10 ? 44.286 52.130 78.764 1.00 26.85 32 MET B CA 1
ATOM 2830 C C . MET B 1 10 ? 44.746 51.942 80.204 1.00 26.14 32 MET B C 1
ATOM 2831 O O . MET B 1 10 ? 45.663 51.178 80.485 1.00 25.23 32 MET B O 1
ATOM 2836 N N . THR B 1 11 ? 44.066 52.614 81.112 1.00 25.49 33 THR B N 1
ATOM 2837 C CA . THR B 1 11 ? 44.444 52.568 82.486 1.00 26.56 33 THR B CA 1
ATOM 2838 C C . THR B 1 11 ? 43.198 52.506 83.392 1.00 25.63 33 THR B C 1
ATOM 2839 O O . THR B 1 11 ? 42.230 53.211 83.168 1.00 25.59 33 THR B O 1
ATOM 2843 N N . ASN B 1 12 ? 43.220 51.607 84.373 1.00 24.90 34 ASN B N 1
ATOM 2844 C CA . ASN B 1 12 ? 42.123 51.453 85.316 1.00 25.28 34 ASN B CA 1
ATOM 2845 C C . ASN B 1 12 ? 42.656 51.491 86.689 1.00 25.57 34 ASN B C 1
ATOM 2846 O O . ASN B 1 12 ? 43.693 50.886 86.969 1.00 25.92 34 ASN B O 1
ATOM 2851 N N . THR B 1 13 ? 41.926 52.156 87.568 1.00 24.74 35 THR B N 1
ATOM 2852 C CA . THR B 1 13 ? 42.289 52.232 88.962 1.00 25.60 35 THR B CA 1
ATOM 2853 C C . THR B 1 13 ? 41.123 51.615 89.774 1.00 25.92 35 THR B C 1
ATOM 2854 O O . THR B 1 13 ? 40.004 52.131 89.754 1.00 26.86 35 THR B O 1
ATOM 2858 N N . ILE B 1 14 ? 41.391 50.486 90.427 1.00 25.32 36 ILE B N 1
ATOM 2859 C CA . ILE B 1 14 ? 40.396 49.771 91.215 1.00 24.58 36 ILE B CA 1
ATOM 2860 C C . ILE B 1 14 ? 40.558 50.125 92.674 1.00 24.52 36 ILE B C 1
ATOM 2861 O O . ILE B 1 14 ? 41.670 50.095 93.205 1.00 24.31 36 ILE B O 1
ATOM 2866 N N . GLY B 1 15 ? 39.460 50.459 93.334 1.00 24.51 37 GLY B N 1
ATOM 2867 C CA . GLY B 1 15 ? 39.501 50.743 94.756 1.00 23.74 37 GLY B CA 1
ATOM 2868 C C . GLY B 1 15 ? 39.467 52.211 95.027 1.00 24.58 37 GLY B C 1
ATOM 2869 O O . GLY B 1 15 ? 39.065 52.978 94.156 1.00 26.61 37 GLY B O 1
ATOM 2870 N N . PRO B 1 16 ? 39.910 52.634 96.211 1.00 23.62 38 PRO B N 1
ATOM 2871 C CA . PRO B 1 16 ? 40.449 51.746 97.259 1.00 22.62 38 PRO B CA 1
ATOM 2872 C C . PRO B 1 16 ? 39.469 50.662 97.778 1.00 22.01 38 PRO B C 1
ATOM 2873 O O . PRO B 1 16 ? 38.300 50.937 98.012 1.00 21.54 38 PRO B O 1
ATOM 2877 N N . HIS B 1 17 ? 39.958 49.430 97.917 1.00 21.74 39 HIS B N 1
ATOM 2878 C CA . HIS B 1 17 ? 39.160 48.347 98.486 1.00 20.23 39 HIS B CA 1
ATOM 2879 C C . HIS B 1 17 ? 39.876 47.847 99.726 1.00 19.84 39 HIS B C 1
ATOM 2880 O O . HIS B 1 17 ? 41.099 47.595 99.695 1.00 19.90 39 HIS B O 1
ATOM 2887 N N . ASP B 1 18 ? 39.140 47.711 100.818 1.00 19.75 40 ASP B N 1
ATOM 2888 C CA . ASP B 1 18 ? 39.729 47.223 102.043 1.00 20.39 40 ASP B CA 1
ATOM 2889 C C . ASP B 1 18 ? 39.615 45.702 102.166 1.00 21.55 40 ASP B C 1
ATOM 2890 O O . ASP B 1 18 ? 38.534 45.137 101.951 1.00 22.59 40 ASP B O 1
ATOM 2895 N N . ARG B 1 19 ? 40.730 4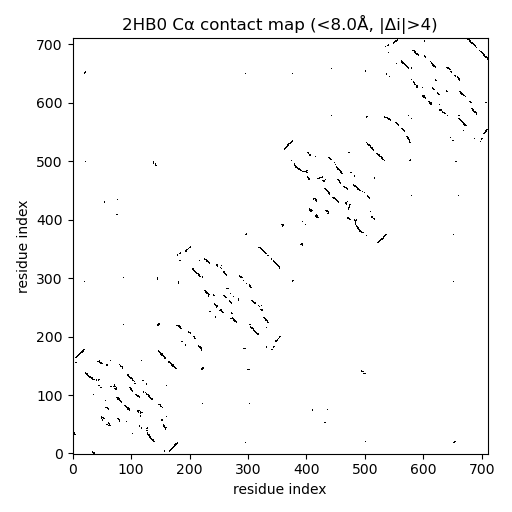5.045 102.513 1.00 21.92 41 ARG B N 1
ATOM 2896 C CA . ARG B 1 19 ? 40.787 43.565 102.677 1.00 22.46 41 ARG B CA 1
ATOM 2897 C C . ARG B 1 19 ? 39.793 43.015 103.699 1.00 22.87 41 ARG B C 1
ATOM 2898 O O . ARG B 1 19 ? 39.577 41.803 103.747 1.00 23.77 41 ARG B O 1
ATOM 2906 N N . GLY B 1 20 ? 39.246 43.888 104.550 1.00 22.22 42 GLY B N 1
ATOM 2907 C CA . GLY B 1 20 ? 38.282 43.478 105.553 1.00 22.90 42 GLY B CA 1
ATOM 2908 C C . GLY B 1 20 ? 36.926 43.075 104.981 1.00 23.13 42 GLY B C 1
ATOM 2909 O O . GLY B 1 20 ? 36.112 42.475 105.675 1.00 24.11 42 GLY B O 1
ATOM 2910 N N . GLY B 1 21 ? 36.685 43.418 103.720 1.00 21.82 43 GLY B N 1
ATOM 2911 C CA . GLY B 1 21 ? 35.441 43.094 103.065 1.00 21.34 43 GLY B CA 1
ATOM 2912 C C . GLY B 1 21 ? 35.704 42.301 101.783 1.00 21.28 43 GLY B C 1
ATOM 2913 O O . GLY B 1 21 ? 36.799 42.350 101.218 1.00 21.63 43 GLY B O 1
ATOM 2914 N N . SER B 1 22 ? 34.708 41.559 101.338 1.00 19.78 44 SER B N 1
ATOM 2915 C CA . SER B 1 22 ? 34.835 40.782 100.131 1.00 19.41 44 SER B CA 1
ATOM 2916 C C . SER B 1 22 ? 34.787 41.708 98.892 1.00 18.02 44 SER B C 1
ATOM 2917 O O . SER B 1 22 ? 34.030 42.670 98.860 1.00 17.91 44 SER B O 1
ATOM 2920 N N . SER B 1 23 ? 35.596 41.420 97.878 1.00 17.77 45 SER B N 1
ATOM 2921 C CA . SER B 1 23 ? 35.643 42.320 96.729 1.00 17.71 45 SER B CA 1
ATOM 2922 C C . SER B 1 23 ? 34.470 42.118 95.785 1.00 17.38 45 SER B C 1
ATOM 2923 O O . SER B 1 23 ? 34.085 41.004 95.504 1.00 17.73 45 SER B O 1
ATOM 2926 N N . PRO B 1 24 ? 33.878 43.206 95.320 1.00 17.49 46 PRO B N 1
ATOM 2927 C CA . PRO B 1 24 ? 32.757 43.103 94.386 1.00 16.61 46 PRO B CA 1
ATOM 2928 C C . PRO B 1 24 ? 33.281 42.953 92.977 1.00 17.65 46 PRO B C 1
ATOM 2929 O O . PRO B 1 24 ? 34.498 43.070 92.773 1.00 18.43 46 PRO B O 1
ATOM 2933 N N . ILE B 1 25 ? 32.397 42.710 92.018 1.00 16.92 47 ILE B N 1
ATOM 2934 C CA . ILE B 1 25 ? 32.792 42.708 90.622 1.00 17.19 47 ILE B CA 1
ATOM 2935 C C . ILE B 1 25 ? 33.399 44.089 90.261 1.00 17.68 47 ILE B C 1
ATOM 2936 O O . ILE B 1 25 ? 32.884 45.106 90.664 1.00 17.45 47 ILE B O 1
ATOM 2941 N N . TYR B 1 26 ? 34.517 44.100 89.548 1.00 18.57 48 TYR B N 1
ATOM 2942 C CA . TYR B 1 26 ? 35.095 45.358 89.068 1.00 20.29 48 TYR B CA 1
ATOM 2943 C C . TYR B 1 26 ? 35.123 45.380 87.539 1.00 20.96 48 TYR B C 1
ATOM 2944 O O . TYR B 1 26 ? 35.804 44.575 86.924 1.00 20.66 48 TYR B O 1
ATOM 2953 N N . ASN B 1 27 ? 34.409 46.327 86.946 1.00 21.90 49 ASN B N 1
ATOM 2954 C CA . ASN B 1 27 ? 34.392 46.487 85.503 1.00 24.09 49 ASN B CA 1
ATOM 2955 C C . ASN B 1 27 ? 35.679 47.110 85.013 1.00 23.62 49 ASN B C 1
ATOM 2956 O O . ASN B 1 27 ? 36.062 48.153 85.507 1.00 24.01 49 ASN B O 1
ATOM 2961 N N . ILE B 1 28 ? 36.343 46.477 84.044 1.00 22.49 50 ILE B N 1
ATOM 2962 C CA . ILE B 1 28 ? 37.552 47.058 83.448 1.00 21.75 50 ILE B CA 1
ATOM 2963 C C . ILE B 1 28 ? 37.184 47.705 82.108 1.00 22.29 50 ILE B C 1
ATOM 2964 O O . ILE B 1 28 ? 37.582 48.850 81.821 1.00 22.51 50 ILE B O 1
ATOM 2969 N N . LEU B 1 29 ? 36.427 46.965 81.296 1.00 21.31 51 LEU B N 1
ATOM 2970 C CA . LEU B 1 29 ? 35.864 47.473 80.047 1.00 21.63 51 LEU B CA 1
ATOM 2971 C C . LEU B 1 29 ? 34.434 46.957 79.988 1.00 21.72 51 LEU B C 1
ATOM 2972 O O . LEU B 1 29 ? 34.162 45.799 80.327 1.00 21.03 51 LEU B O 1
ATOM 2977 N N . ASN B 1 30 ? 33.534 47.798 79.519 1.00 21.84 52 ASN B N 1
ATOM 2978 C CA . ASN B 1 30 ? 32.147 47.434 79.423 1.00 22.39 52 ASN B CA 1
ATOM 2979 C C . ASN B 1 30 ? 31.619 47.722 78.029 1.00 21.03 52 ASN B C 1
ATOM 2980 O O . ASN B 1 30 ? 31.384 48.875 77.700 1.00 19.19 52 ASN B O 1
ATOM 2985 N N . SER B 1 31 ? 31.436 46.673 77.217 1.00 20.50 53 SER B N 1
ATOM 2986 C CA . SER B 1 31 ? 30.981 46.828 75.813 1.00 21.50 53 SER B CA 1
ATOM 2987 C C . SER B 1 31 ? 31.746 47.899 75.108 1.00 19.97 53 SER B C 1
ATOM 2988 O O . SER B 1 31 ? 31.153 48.797 74.518 1.00 20.76 53 SER B O 1
ATOM 2991 N N . TYR B 1 32 ? 33.050 47.841 75.192 1.00 20.18 54 TYR B N 1
ATOM 2992 C CA . TYR B 1 32 ? 33.881 48.838 74.560 1.00 19.38 54 TYR B CA 1
ATOM 2993 C C . TYR B 1 32 ? 33.983 48.524 73.061 1.00 18.81 54 TYR B C 1
ATOM 2994 O O . TYR B 1 32 ? 34.294 47.397 72.685 1.00 19.05 54 TYR B O 1
ATOM 3003 N N . LEU B 1 33 ? 33.700 49.511 72.220 1.00 17.93 55 LEU B N 1
ATOM 3004 C CA . LEU B 1 33 ? 33.754 49.325 70.761 1.00 19.41 55 LEU B CA 1
ATOM 3005 C C . LEU B 1 33 ? 35.190 49.146 70.281 1.00 18.77 55 LEU B C 1
ATOM 3006 O O . LEU B 1 33 ? 36.013 50.034 70.472 1.00 19.33 55 LEU B O 1
ATOM 3011 N N . THR B 1 34 ? 35.482 48.008 69.651 1.00 18.25 56 THR B N 1
ATOM 3012 C CA . THR B 1 34 ? 36.822 47.757 69.141 1.00 18.96 56 THR B CA 1
ATOM 3013 C C . THR B 1 34 ? 36.925 48.002 67.648 1.00 19.37 56 THR B C 1
ATOM 3014 O O . THR B 1 34 ? 37.984 48.352 67.145 1.00 21.02 56 THR B O 1
ATOM 3018 N N . ALA B 1 35 ? 35.833 47.795 66.948 1.00 18.74 57 ALA B N 1
ATOM 3019 C CA . ALA B 1 35 ? 35.819 47.911 65.495 1.00 20.11 57 ALA B CA 1
ATOM 3020 C C . ALA B 1 35 ? 34.390 47.952 65.009 1.00 19.98 57 ALA B C 1
ATOM 3021 O O . ALA B 1 35 ? 33.528 47.280 65.556 1.00 20.80 57 ALA B O 1
ATOM 3023 N N . TYR B 1 36 ? 34.161 48.741 63.977 1.00 19.79 58 TYR B N 1
ATOM 3024 C CA . TYR B 1 36 ? 32.884 48.804 63.312 1.00 19.43 58 TYR B CA 1
ATOM 3025 C C . TYR B 1 36 ? 33.047 49.502 61.971 1.00 20.37 58 TYR B C 1
ATOM 3026 O O . TYR B 1 36 ? 33.782 50.487 61.855 1.00 20.38 58 TYR B O 1
ATOM 3035 N N . ASN B 1 37 ? 32.352 48.995 60.965 1.00 20.94 59 ASN B N 1
ATOM 3036 C CA . ASN B 1 37 ? 32.282 49.660 59.668 1.00 21.12 59 ASN B CA 1
ATOM 3037 C C . ASN B 1 37 ? 30.930 49.380 59.048 1.00 21.93 59 ASN B C 1
ATOM 3038 O O . ASN B 1 37 ? 30.539 48.220 58.908 1.00 22.10 59 ASN B O 1
ATOM 3043 N N . GLY B 1 38 ? 30.229 50.438 58.647 1.00 22.48 60 GLY B N 1
ATOM 3044 C CA . GLY B 1 38 ? 28.899 50.297 58.099 1.00 24.30 60 GLY B CA 1
ATOM 3045 C C . GLY B 1 38 ? 28.780 49.813 56.665 1.00 26.17 60 GLY B C 1
ATOM 3046 O O . GLY B 1 38 ? 27.674 49.546 56.198 1.00 26.69 60 GLY B O 1
ATOM 3047 N N . SER B 1 39 ? 29.887 49.711 55.945 1.00 26.08 61 SER B N 1
ATOM 3048 C CA . SER B 1 39 ? 29.791 49.242 54.583 1.00 27.82 61 SER B CA 1
ATOM 3049 C C . SER B 1 39 ? 30.431 47.886 54.325 1.00 28.10 61 SER B C 1
ATOM 3050 O O . SER B 1 39 ? 29.801 47.036 53.737 1.00 30.59 61 SER B O 1
ATOM 3053 N N . HIS B 1 40 ? 31.651 47.647 54.775 1.00 25.94 62 HIS B N 1
ATOM 3054 C CA . HIS B 1 40 ? 32.228 46.333 54.514 1.00 24.24 62 HIS B CA 1
ATOM 3055 C C . HIS B 1 40 ? 32.077 45.379 55.718 1.00 23.79 62 HIS B C 1
ATOM 3056 O O . HIS B 1 40 ? 31.535 45.740 56.761 1.00 23.26 62 HIS B O 1
ATOM 3063 N N . HIS B 1 41 ? 32.563 44.158 55.553 1.00 23.37 63 HIS B N 1
ATOM 3064 C CA . HIS B 1 41 ? 32.489 43.172 56.590 1.00 22.64 63 HIS B CA 1
ATOM 3065 C C . HIS B 1 41 ? 33.854 42.660 57.068 1.00 22.09 63 HIS B C 1
ATOM 3066 O O . HIS B 1 41 ? 33.961 41.541 57.549 1.00 22.69 63 HIS B O 1
ATOM 3073 N N . LEU B 1 42 ? 34.891 43.485 56.957 1.00 21.82 64 LEU B N 1
ATOM 3074 C CA . LEU B 1 42 ? 36.222 43.102 57.451 1.00 22.15 64 LEU B CA 1
ATOM 3075 C C . LEU B 1 42 ? 36.197 42.849 58.962 1.00 21.25 64 LEU B C 1
ATOM 3076 O O . LEU B 1 42 ? 36.985 42.057 59.480 1.00 21.29 64 LEU B O 1
ATOM 3081 N N . TYR B 1 43 ? 35.285 43.507 59.669 1.00 20.15 65 TYR B N 1
ATOM 3082 C CA . TYR B 1 43 ? 35.208 43.344 61.134 1.00 20.46 65 TYR B CA 1
ATOM 3083 C C . TYR B 1 43 ? 34.099 42.389 61.555 1.00 20.78 65 TYR B C 1
ATOM 3084 O O . TYR B 1 43 ? 33.522 42.530 62.625 1.00 21.16 65 TYR B O 1
ATOM 3093 N N . ASP B 1 44 ? 33.813 41.404 60.709 1.00 21.02 66 ASP B N 1
ATOM 3094 C CA . ASP B 1 44 ? 32.783 40.430 61.028 1.00 19.97 66 ASP B CA 1
ATOM 3095 C C . ASP B 1 44 ? 33.266 39.284 61.908 1.00 19.53 66 ASP B C 1
ATOM 3096 O O . ASP B 1 44 ? 32.479 38.446 62.278 1.00 19.77 66 ASP B O 1
ATOM 3101 N N . ARG B 1 45 ? 34.565 39.228 62.216 1.00 19.59 67 ARG B N 1
ATOM 3102 C CA . ARG B 1 45 ? 35.085 38.161 63.089 1.00 18.97 67 ARG B CA 1
ATOM 3103 C C . ARG B 1 45 ? 36.209 38.619 64.019 1.00 18.88 67 ARG B C 1
ATOM 3104 O O . ARG B 1 45 ? 37.285 38.004 64.085 1.00 18.41 67 ARG B O 1
ATOM 3112 N N . MET B 1 46 ? 35.949 39.681 64.753 1.00 18.51 68 MET B N 1
ATOM 3113 C CA . MET B 1 46 ? 36.937 40.203 65.672 1.00 18.01 68 MET B CA 1
ATOM 3114 C C . MET B 1 46 ? 37.294 39.170 66.737 1.00 17.79 68 MET B C 1
ATOM 3115 O O . MET B 1 46 ? 36.423 38.508 67.269 1.00 17.14 68 MET B O 1
ATOM 3120 N N . SER B 1 47 ? 38.596 39.012 66.996 1.00 18.21 69 SER B N 1
ATOM 3121 C CA . SER B 1 47 ? 39.067 38.139 68.057 1.00 18.55 69 SER B CA 1
ATOM 3122 C C . SER B 1 47 ? 40.160 38.803 68.870 1.00 18.28 69 SER B C 1
ATOM 3123 O O . SER B 1 47 ? 40.825 39.726 68.397 1.00 17.69 69 SER B O 1
ATOM 3126 N N . PHE B 1 48 ? 40.333 38.318 70.101 1.00 17.55 70 PHE B N 1
ATOM 3127 C CA . PHE B 1 48 ? 41.279 38.876 71.043 1.00 17.81 70 PHE B CA 1
ATOM 3128 C C . PHE B 1 48 ? 42.033 37.740 71.695 1.00 18.32 70 PHE B C 1
ATOM 3129 O O . PHE B 1 48 ? 41.432 36.806 72.209 1.00 19.40 70 PHE B O 1
ATOM 3137 N N . LEU B 1 49 ? 43.363 37.809 71.651 1.00 18.04 71 LEU B N 1
ATOM 3138 C CA . LEU B 1 49 ? 44.186 36.731 72.151 1.00 17.39 71 LEU B CA 1
ATOM 3139 C C . LEU B 1 49 ? 45.188 37.238 73.158 1.00 19.16 71 LEU B C 1
ATOM 3140 O O . LEU B 1 49 ? 45.713 38.340 72.990 1.00 18.46 71 LEU B O 1
ATOM 3145 N N . CYS B 1 50 ? 45.476 36.431 74.201 1.00 19.24 72 CYS B N 1
ATOM 3146 C CA . CYS B 1 50 ? 46.573 36.767 75.118 1.00 19.89 72 CYS B CA 1
ATOM 3147 C C . CYS B 1 50 ? 47.875 36.492 74.356 1.00 19.49 72 CYS B C 1
ATOM 3148 O O . CYS B 1 50 ? 47.859 35.804 73.328 1.00 18.13 72 CYS B O 1
ATOM 3151 N N . LEU B 1 51 ? 48.989 37.032 74.839 1.00 19.80 73 LEU B N 1
ATOM 3152 C CA . LEU B 1 51 ? 50.273 36.829 74.157 1.00 21.12 73 LEU B CA 1
ATOM 3153 C C . LEU B 1 51 ? 50.879 35.463 74.472 1.00 20.67 73 LEU B C 1
ATOM 3154 O O . LEU B 1 51 ? 51.772 35.001 73.786 1.00 21.09 73 LEU B O 1
ATOM 3159 N N . SER B 1 52 ? 50.386 34.826 75.520 1.00 20.34 74 SER B N 1
ATOM 3160 C CA . SER B 1 52 ? 50.899 33.540 75.935 1.00 19.93 74 SER B CA 1
ATOM 3161 C C . SER B 1 52 ? 49.740 32.752 76.525 1.00 20.27 74 SER B C 1
ATOM 3162 O O . SER B 1 52 ? 48.843 33.326 77.144 1.00 21.13 74 SER B O 1
ATOM 3165 N N . SER B 1 53 ? 49.739 31.447 76.324 1.00 19.75 75 SER B N 1
ATOM 3166 C CA . SER B 1 53 ? 48.663 30.628 76.835 1.00 19.05 75 SER B CA 1
ATOM 3167 C C . SER B 1 53 ? 48.807 30.313 78.328 1.00 19.47 75 SER B C 1
ATOM 3168 O O . SER B 1 53 ? 47.804 30.142 79.012 1.00 19.52 75 SER B O 1
ATOM 3171 N N . GLN B 1 54 ? 50.045 30.291 78.847 1.00 20.18 76 GLN B N 1
ATOM 3172 C CA . GLN B 1 54 ? 50.269 29.953 80.273 1.00 21.03 76 GLN B CA 1
ATOM 3173 C C . GLN B 1 54 ? 51.046 30.963 81.096 1.00 21.83 76 GLN B C 1
ATOM 3174 O O . GLN B 1 54 ? 51.012 30.921 82.330 1.00 23.15 76 GLN B O 1
ATOM 3180 N N . ASN B 1 55 ? 51.799 31.829 80.426 1.00 22.20 77 ASN B N 1
ATOM 3181 C CA . ASN B 1 55 ? 52.614 32.827 81.109 1.00 20.34 77 ASN B CA 1
ATOM 3182 C C . ASN B 1 55 ? 51.735 34.016 81.510 1.00 19.96 77 ASN B C 1
ATOM 3183 O O . ASN B 1 55 ? 51.196 34.713 80.654 1.00 18.83 77 ASN B O 1
ATOM 3188 N N . THR B 1 56 ? 51.633 34.266 82.813 1.00 19.54 78 THR B N 1
ATOM 3189 C CA . THR B 1 56 ? 50.697 35.265 83.325 1.00 18.42 78 THR B CA 1
ATOM 3190 C C . THR B 1 56 ? 51.212 36.685 83.370 1.00 19.19 78 THR B C 1
ATOM 3191 O O . THR B 1 56 ? 50.489 37.566 83.792 1.00 20.46 78 THR B O 1
ATOM 3195 N N . LEU B 1 57 ? 52.458 36.894 82.949 1.00 18.90 79 LEU B N 1
ATOM 3196 C CA . LEU B 1 57 ? 53.096 38.228 82.933 1.00 20.28 79 LEU B CA 1
ATOM 3197 C C . LEU B 1 57 ? 52.117 39.336 82.472 1.00 20.65 79 LEU B C 1
ATOM 3198 O O . LEU B 1 57 ? 51.949 40.351 83.142 1.00 19.28 79 LEU B O 1
ATOM 3203 N N . ASN B 1 58 ? 51.490 39.127 81.317 1.00 20.67 80 ASN B N 1
ATOM 3204 C CA . ASN B 1 58 ? 50.543 40.094 80.772 1.00 20.44 80 ASN B CA 1
ATOM 3205 C C . ASN B 1 58 ? 49.197 39.455 80.540 1.00 20.97 80 ASN B C 1
ATOM 3206 O O . ASN B 1 58 ? 48.401 39.942 79.735 1.00 21.56 80 ASN B O 1
ATOM 3211 N N . GLY B 1 59 ? 48.932 38.361 81.241 1.00 20.72 81 GLY B N 1
ATOM 3212 C CA . GLY B 1 59 ? 47.650 37.690 81.116 1.00 19.67 81 GLY B CA 1
ATOM 3213 C C . GLY B 1 59 ? 47.780 36.468 80.257 1.00 20.13 81 GLY B C 1
ATOM 3214 O O . GLY B 1 59 ? 48.273 36.550 79.128 1.00 19.62 81 GLY B O 1
ATOM 3215 N N . ALA B 1 60 ? 47.397 35.325 80.817 1.00 19.23 82 ALA B N 1
ATOM 3216 C CA . ALA B 1 60 ? 47.438 34.067 80.120 1.00 18.03 82 ALA B CA 1
ATOM 3217 C C . ALA B 1 60 ? 45.997 33.643 79.797 1.00 19.89 82 ALA B C 1
ATOM 3218 O O . ALA B 1 60 ? 45.109 33.616 80.680 1.00 19.05 82 ALA B O 1
ATOM 3220 N N . CYS B 1 61 ? 45.771 33.356 78.523 1.00 20.26 83 CYS B N 1
ATOM 3221 C CA . CYS B 1 61 ? 44.490 32.879 78.006 1.00 20.00 83 CYS B CA 1
ATOM 3222 C C . CYS B 1 61 ? 44.813 32.406 76.577 1.00 20.19 83 CYS B C 1
ATOM 3223 O O . CYS B 1 61 ? 45.941 32.575 76.117 1.00 20.15 83 CYS B O 1
ATOM 3226 N N . PRO B 1 62 ? 43.878 31.776 75.889 1.00 20.07 84 PRO B N 1
ATOM 3227 C CA . PRO B 1 62 ? 44.193 31.243 74.552 1.00 19.96 84 PRO B CA 1
ATOM 3228 C C . PRO B 1 62 ? 44.926 32.270 73.669 1.00 20.07 84 PRO B C 1
ATOM 3229 O O . PRO B 1 62 ? 44.467 33.407 73.504 1.00 19.77 84 PRO B O 1
ATOM 3233 N N . SER B 1 63 ? 46.084 31.859 73.164 1.00 20.20 85 SER B N 1
ATOM 3234 C CA . SER B 1 63 ? 46.975 32.702 72.371 1.00 20.54 85 SER B CA 1
ATOM 3235 C C . SER B 1 63 ? 46.819 32.561 70.844 1.00 20.73 85 SER B C 1
ATOM 3236 O O . SER B 1 63 ? 47.527 33.246 70.076 1.00 19.70 85 SER B O 1
ATOM 3239 N N . SER B 1 64 ? 45.948 31.651 70.411 1.00 20.37 86 SER B N 1
ATOM 3240 C CA . SER B 1 64 ? 45.575 31.569 69.003 1.00 21.56 86 SER B CA 1
ATOM 3241 C C . SER B 1 64 ? 44.060 31.398 68.811 1.00 21.97 86 SER B C 1
ATOM 3242 O O . SER B 1 64 ? 43.308 31.092 69.781 1.00 21.67 86 SER B O 1
ATOM 3245 N N . ASP B 1 65 ? 43.592 31.664 67.591 1.00 20.50 87 ASP B N 1
ATOM 3246 C CA . ASP B 1 65 ? 42.164 31.539 67.281 1.00 20.29 87 ASP B CA 1
ATOM 3247 C C . ASP B 1 65 ? 41.691 30.128 67.602 1.00 19.27 87 ASP B C 1
ATOM 3248 O O . ASP B 1 65 ? 42.398 29.179 67.348 1.00 20.52 87 ASP B O 1
ATOM 3253 N N . ALA B 1 66 ? 40.503 29.992 68.163 1.00 19.06 88 ALA B N 1
ATOM 3254 C CA . ALA B 1 66 ? 39.973 28.669 68.447 1.00 19.49 88 ALA B CA 1
ATOM 3255 C C . ALA B 1 66 ? 39.806 27.914 67.131 1.00 20.08 88 ALA B C 1
ATOM 3256 O O . ALA B 1 66 ? 39.264 28.458 66.166 1.00 20.93 88 ALA B O 1
ATOM 3258 N N . PRO B 1 67 ? 40.270 26.672 67.100 1.00 20.07 89 PRO B N 1
ATOM 3259 C CA . PRO B 1 67 ? 40.189 25.838 65.882 1.00 21.18 89 PRO B CA 1
ATOM 3260 C C . PRO B 1 67 ? 38.771 25.403 65.563 1.00 21.89 89 PRO B C 1
ATOM 3261 O O . PRO B 1 67 ? 38.473 25.107 64.404 1.00 23.63 89 PRO B O 1
ATOM 3265 N N . GLY B 1 68 ? 37.904 25.324 66.565 1.00 21.26 90 GLY B N 1
ATOM 3266 C CA . GLY B 1 68 ? 36.536 24.918 66.286 1.00 21.20 90 GLY B CA 1
ATOM 3267 C C . GLY B 1 68 ? 35.799 25.991 65.495 1.00 21.59 90 GLY B C 1
ATOM 3268 O O . GLY B 1 68 ? 36.034 27.186 65.706 1.00 21.68 90 GLY B O 1
ATOM 3269 N N . THR B 1 69 ? 34.944 25.581 64.552 1.00 21.40 91 THR B N 1
ATOM 3270 C CA . THR B 1 69 ? 34.121 26.540 63.826 1.00 19.90 91 THR B CA 1
ATOM 3271 C C . THR B 1 69 ? 32.815 26.772 64.606 1.00 20.30 91 THR B C 1
ATOM 3272 O O . THR B 1 69 ? 32.029 27.656 64.279 1.00 21.04 91 THR B O 1
ATOM 3276 N N . ALA B 1 70 ? 32.561 25.954 65.605 1.00 20.11 92 ALA B N 1
ATOM 3277 C CA . ALA B 1 70 ? 31.394 26.195 66.463 1.00 21.24 92 ALA B CA 1
ATOM 3278 C C . ALA B 1 70 ? 31.804 27.331 67.386 1.00 21.60 92 ALA B C 1
ATOM 3279 O O . ALA B 1 70 ? 32.981 27.398 67.806 1.00 21.66 92 ALA B O 1
ATOM 3281 N N . THR B 1 71 ? 30.876 28.230 67.708 1.00 20.85 93 THR B N 1
ATOM 3282 C CA . THR B 1 71 ? 31.209 29.294 68.636 1.00 21.59 93 THR B CA 1
ATOM 3283 C C . THR B 1 71 ? 31.457 28.738 70.017 1.00 22.27 93 THR B C 1
ATOM 3284 O O . THR B 1 71 ? 30.941 27.691 70.386 1.00 22.02 93 THR B O 1
ATOM 3288 N N . ILE B 1 72 ? 32.251 29.466 70.778 1.00 22.60 94 ILE B N 1
ATOM 3289 C CA . ILE B 1 72 ? 32.482 29.171 72.175 1.00 22.30 94 ILE B CA 1
ATOM 3290 C C . ILE B 1 72 ? 31.712 30.267 72.923 1.00 22.96 94 ILE B C 1
ATOM 3291 O O . ILE B 1 72 ? 32.136 31.420 72.950 1.00 23.38 94 ILE B O 1
ATOM 3296 N N . ASP B 1 73 ? 30.560 29.919 73.469 1.00 22.65 95 ASP B N 1
ATOM 3297 C CA . ASP B 1 73 ? 29.704 30.887 74.137 1.00 24.69 95 ASP B CA 1
ATOM 3298 C C . ASP B 1 73 ? 30.168 31.110 75.559 1.00 25.39 95 ASP B C 1
ATOM 3299 O O . ASP B 1 73 ? 30.615 30.193 76.214 1.00 28.83 95 ASP B O 1
ATOM 3304 N N . GLY B 1 74 ? 30.054 32.313 76.060 1.00 24.41 96 GLY B N 1
ATOM 3305 C CA . GLY B 1 74 ? 30.450 32.526 77.430 1.00 22.91 96 GLY B CA 1
ATOM 3306 C C . GLY B 1 74 ? 31.622 33.465 77.537 1.00 22.73 96 GLY B C 1
ATOM 3307 O O . GLY B 1 74 ? 31.861 34.266 76.657 1.00 21.52 96 GLY B O 1
ATOM 3308 N N . GLU B 1 75 ? 32.362 33.336 78.620 1.00 21.88 97 GLU B N 1
ATOM 3309 C CA . GLU B 1 75 ? 33.447 34.218 78.897 1.00 21.50 97 GLU B CA 1
ATOM 3310 C C . GLU B 1 75 ? 34.765 33.481 78.971 1.00 21.21 97 GLU B C 1
ATOM 3311 O O . GLU B 1 75 ? 34.815 32.290 79.320 1.00 21.08 97 GLU B O 1
ATOM 3317 N N . THR B 1 76 ? 35.832 34.206 78.661 1.00 19.29 98 THR B N 1
ATOM 3318 C CA . THR B 1 76 ? 37.169 33.669 78.672 1.00 19.22 98 THR B CA 1
ATOM 3319 C C . THR B 1 76 ? 37.799 33.896 80.062 1.00 19.69 98 THR B C 1
ATOM 3320 O O . THR B 1 76 ? 37.618 34.949 80.658 1.00 18.63 98 THR B O 1
ATOM 3324 N N . ASN B 1 77 ? 38.549 32.915 80.561 1.00 19.91 99 ASN B N 1
ATOM 3325 C CA . ASN B 1 77 ? 39.264 33.088 81.817 1.00 19.29 99 ASN B CA 1
ATOM 3326 C C . ASN B 1 77 ? 40.684 33.577 81.547 1.00 20.02 99 ASN B C 1
ATOM 3327 O O . ASN B 1 77 ? 41.414 32.963 80.777 1.00 19.51 99 ASN B O 1
ATOM 3332 N N . ILE B 1 78 ? 41.063 34.712 82.146 1.00 20.10 100 ILE B N 1
ATOM 3333 C CA . ILE B 1 78 ? 42.417 35.198 81.999 1.00 20.14 100 ILE B CA 1
ATOM 3334 C C . ILE B 1 78 ? 43.107 35.208 83.354 1.00 20.87 100 ILE B C 1
ATOM 3335 O O . ILE B 1 78 ? 42.585 35.797 84.307 1.00 22.02 100 ILE B O 1
ATOM 3340 N N . THR B 1 79 ? 44.264 34.555 83.457 1.00 19.96 101 THR B N 1
ATOM 3341 C CA . THR B 1 79 ? 45.038 34.597 84.703 1.00 18.80 101 THR B CA 1
ATOM 3342 C C . THR B 1 79 ? 46.087 35.700 84.527 1.00 19.09 101 THR B C 1
ATOM 3343 O O . THR B 1 79 ? 46.897 35.639 83.620 1.00 17.99 101 THR B O 1
ATOM 3347 N N . LEU B 1 80 ? 46.050 36.698 85.404 1.00 18.94 102 LEU B N 1
ATOM 3348 C CA . LEU B 1 80 ? 46.888 37.887 85.285 1.00 19.53 102 LEU B CA 1
ATOM 3349 C C . LEU B 1 80 ? 47.775 38.152 86.518 1.00 19.53 102 LEU B C 1
ATOM 3350 O O . LEU B 1 80 ? 47.288 38.261 87.645 1.00 20.34 102 LEU B O 1
ATOM 3355 N N . GLN B 1 81 ? 49.077 38.246 86.293 1.00 19.92 103 GLN B N 1
ATOM 3356 C CA . GLN B 1 81 ? 50.021 38.536 87.370 1.00 19.74 103 GLN B CA 1
ATOM 3357 C C . GLN B 1 81 ? 49.928 39.970 87.883 1.00 20.23 103 GLN B C 1
ATOM 3358 O O . GLN B 1 81 ? 49.989 40.930 87.088 1.00 19.64 103 GLN B O 1
ATOM 3364 N N . PHE B 1 82 ? 49.788 40.114 89.202 1.00 19.46 104 PHE B N 1
ATOM 3365 C CA . PHE B 1 82 ? 49.814 41.422 89.844 1.00 19.10 104 PHE B CA 1
ATOM 3366 C C . PHE B 1 82 ? 51.064 41.520 90.700 1.00 19.19 104 PHE B C 1
ATOM 3367 O O . PHE B 1 82 ? 51.420 40.565 91.388 1.00 19.21 104 PHE B O 1
ATOM 3375 N N . THR B 1 83 ? 51.731 42.674 90.652 1.00 18.79 105 THR B N 1
ATOM 3376 C CA . THR B 1 83 ? 52.929 42.908 91.443 1.00 18.33 105 THR B CA 1
ATOM 3377 C C . THR B 1 83 ? 52.654 44.019 92.471 1.00 19.15 105 THR B C 1
ATOM 3378 O O . THR B 1 83 ? 52.220 45.123 92.105 1.00 19.34 105 THR B O 1
ATOM 3382 N N . GLU B 1 84 ? 52.879 43.745 93.754 1.00 19.47 106 GLU B N 1
ATOM 3383 C CA . GLU B 1 84 ? 52.678 44.806 94.753 1.00 18.55 106 GLU B CA 1
ATOM 3384 C C . GLU B 1 84 ? 53.835 45.787 94.647 1.00 19.06 106 GLU B C 1
ATOM 3385 O O . GLU B 1 84 ? 55.005 45.396 94.579 1.00 19.34 106 GLU B O 1
ATOM 3391 N N . LYS B 1 85 ? 53.509 47.062 94.608 1.00 19.01 107 LYS B N 1
ATOM 3392 C CA . LYS B 1 85 ? 54.507 48.109 94.357 1.00 19.89 107 LYS B CA 1
ATOM 3393 C C . LYS B 1 85 ? 55.801 48.161 95.218 1.00 20.20 107 LYS B C 1
ATOM 3394 O O . LYS B 1 85 ? 56.900 48.234 94.691 1.00 19.80 107 LYS B O 1
ATOM 3400 N N . ARG B 1 86 ? 55.663 48.147 96.529 1.00 20.41 108 ARG B N 1
ATOM 3401 C CA . ARG B 1 86 ? 56.837 48.306 97.391 1.00 19.85 108 ARG B CA 1
ATOM 3402 C C . ARG B 1 86 ? 57.534 46.983 97.682 1.00 19.24 108 ARG B C 1
ATOM 3403 O O . ARG B 1 86 ? 58.746 46.921 97.728 1.00 19.82 108 ARG B O 1
ATOM 3411 N N . SER B 1 87 ? 56.759 45.937 97.897 1.00 19.17 109 SER B N 1
ATOM 3412 C CA . SER B 1 87 ? 57.314 44.651 98.256 1.00 19.50 109 SER B CA 1
ATOM 3413 C C . SER B 1 87 ? 57.780 43.883 97.037 1.00 19.89 109 SER B C 1
ATOM 3414 O O . SER B 1 87 ? 58.633 43.002 97.143 1.00 19.50 109 SER B O 1
ATOM 3417 N N . LEU B 1 88 ? 57.194 44.209 95.881 1.00 20.13 110 LEU B N 1
ATOM 3418 C CA . LEU B 1 88 ? 57.473 43.507 94.624 1.00 20.44 110 LEU B CA 1
ATOM 3419 C C . LEU B 1 88 ? 57.009 42.047 94.637 1.00 20.41 110 LEU B C 1
ATOM 3420 O O . LEU B 1 88 ? 57.408 41.276 93.776 1.00 22.02 110 LEU B O 1
ATOM 3425 N N . ILE B 1 89 ? 56.193 41.665 95.618 1.00 19.32 111 ILE B N 1
ATOM 3426 C CA . ILE B 1 89 ? 55.647 40.310 95.650 1.00 18.75 111 ILE B CA 1
ATOM 3427 C C . ILE B 1 89 ? 54.563 40.142 94.553 1.00 20.16 111 ILE B C 1
ATOM 3428 O O . ILE B 1 89 ? 53.809 41.104 94.241 1.00 18.37 111 ILE B O 1
ATOM 3433 N N . LYS B 1 90 ? 54.524 38.945 93.939 1.00 20.26 112 LYS B N 1
ATOM 3434 C CA . LYS B 1 90 ? 53.619 38.665 92.825 1.00 20.47 112 LYS B CA 1
ATOM 3435 C C . LYS B 1 90 ? 52.517 37.653 93.144 1.00 21.24 112 LYS B C 1
ATOM 3436 O O . LYS B 1 90 ? 52.758 36.625 93.768 1.00 21.69 112 LYS B O 1
ATOM 3442 N N . ARG B 1 91 ? 51.307 37.964 92.720 1.00 21.59 113 ARG B N 1
ATOM 3443 C CA . ARG B 1 91 ? 50.165 37.090 92.927 1.00 23.11 113 ARG B CA 1
ATOM 3444 C C . ARG B 1 91 ? 49.297 37.160 91.682 1.00 22.58 113 ARG B C 1
ATOM 3445 O O . ARG B 1 91 ? 49.346 38.135 90.955 1.00 24.10 113 ARG B O 1
ATOM 3453 N N . GLU B 1 92 ? 48.516 36.125 91.436 1.00 23.16 114 GLU B N 1
ATOM 3454 C CA . GLU B 1 92 ? 47.689 36.062 90.227 1.00 21.08 114 GLU B CA 1
ATOM 3455 C C . GLU B 1 92 ? 46.210 36.240 90.542 1.00 22.22 114 GLU B C 1
ATOM 3456 O O . GLU B 1 92 ? 45.701 35.711 91.546 1.00 21.88 114 GLU B O 1
ATOM 3462 N N . LEU B 1 93 ? 45.525 37.021 89.706 1.00 21.72 115 LEU B N 1
ATOM 3463 C CA . LEU B 1 93 ? 44.085 37.204 89.834 1.00 20.59 115 LEU B CA 1
ATOM 3464 C C . LEU B 1 93 ? 43.443 36.832 88.508 1.00 20.96 115 LEU B C 1
ATOM 3465 O O . LEU B 1 93 ? 44.089 36.900 87.469 1.00 20.87 115 LEU B O 1
ATOM 3470 N N . GLN B 1 94 ? 42.166 36.477 88.545 1.00 20.94 116 GLN B N 1
ATOM 3471 C CA . GLN B 1 94 ? 41.424 36.153 87.338 1.00 20.18 116 GLN B CA 1
ATOM 3472 C C . GLN B 1 94 ? 40.732 37.389 86.793 1.00 20.34 116 GLN B C 1
ATOM 3473 O O . GLN B 1 94 ? 40.263 38.254 87.551 1.00 18.83 116 GLN B O 1
ATOM 3479 N N . ILE B 1 95 ? 40.702 37.479 85.478 1.00 20.38 117 ILE B N 1
ATOM 3480 C CA . ILE B 1 95 ? 39.954 38.506 84.777 1.00 20.99 117 ILE B CA 1
ATOM 3481 C C . ILE B 1 95 ? 39.019 37.706 83.841 1.00 20.81 117 ILE B C 1
ATOM 3482 O O . ILE B 1 95 ? 39.438 36.713 83.244 1.00 20.78 117 ILE B O 1
ATOM 3487 N N . LYS B 1 96 ? 37.779 38.138 83.720 1.00 20.04 118 LYS B N 1
ATOM 3488 C CA . LYS B 1 96 ? 36.866 37.533 82.785 1.00 19.66 118 LYS B CA 1
ATOM 3489 C C . LYS B 1 96 ? 36.796 38.459 81.588 1.00 20.41 118 LYS B C 1
ATOM 3490 O O . LYS B 1 96 ? 36.766 39.700 81.740 1.00 19.75 118 LYS B O 1
ATOM 3496 N N . GLY B 1 97 ? 36.769 37.874 80.398 1.00 19.96 119 GLY B N 1
ATOM 3497 C CA . GLY B 1 97 ? 36.658 38.665 79.188 1.00 20.72 119 GLY B CA 1
ATOM 3498 C C . GLY B 1 97 ? 35.710 38.021 78.193 1.00 21.22 119 GLY B C 1
ATOM 3499 O O . GLY B 1 97 ? 35.591 36.797 78.137 1.00 22.60 119 GLY B O 1
ATOM 3500 N N . TYR B 1 98 ? 35.013 38.841 77.419 1.00 20.81 120 TYR B N 1
ATOM 3501 C CA . TYR B 1 98 ? 34.118 38.321 76.389 1.00 20.54 120 TYR B CA 1
ATOM 3502 C C . TYR B 1 98 ? 33.927 39.346 75.344 1.00 20.13 120 TYR B C 1
ATOM 3503 O O . TYR B 1 98 ? 34.288 40.498 75.547 1.00 20.45 120 TYR B O 1
ATOM 3512 N N . LYS B 1 99 ? 33.406 38.927 74.190 1.00 19.37 121 LYS B N 1
ATOM 3513 C CA . LYS B 1 99 ? 33.122 39.854 73.122 1.00 18.69 121 LYS B CA 1
ATOM 3514 C C . LYS B 1 99 ? 31.683 39.699 72.679 1.00 18.99 121 LYS B C 1
ATOM 3515 O O . LYS B 1 99 ? 31.037 38.660 72.960 1.00 20.98 121 LYS B O 1
ATOM 3521 N N . GLN B 1 100 ? 31.154 40.722 72.018 1.00 18.37 122 GLN B N 1
ATOM 3522 C CA . GLN B 1 100 ? 29.796 40.672 71.482 1.00 18.77 122 GLN B CA 1
ATOM 3523 C C . GLN B 1 100 ? 29.804 41.277 70.084 1.00 19.37 122 GLN B C 1
ATOM 3524 O O . GLN B 1 100 ? 30.512 42.236 69.830 1.00 20.05 122 GLN B O 1
ATOM 3530 N N . PHE B 1 101 ? 28.997 40.731 69.186 1.00 18.08 123 PHE B N 1
ATOM 3531 C CA . PHE B 1 101 ? 29.045 41.191 67.803 1.00 18.51 123 PHE B CA 1
ATOM 3532 C C . PHE B 1 101 ? 27.905 42.139 67.490 1.00 18.20 123 PHE B C 1
ATOM 3533 O O . PHE B 1 101 ? 26.828 42.018 68.064 1.00 18.11 123 PHE B O 1
ATOM 3541 N N . LEU B 1 102 ? 28.157 43.055 66.552 1.00 17.49 124 LEU B N 1
ATOM 3542 C CA . LEU B 1 102 ? 27.199 44.042 66.117 1.00 18.14 124 LEU B CA 1
ATOM 3543 C C . LEU B 1 102 ? 26.743 43.741 64.690 1.00 18.87 124 LEU B C 1
ATOM 3544 O O . LEU B 1 102 ? 27.563 43.483 63.811 1.00 20.29 124 LEU B O 1
ATOM 3549 N N . PHE B 1 103 ? 25.431 43.757 64.464 1.00 18.30 125 PHE B N 1
ATOM 3550 C CA . PHE B 1 103 ? 24.893 43.472 63.145 1.00 18.04 125 PHE B CA 1
ATOM 3551 C C . PHE B 1 103 ? 23.996 44.602 62.770 1.00 18.03 125 PHE B C 1
ATOM 3552 O O . PHE B 1 103 ? 23.291 45.123 63.617 1.00 18.28 125 PHE B O 1
ATOM 3560 N N . LYS B 1 104 ? 24.014 44.982 61.500 1.00 17.44 126 LYS B N 1
ATOM 3561 C CA . LYS B 1 104 ? 23.224 46.111 61.035 1.00 18.14 126 LYS B CA 1
ATOM 3562 C C . LYS B 1 104 ? 21.709 45.914 61.028 1.00 18.34 126 LYS B C 1
ATOM 3563 O O . LYS B 1 104 ? 20.953 46.877 61.180 1.00 16.21 126 LYS B O 1
ATOM 3569 N N . ASN B 1 105 ? 21.263 44.676 60.869 1.00 18.61 127 ASN B N 1
ATOM 3570 C CA . ASN B 1 105 ? 19.836 44.441 60.704 1.00 19.31 127 ASN B CA 1
ATOM 3571 C C . ASN B 1 105 ? 19.094 43.722 61.806 1.00 19.29 127 ASN B C 1
ATOM 3572 O O . ASN B 1 105 ? 17.901 43.480 61.677 1.00 18.70 127 ASN B O 1
ATOM 3577 N N . ALA B 1 106 ? 19.800 43.366 62.872 1.00 19.91 128 ALA B N 1
ATOM 3578 C CA . ALA B 1 106 ? 19.186 42.717 64.049 1.00 21.46 128 ALA B CA 1
ATOM 3579 C C . ALA B 1 106 ? 20.193 42.651 65.181 1.00 23.30 128 ALA B C 1
ATOM 3580 O O . ALA B 1 106 ? 21.388 42.912 64.978 1.00 24.37 128 ALA B O 1
ATOM 3582 N N . ASN B 1 107 ? 19.718 42.323 66.380 1.00 23.28 129 ASN B N 1
ATOM 3583 C CA . ASN B 1 107 ? 20.618 42.124 67.503 1.00 24.19 129 ASN B CA 1
ATOM 3584 C C . ASN B 1 107 ? 20.777 40.629 67.858 1.00 23.35 129 ASN B C 1
ATOM 3585 O O . ASN B 1 107 ? 19.783 39.922 68.030 1.00 22.51 129 ASN B O 1
ATOM 3590 N N . CYS B 1 108 ? 22.025 40.171 67.931 1.00 22.22 130 CYS B N 1
ATOM 3591 C CA . CYS B 1 108 ? 22.365 38.829 68.431 1.00 21.99 130 CYS B CA 1
ATOM 3592 C C . CYS B 1 108 ? 23.489 39.096 69.416 1.00 22.90 130 CYS B C 1
ATOM 3593 O O . CYS B 1 108 ? 24.672 38.941 69.102 1.00 23.54 130 CYS B O 1
ATOM 3596 N N . PRO B 1 109 ? 23.106 39.496 70.617 1.00 23.25 131 PRO B N 1
ATOM 3597 C CA . PRO B 1 109 ? 24.051 39.944 71.635 1.00 22.80 131 PRO B CA 1
ATOM 3598 C C . PRO B 1 109 ? 24.751 38.850 72.451 1.00 22.48 131 PRO B C 1
ATOM 3599 O O . PRO B 1 109 ? 25.390 39.177 73.423 1.00 23.05 131 PRO B O 1
ATOM 3603 N N . SER B 1 110 ? 24.614 37.595 72.081 1.00 23.29 132 SER B N 1
ATOM 3604 C CA . SER B 1 110 ? 25.304 36.499 72.792 1.00 24.64 132 SER B CA 1
ATOM 3605 C C . SER B 1 110 ? 26.763 36.803 73.097 1.00 23.48 132 SER B C 1
ATOM 3606 O O . SER B 1 110 ? 27.492 37.301 72.242 1.00 22.45 132 SER B O 1
ATOM 3609 N N . LYS B 1 111 ? 27.192 36.438 74.295 1.00 21.83 133 LYS B N 1
ATOM 3610 C CA . LYS B 1 111 ? 28.564 36.602 74.681 1.00 20.90 133 LYS B CA 1
ATOM 3611 C C . LYS B 1 111 ? 29.420 35.502 74.064 1.00 20.44 133 LYS B C 1
ATOM 3612 O O . LYS B 1 111 ? 29.079 34.334 74.135 1.00 18.85 133 LYS B O 1
ATOM 3618 N N . LEU B 1 112 ? 30.561 35.887 73.504 1.00 20.27 134 LEU B N 1
ATOM 3619 C CA . LEU B 1 112 ? 31.478 34.924 72.926 1.00 19.95 134 LEU B CA 1
ATOM 3620 C C . LEU B 1 112 ? 32.819 34.977 73.666 1.00 20.10 134 LEU B C 1
ATOM 3621 O O . LEU B 1 112 ? 33.245 36.037 74.095 1.00 21.31 134 LEU B O 1
ATOM 3626 N N . ALA B 1 113 ? 33.479 33.832 73.794 1.00 19.82 135 ALA B N 1
ATOM 3627 C CA . ALA B 1 113 ? 34.810 33.767 74.347 1.00 20.35 135 ALA B CA 1
ATOM 3628 C C . ALA B 1 113 ? 35.717 34.601 73.424 1.00 20.30 135 ALA B C 1
ATOM 3629 O O . ALA B 1 113 ? 35.445 34.744 72.245 1.00 21.44 135 ALA B O 1
ATOM 3631 N N . LEU B 1 114 ? 36.770 35.157 73.983 1.00 19.43 136 LEU B N 1
ATOM 3632 C CA . LEU B 1 114 ? 37.649 36.052 73.256 1.00 18.54 136 LEU B CA 1
ATOM 3633 C C . LEU B 1 114 ? 38.164 35.480 71.900 1.00 19.48 136 LEU B C 1
ATOM 3634 O O . LEU B 1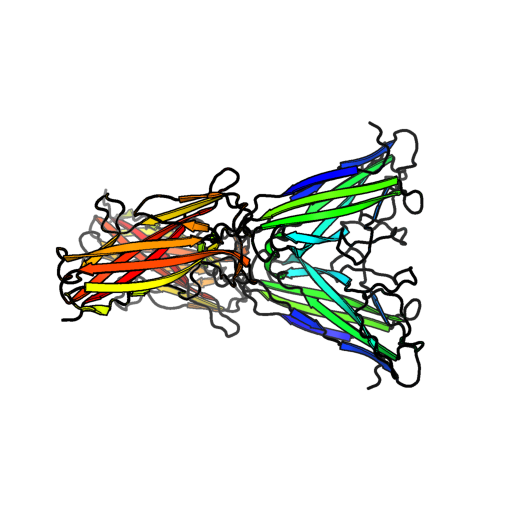 114 ? 38.185 36.196 70.885 1.00 18.72 136 LEU B O 1
ATOM 3639 N N . ASN B 1 115 ? 38.573 34.203 71.885 1.00 18.35 137 ASN B N 1
ATOM 3640 C CA . ASN B 1 115 ? 39.096 33.604 70.650 1.00 17.73 137 ASN B CA 1
ATOM 3641 C C . ASN B 1 115 ? 38.089 32.813 69.848 1.00 18.50 137 ASN B C 1
ATOM 3642 O O . ASN B 1 115 ? 38.453 32.084 68.939 1.00 19.69 137 ASN B O 1
ATOM 3647 N N . SER B 1 116 ? 36.819 32.956 70.182 1.00 18.89 138 SER B N 1
ATOM 3648 C CA . SER B 1 116 ? 35.766 32.200 69.491 1.00 19.67 138 SER B CA 1
ATOM 3649 C C . SER B 1 116 ? 35.600 32.510 67.996 1.00 20.42 138 SER B C 1
ATOM 3650 O O . SER B 1 116 ? 35.810 33.660 67.548 1.00 18.85 138 SER B O 1
ATOM 3653 N N . SER B 1 117 ? 35.172 31.493 67.235 1.00 20.12 139 SER B N 1
ATOM 3654 C CA . SER B 1 117 ? 34.829 31.733 65.855 1.00 21.42 139 SER B CA 1
ATOM 3655 C C . SER B 1 117 ? 33.657 32.691 65.818 1.00 20.26 139 SER B C 1
ATOM 3656 O O . SER B 1 117 ? 32.955 32.891 66.813 1.00 19.18 139 SER B O 1
ATOM 3659 N N . HIS B 1 118 ? 33.450 33.266 64.652 1.00 19.97 140 HIS B N 1
ATOM 3660 C CA . HIS B 1 118 ? 32.380 34.192 64.410 1.00 20.03 140 HIS B CA 1
ATOM 3661 C C . HIS B 1 118 ? 31.090 33.452 64.124 1.00 19.52 140 HIS B C 1
ATOM 3662 O O . HIS B 1 118 ? 31.082 32.228 63.961 1.00 20.15 140 HIS B O 1
ATOM 3669 N N . PHE B 1 119 ? 29.992 34.198 64.072 1.00 18.59 141 PHE B N 1
ATOM 3670 C CA . PHE B 1 119 ? 28.709 33.635 63.690 1.00 18.44 141 PHE B CA 1
ATOM 3671 C C . PHE B 1 119 ? 27.945 34.700 62.958 1.00 18.93 141 PHE B C 1
ATOM 3672 O O . PHE B 1 119 ? 28.366 35.866 62.938 1.00 18.30 141 PHE B O 1
ATOM 3680 N N . GLN B 1 120 ? 26.837 34.299 62.336 1.00 18.02 142 GLN B N 1
ATOM 3681 C CA . GLN B 1 120 ? 25.974 35.206 61.602 1.00 19.45 142 GLN B CA 1
ATOM 3682 C C . GLN B 1 120 ? 24.645 35.401 62.352 1.00 19.44 142 GLN B C 1
ATOM 3683 O O . GLN B 1 120 ? 24.105 34.458 62.916 1.00 19.73 142 GLN B O 1
ATOM 3689 N N . CYS B 1 121 ? 24.115 36.618 62.347 1.00 19.98 143 CYS B N 1
ATOM 3690 C CA . CYS B 1 121 ? 22.827 36.877 63.001 1.00 20.48 143 CYS B CA 1
ATOM 3691 C C . CYS B 1 121 ? 21.721 36.747 61.964 1.00 19.98 143 CYS B C 1
ATOM 3692 O O . CYS B 1 121 ? 21.609 37.589 61.087 1.00 20.58 143 CYS B O 1
ATOM 3695 N N . ASN B 1 122 ? 20.902 35.699 62.054 1.00 20.93 144 ASN B N 1
ATOM 3696 C CA . ASN B 1 122 ? 19.910 35.441 60.995 1.00 21.91 144 ASN B CA 1
ATOM 3697 C C . ASN B 1 122 ? 20.531 35.561 59.576 1.00 21.45 144 ASN B C 1
ATOM 3698 O O . ASN B 1 122 ? 19.980 36.225 58.685 1.00 20.30 144 ASN B O 1
ATOM 3703 N N . ARG B 1 123 ? 21.702 34.933 59.431 1.00 20.07 145 ARG B N 1
ATOM 3704 C CA . ARG B 1 123 ? 22.480 34.859 58.185 1.00 21.60 145 ARG B CA 1
ATOM 3705 C C . ARG B 1 123 ? 23.154 36.143 57.760 1.00 20.94 145 ARG B C 1
ATOM 3706 O O . ARG B 1 123 ? 23.658 36.242 56.663 1.00 21.71 145 ARG B O 1
ATOM 3714 N N . GLU B 1 124 ? 23.155 37.131 58.635 1.00 21.80 146 GLU B N 1
ATOM 3715 C CA . GLU B 1 124 ? 23.827 38.380 58.332 1.00 21.56 146 GLU B CA 1
ATOM 3716 C C . GLU B 1 124 ? 25.218 38.367 58.945 1.00 21.90 146 GLU B C 1
ATOM 3717 O O . GLU B 1 124 ? 25.395 37.923 60.099 1.00 21.85 146 GLU B O 1
ATOM 3723 N N . GLN B 1 125 ? 26.203 38.855 58.199 1.00 20.66 147 GLN B N 1
ATOM 3724 C CA . GLN B 1 125 ? 27.551 38.965 58.729 1.00 20.39 147 GLN B CA 1
ATOM 3725 C C . GLN B 1 125 ? 27.658 40.179 59.657 1.00 19.45 147 GLN B C 1
ATOM 3726 O O . GLN B 1 125 ? 27.017 41.233 59.409 1.00 20.19 147 GLN B O 1
ATOM 3732 N N . ALA B 1 126 ? 28.461 40.048 60.707 1.00 17.66 148 ALA B N 1
ATOM 3733 C CA . ALA B 1 126 ? 28.670 41.153 61.643 1.00 18.87 148 ALA B CA 1
ATOM 3734 C C . ALA B 1 126 ? 29.382 42.327 60.987 1.00 18.54 148 ALA B C 1
ATOM 3735 O O . ALA B 1 126 ? 30.062 42.161 59.984 1.00 17.20 148 ALA B O 1
ATOM 3737 N N . SER B 1 127 ? 29.233 43.511 61.569 1.00 18.41 149 SER B N 1
ATOM 3738 C CA . SER B 1 127 ? 29.927 44.682 61.054 1.00 18.85 149 SER B CA 1
ATOM 3739 C C . SER B 1 127 ? 30.925 45.208 62.040 1.00 18.83 149 SER B C 1
ATOM 3740 O O . SER B 1 127 ? 31.681 46.105 61.718 1.00 18.87 149 SER B O 1
ATOM 3743 N N . GLY B 1 128 ? 30.913 44.658 63.261 1.00 19.56 150 GLY B N 1
ATOM 3744 C CA . GLY B 1 128 ? 31.855 45.076 64.294 1.00 19.19 150 GLY B CA 1
ATOM 3745 C C . GLY B 1 128 ? 31.698 44.284 65.580 1.00 20.68 150 GLY B C 1
ATOM 3746 O O . GLY B 1 128 ? 30.918 43.338 65.641 1.00 21.18 150 GLY B O 1
ATOM 3747 N N . ALA B 1 129 ? 32.426 44.682 66.623 1.00 20.38 151 ALA B N 1
ATOM 3748 C CA . ALA B 1 129 ? 32.393 43.959 67.890 1.00 18.76 151 ALA B CA 1
ATOM 3749 C C . ALA B 1 129 ? 32.765 44.847 69.056 1.00 19.23 151 ALA B C 1
ATOM 3750 O O . ALA B 1 129 ? 33.478 45.858 68.877 1.00 17.45 151 ALA B O 1
ATOM 3752 N N . THR B 1 130 ? 32.275 44.473 70.250 1.00 18.56 152 THR B N 1
ATOM 3753 C CA . THR B 1 130 ? 32.665 45.145 71.482 1.00 18.59 152 THR B CA 1
ATOM 3754 C C . THR B 1 130 ? 33.406 44.177 72.359 1.00 19.15 152 THR B C 1
ATOM 3755 O O . THR B 1 130 ? 33.243 42.968 72.224 1.00 17.90 152 THR B O 1
ATOM 3759 N N . LEU B 1 131 ? 34.178 44.721 73.303 1.00 18.37 153 LEU B N 1
ATOM 3760 C CA . LEU B 1 131 ? 34.970 43.933 74.233 1.00 17.51 153 LEU B CA 1
ATOM 3761 C C . LEU B 1 131 ? 34.554 44.270 75.695 1.00 18.26 153 LEU B C 1
ATOM 3762 O O . LEU B 1 131 ? 34.333 45.418 76.024 1.00 18.60 153 LEU B O 1
ATOM 3767 N N . SER B 1 132 ? 34.451 43.260 76.549 1.00 19.16 154 SER B N 1
ATOM 3768 C CA . SER B 1 132 ? 34.151 43.478 77.938 1.00 18.94 154 SER B CA 1
ATOM 3769 C C . SER B 1 132 ? 35.136 42.693 78.776 1.00 20.15 154 SER B C 1
ATOM 3770 O O . SER B 1 132 ? 35.466 41.566 78.449 1.00 20.24 154 SER B O 1
ATOM 3773 N N . LEU B 1 133 ? 35.595 43.306 79.865 1.00 21.05 155 LEU B N 1
ATOM 3774 C CA . LEU B 1 133 ? 36.568 42.697 80.791 1.00 20.99 155 LEU B CA 1
ATOM 3775 C C . LEU B 1 133 ? 36.175 43.097 82.214 1.00 20.83 155 LEU B C 1
ATOM 3776 O O . LEU B 1 133 ? 35.829 44.262 82.470 1.00 20.16 155 LEU B O 1
ATOM 3781 N N . TYR B 1 134 ? 36.247 42.161 83.143 1.00 20.18 156 TYR B N 1
ATOM 3782 C CA . TYR B 1 134 ? 35.951 42.498 84.526 1.00 19.93 156 TYR B CA 1
ATOM 3783 C C . TYR B 1 134 ? 36.621 41.515 85.485 1.00 20.40 156 TYR B C 1
ATOM 3784 O O . TYR B 1 134 ? 36.947 40.374 85.106 1.00 21.37 156 TYR B O 1
ATOM 3793 N N . ILE B 1 135 ? 36.826 41.950 86.720 1.00 19.66 157 ILE B N 1
ATOM 3794 C CA . ILE B 1 135 ? 37.375 41.077 87.752 1.00 19.50 157 ILE B CA 1
ATOM 3795 C C . ILE B 1 135 ? 36.173 40.492 88.495 1.00 19.51 157 ILE B C 1
ATOM 3796 O O . ILE B 1 135 ? 35.336 41.218 89.003 1.00 21.10 157 ILE B O 1
ATOM 3801 N N . PRO B 1 136 ? 36.085 39.188 88.540 1.00 19.82 158 PRO B N 1
ATOM 3802 C CA . PRO B 1 136 ? 34.969 38.505 89.204 1.00 18.84 158 PRO B CA 1
ATOM 3803 C C . PRO B 1 136 ? 34.900 38.822 90.709 1.00 19.70 158 PRO B C 1
ATOM 3804 O O . PRO B 1 136 ? 35.916 39.177 91.313 1.00 19.61 158 PRO B O 1
ATOM 3808 N N . ALA B 1 137 ? 33.719 38.671 91.307 1.00 18.91 159 ALA B N 1
ATOM 3809 C CA . ALA B 1 137 ? 33.560 38.928 92.729 1.00 18.80 159 ALA B CA 1
ATOM 3810 C C . ALA B 1 137 ? 34.500 38.057 93.581 1.00 19.93 159 ALA B C 1
ATOM 3811 O O . ALA B 1 137 ? 34.702 36.868 93.301 1.00 19.38 159 ALA B O 1
ATOM 3813 N N . GLY B 1 138 ? 35.095 38.667 94.609 1.00 20.72 160 GLY B N 1
ATOM 3814 C CA . GLY B 1 138 ? 35.949 37.950 95.538 1.00 18.92 160 GLY B CA 1
ATOM 3815 C C . GLY B 1 138 ? 37.411 37.727 95.153 1.00 20.92 160 GLY B C 1
ATOM 3816 O O . GLY B 1 138 ? 38.177 37.267 96.003 1.00 21.36 160 GLY B O 1
ATOM 3817 N N . GLU B 1 139 ? 37.831 38.032 93.911 1.00 19.26 161 GLU B N 1
ATOM 3818 C CA . GLU B 1 139 ? 39.245 37.789 93.537 1.00 19.53 161 GLU B CA 1
ATOM 3819 C C . GLU B 1 139 ? 40.257 38.479 94.434 1.00 20.60 161 GLU B C 1
ATOM 3820 O O . GLU B 1 139 ? 41.308 37.890 94.762 1.00 20.48 161 GLU B O 1
ATOM 3826 N N . LEU B 1 140 ? 39.988 39.737 94.804 1.00 19.48 162 LEU B N 1
ATOM 3827 C CA . LEU B 1 140 ? 40.916 40.466 95.663 1.00 19.33 162 LEU B CA 1
ATOM 3828 C C . LEU B 1 140 ? 41.113 39.796 97.031 1.00 19.49 162 LEU B C 1
ATOM 3829 O O . LEU B 1 140 ? 42.148 39.992 97.660 1.00 19.65 162 LEU B O 1
ATOM 3834 N N . ASN B 1 141 ? 40.130 39.014 97.485 1.00 18.63 163 ASN B N 1
ATOM 3835 C CA . ASN B 1 141 ? 40.245 38.309 98.781 1.00 20.35 163 ASN B CA 1
ATOM 3836 C C . ASN B 1 141 ? 41.465 37.381 98.799 1.00 21.95 163 ASN B C 1
ATOM 3837 O O . ASN B 1 141 ? 41.952 37.024 99.865 1.00 22.18 163 ASN B O 1
ATOM 3842 N N . LYS B 1 142 ? 41.929 36.969 97.606 1.00 22.18 164 LYS B N 1
ATOM 3843 C CA . LYS B 1 142 ? 43.084 36.077 97.473 1.00 22.45 164 LYS B CA 1
ATOM 3844 C C . LYS B 1 142 ? 44.394 36.755 97.822 1.00 22.29 164 LYS B C 1
ATOM 3845 O O . LYS B 1 142 ? 45.355 36.075 98.237 1.00 21.68 164 LYS B O 1
ATOM 3851 N N . LEU B 1 143 ? 44.462 38.078 97.628 1.00 21.15 165 LEU B N 1
ATOM 3852 C CA . LEU B 1 143 ? 45.705 38.811 97.882 1.00 21.58 165 LEU B CA 1
ATOM 3853 C C . LEU B 1 143 ? 46.119 38.719 99.355 1.00 21.98 165 LEU B C 1
ATOM 3854 O O . LEU B 1 143 ? 45.283 38.870 100.258 1.00 21.52 165 LEU B O 1
ATOM 3859 N N . PRO B 1 144 ? 47.414 38.453 99.587 1.00 22.08 166 PRO B N 1
ATOM 3860 C CA . PRO B 1 144 ? 47.946 38.192 100.932 1.00 21.19 166 PRO B CA 1
ATOM 3861 C C . PRO B 1 144 ? 48.142 39.357 101.888 1.00 21.49 166 PRO B C 1
ATOM 3862 O O . PRO B 1 144 ? 48.258 39.089 103.091 1.00 21.74 166 PRO B O 1
ATOM 3866 N N . PHE B 1 145 ? 48.182 40.598 101.395 1.00 20.24 167 PHE B N 1
ATOM 3867 C CA . PHE B 1 145 ? 48.359 41.757 102.274 1.00 19.48 167 PHE B CA 1
ATOM 3868 C C . PHE B 1 145 ? 48.010 43.018 101.517 1.00 19.97 167 PHE B C 1
ATOM 3869 O O . PHE B 1 145 ? 47.960 43.016 100.279 1.00 19.47 167 PHE B O 1
ATOM 3877 N N . GLY B 1 146 ? 47.792 44.103 102.259 1.00 19.91 168 GLY B N 1
ATOM 3878 C CA . GLY B 1 146 ? 47.419 45.370 101.680 1.00 19.16 168 GLY B CA 1
ATOM 3879 C C . GLY B 1 146 ? 48.584 46.053 100.976 1.00 20.16 168 GLY B C 1
ATOM 3880 O O . GLY B 1 146 ? 49.761 45.907 101.360 1.00 18.77 168 GLY B O 1
ATOM 3881 N N . GLY B 1 147 ? 48.257 46.799 99.929 1.00 19.90 169 GLY B N 1
ATOM 3882 C CA . GLY B 1 147 ? 49.250 47.525 99.182 1.00 18.96 169 GLY B CA 1
ATOM 3883 C C . GLY B 1 147 ? 48.702 47.995 97.858 1.00 19.52 169 GLY B C 1
ATOM 3884 O O . GLY B 1 147 ? 47.476 48.032 97.646 1.00 18.72 169 GLY B O 1
ATOM 3885 N N . VAL B 1 148 ? 49.621 48.364 96.965 1.00 19.02 170 VAL B N 1
ATOM 3886 C CA . VAL B 1 148 ? 49.277 48.834 95.630 1.00 18.33 170 VAL B CA 1
ATOM 3887 C C . VAL B 1 148 ? 49.684 47.725 94.668 1.00 19.26 170 VAL B C 1
ATOM 3888 O O . VAL B 1 148 ? 50.872 47.529 94.412 1.00 20.27 170 VAL B O 1
ATOM 3892 N N . TRP B 1 149 ? 48.699 47.003 94.147 1.00 18.44 171 TRP B N 1
ATOM 3893 C CA . TRP B 1 149 ? 48.948 45.871 93.273 1.00 19.22 171 TRP B CA 1
ATOM 3894 C C . TRP B 1 149 ? 48.720 46.253 91.798 1.00 20.54 171 TRP B C 1
ATOM 3895 O O . TRP B 1 149 ? 47.611 46.651 91.405 1.00 19.63 171 TRP B O 1
ATOM 3906 N N . ASN B 1 150 ? 49.783 46.140 90.995 1.00 21.32 172 ASN B N 1
ATOM 3907 C CA . ASN B 1 150 ? 49.745 46.543 89.585 1.00 22.33 172 ASN B CA 1
ATOM 3908 C C . ASN B 1 150 ? 49.864 45.376 88.595 1.00 22.29 172 ASN B C 1
ATOM 3909 O O . ASN B 1 150 ? 50.642 44.429 88.811 1.00 23.44 172 ASN B O 1
ATOM 3914 N N . ALA B 1 151 ? 49.120 45.462 87.498 1.00 21.58 173 ALA B N 1
ATOM 3915 C CA . ALA B 1 151 ? 49.233 44.491 86.417 1.00 20.55 173 ALA B CA 1
ATOM 3916 C C . ALA B 1 151 ? 49.174 45.206 85.073 1.00 21.18 173 ALA B C 1
ATOM 3917 O O . ALA B 1 151 ? 48.699 46.339 84.983 1.00 22.01 173 ALA B O 1
ATOM 3919 N N . VAL B 1 152 ? 49.669 44.551 84.030 1.00 20.30 174 VAL B N 1
ATOM 3920 C CA . VAL B 1 152 ? 49.598 45.088 82.682 1.00 18.56 174 VAL B CA 1
ATOM 3921 C C . VAL B 1 152 ? 49.034 43.980 81.786 1.00 20.52 174 VAL B C 1
ATOM 3922 O O . VAL B 1 152 ? 49.746 43.046 81.408 1.00 20.60 174 VAL B O 1
ATOM 3926 N N . LEU B 1 153 ? 47.736 44.075 81.487 1.00 20.37 175 LEU B N 1
ATOM 3927 C CA . LEU B 1 153 ? 47.040 43.120 80.640 1.00 19.40 175 LEU B CA 1
ATOM 3928 C C . LEU B 1 153 ? 47.239 43.487 79.151 1.00 20.17 175 LEU B C 1
ATOM 3929 O O . LEU B 1 153 ? 47.053 44.642 78.754 1.00 19.69 175 LEU B O 1
ATOM 3934 N N . LYS B 1 154 ? 47.635 42.502 78.339 1.00 20.23 176 LYS B N 1
ATOM 3935 C CA . LYS B 1 154 ? 47.815 42.720 76.907 1.00 20.48 176 LYS B CA 1
ATOM 3936 C C . LYS B 1 154 ? 47.013 41.737 76.115 1.00 20.87 176 LYS B C 1
ATOM 3937 O O . LYS B 1 154 ? 47.054 40.537 76.368 1.00 21.00 176 LYS B O 1
ATOM 3943 N N . LEU B 1 155 ? 46.260 42.257 75.162 1.00 21.27 177 LEU B N 1
ATOM 3944 C CA . LEU B 1 155 ? 45.446 41.445 74.292 1.00 20.73 177 LEU B CA 1
ATOM 3945 C C . LEU B 1 155 ? 45.660 41.919 72.878 1.00 21.63 177 LEU B C 1
ATOM 3946 O O . LEU B 1 155 ? 45.587 43.127 72.609 1.00 22.14 177 LEU B O 1
ATOM 3951 N N . ASN B 1 156 ? 45.972 40.986 71.982 1.00 21.46 178 ASN B N 1
ATOM 3952 C CA . ASN B 1 156 ? 46.061 41.286 70.551 1.00 21.66 178 ASN B CA 1
ATOM 3953 C C . ASN B 1 156 ? 44.651 41.292 69.960 1.00 22.13 178 ASN B C 1
ATOM 3954 O O . ASN B 1 156 ? 43.826 40.402 70.261 1.00 21.83 178 ASN B O 1
ATOM 3959 N N . VAL B 1 157 ? 44.372 42.302 69.143 1.00 21.74 179 VAL B N 1
ATOM 3960 C CA . VAL B 1 157 ? 43.088 42.455 68.446 1.00 21.28 179 VAL B CA 1
ATOM 3961 C C . VAL B 1 157 ? 43.269 42.027 66.986 1.00 21.12 179 VAL B C 1
ATOM 3962 O O . VAL B 1 157 ? 44.096 42.608 66.297 1.00 19.90 179 VAL B O 1
ATOM 3966 N N . LYS B 1 158 ? 42.491 41.036 66.522 1.00 20.42 180 LYS B N 1
ATOM 3967 C CA . LYS B 1 158 ? 42.624 40.545 65.139 1.00 21.51 180 LYS B CA 1
ATOM 3968 C C . LYS B 1 158 ? 41.319 40.322 64.479 1.00 20.83 180 LYS B C 1
ATOM 3969 O O . LYS B 1 158 ? 40.254 40.256 65.116 1.00 20.67 180 LYS B O 1
ATOM 3975 N N . ARG B 1 159 ? 41.455 40.054 63.193 1.00 19.57 181 ARG B N 1
ATOM 3976 C CA . ARG B 1 159 ? 40.413 39.478 62.405 1.00 19.49 181 ARG B CA 1
ATOM 3977 C C . ARG B 1 159 ? 40.810 37.964 62.446 1.00 19.96 181 ARG B C 1
ATOM 3978 O O . ARG B 1 159 ? 41.950 37.581 62.098 1.00 19.47 181 ARG B O 1
ATOM 3986 N N . ARG B 1 160 ? 39.885 37.139 62.910 1.00 19.81 182 ARG B N 1
ATOM 3987 C CA . ARG B 1 160 ? 40.078 35.702 63.035 1.00 20.56 182 ARG B CA 1
ATOM 3988 C C . ARG B 1 160 ? 40.740 35.071 61.802 1.00 21.70 182 ARG B C 1
ATOM 3989 O O . ARG B 1 160 ? 40.295 35.308 60.674 1.00 21.34 182 ARG B O 1
ATOM 3997 N N . TYR B 1 161 ? 41.792 34.270 62.048 1.00 21.23 183 TYR B N 1
ATOM 3998 C CA . TYR B 1 161 ? 42.567 33.594 61.002 1.00 22.48 183 TYR B CA 1
ATOM 3999 C C . TYR B 1 161 ? 43.048 34.537 59.922 1.00 22.09 183 TYR B C 1
ATOM 4000 O O . TYR B 1 161 ? 43.214 34.139 58.792 1.00 22.82 183 TYR B O 1
ATOM 4009 N N . ASP B 1 162 ? 43.284 35.790 60.281 1.00 22.36 184 ASP B N 1
ATOM 4010 C CA . ASP B 1 162 ? 43.663 36.808 59.295 1.00 22.95 184 ASP B CA 1
ATOM 4011 C C . ASP B 1 162 ? 44.525 37.869 60.015 1.00 22.75 184 ASP B C 1
ATOM 4012 O O . ASP B 1 162 ? 45.264 37.530 60.953 1.00 22.31 184 ASP B O 1
ATOM 4017 N N . THR B 1 163 ? 44.408 39.132 59.594 1.00 22.97 185 THR B N 1
ATOM 4018 C CA . THR B 1 163 ? 45.227 40.254 60.116 1.00 24.40 185 THR B CA 1
ATOM 4019 C C . THR B 1 163 ? 45.149 40.504 61.595 1.00 23.32 185 THR B C 1
ATOM 4020 O O . THR B 1 163 ? 44.068 40.451 62.168 1.00 24.69 185 THR B O 1
ATOM 4024 N N . THR B 1 164 ? 46.293 40.821 62.196 1.00 22.98 186 THR B N 1
ATOM 4025 C CA . THR B 1 164 ? 46.338 41.288 63.570 1.00 23.80 186 THR B CA 1
ATOM 4026 C C . THR B 1 164 ? 46.409 42.807 63.459 1.00 23.47 186 THR B C 1
ATOM 4027 O O . THR B 1 164 ? 47.313 43.345 62.804 1.00 23.72 186 THR B O 1
ATOM 4031 N N . TYR B 1 165 ? 45.456 43.500 64.068 1.00 22.19 187 TYR B N 1
ATOM 4032 C CA . TYR B 1 165 ? 45.390 44.963 63.945 1.00 22.11 187 TYR B CA 1
ATOM 4033 C C . TYR B 1 165 ? 46.238 45.742 64.941 1.00 21.91 187 TYR B C 1
ATOM 4034 O O . TYR B 1 165 ? 46.577 46.894 64.687 1.00 22.75 187 TYR B O 1
ATOM 4043 N N . GLY B 1 166 ? 46.529 45.138 66.086 1.00 20.89 188 GLY B N 1
ATOM 4044 C CA . GLY B 1 166 ? 47.328 45.788 67.100 1.00 20.99 188 GLY B CA 1
ATOM 4045 C C . GLY B 1 166 ? 47.151 45.163 68.473 1.00 21.98 188 GLY B C 1
ATOM 4046 O O . GLY B 1 166 ? 46.581 44.078 68.611 1.00 21.19 188 GLY B O 1
ATOM 4047 N N . THR B 1 167 ? 47.619 45.871 69.502 1.00 21.95 189 THR B N 1
ATOM 4048 C CA . THR B 1 167 ? 47.562 45.353 70.850 1.00 21.00 189 THR B CA 1
ATOM 4049 C C . THR B 1 167 ? 46.924 46.341 71.819 1.00 21.27 189 THR B C 1
ATOM 4050 O O . THR B 1 167 ? 47.192 47.538 71.775 1.00 21.40 189 THR B O 1
ATOM 4054 N N . TYR B 1 168 ? 46.067 45.831 72.676 1.00 20.56 190 TYR B N 1
ATOM 4055 C CA . TYR B 1 168 ? 45.529 46.626 73.752 1.00 22.20 190 TYR B CA 1
ATOM 4056 C C . TYR B 1 168 ? 46.418 46.406 74.965 1.00 21.24 190 TYR B C 1
ATOM 4057 O O . TYR B 1 168 ? 46.578 45.271 75.413 1.00 22.42 190 TYR B O 1
ATOM 4066 N N . THR B 1 169 ? 46.991 47.478 75.487 1.00 20.08 191 THR B N 1
ATOM 4067 C CA . THR B 1 169 ? 47.766 47.416 76.724 1.00 19.85 191 THR B CA 1
ATOM 4068 C C . THR B 1 169 ? 46.878 48.052 77.794 1.00 20.07 191 THR B C 1
ATOM 4069 O O . THR B 1 169 ? 46.548 49.245 77.697 1.00 19.08 191 THR B O 1
ATOM 4073 N N . ILE B 1 170 ? 46.464 47.255 78.785 1.00 19.41 192 ILE B N 1
ATOM 4074 C CA . ILE B 1 170 ? 45.577 47.736 79.849 1.00 20.57 192 ILE B CA 1
ATOM 4075 C C . ILE B 1 170 ? 46.257 47.698 81.220 1.00 21.26 192 ILE B C 1
ATOM 4076 O O . ILE B 1 170 ? 46.503 46.626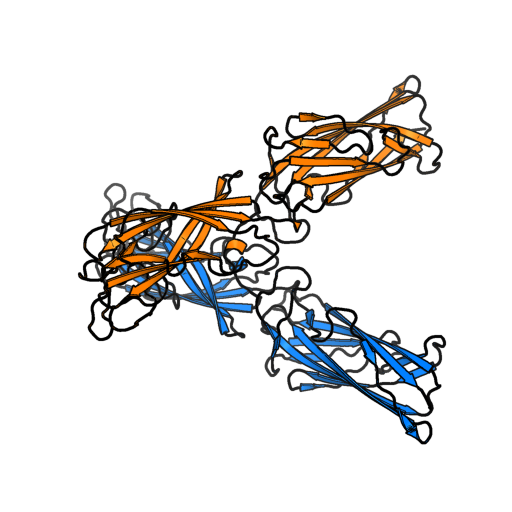 81.776 1.00 20.75 192 ILE B O 1
ATOM 4081 N N . ASN B 1 171 ? 46.593 48.873 81.734 1.00 22.26 193 ASN B N 1
ATOM 4082 C CA . ASN B 1 171 ? 47.232 48.990 83.032 1.00 24.05 193 ASN B CA 1
ATOM 4083 C C . ASN B 1 171 ? 46.175 48.960 84.131 1.00 23.74 193 ASN B C 1
ATOM 4084 O O . ASN B 1 171 ? 45.218 49.732 84.102 1.00 24.72 193 ASN B O 1
ATOM 4089 N N . ILE B 1 172 ? 46.331 48.047 85.075 1.00 21.96 194 ILE B N 1
ATOM 4090 C CA . ILE B 1 172 ? 45.389 47.929 86.151 1.00 21.78 194 ILE B CA 1
ATOM 4091 C C . ILE B 1 172 ? 46.088 48.124 87.474 1.00 21.08 194 ILE B C 1
ATOM 4092 O O . ILE B 1 172 ? 47.038 47.431 87.774 1.00 21.11 194 ILE B O 1
ATOM 4097 N N . THR B 1 173 ? 45.609 49.090 88.253 1.00 20.19 195 THR B N 1
ATOM 4098 C CA . THR B 1 173 ? 46.155 49.366 89.562 1.00 20.54 195 THR B CA 1
ATOM 4099 C C . THR B 1 173 ? 45.077 49.078 90.602 1.00 21.19 195 THR B C 1
ATOM 4100 O O . THR B 1 173 ? 43.974 49.637 90.521 1.00 21.10 195 THR B O 1
ATOM 4104 N N . VAL B 1 174 ? 45.379 48.192 91.555 1.00 19.69 196 VAL B N 1
ATOM 4105 C CA . VAL B 1 174 ? 44.439 47.888 92.621 1.00 19.09 196 VAL B CA 1
ATOM 4106 C C . VAL B 1 174 ? 44.971 48.451 93.918 1.00 19.57 196 VAL B C 1
ATOM 4107 O O . VAL B 1 174 ? 46.034 48.043 94.387 1.00 19.35 196 VAL B O 1
ATOM 4111 N N . ASN B 1 175 ? 44.255 49.409 94.487 1.00 20.10 197 ASN B N 1
ATOM 4112 C CA . ASN B 1 175 ? 44.645 49.991 95.767 1.00 20.63 197 ASN B CA 1
ATOM 4113 C C . ASN B 1 175 ? 43.934 49.212 96.865 1.00 20.49 197 ASN B C 1
ATOM 4114 O O . ASN B 1 175 ? 42.759 49.418 97.114 1.00 21.88 197 ASN B O 1
ATOM 4119 N N . LEU B 1 176 ? 44.660 48.296 97.489 1.00 19.59 198 LEU B N 1
ATOM 4120 C CA . LEU B 1 176 ? 44.102 47.420 98.496 1.00 18.66 198 LEU B CA 1
ATOM 4121 C C . LEU B 1 176 ? 44.553 47.845 99.885 1.00 18.58 198 LEU B C 1
ATOM 4122 O O . LEU B 1 176 ? 45.710 47.630 100.245 1.00 18.12 198 LEU B O 1
ATOM 4127 N N . THR B 1 177 ? 43.650 48.421 100.681 1.00 16.99 199 THR B N 1
ATOM 4128 C CA . THR B 1 177 ? 44.015 48.792 102.029 1.00 16.58 199 THR B CA 1
ATOM 4129 C C . THR B 1 177 ? 43.703 47.642 102.979 1.00 18.54 199 THR B C 1
ATOM 4130 O O . THR B 1 177 ? 43.004 46.681 102.608 1.00 18.72 199 THR B O 1
ATOM 4134 N N . ASP B 1 178 ? 44.217 47.755 104.202 1.00 17.67 200 ASP B N 1
ATOM 4135 C CA . ASP B 1 178 ? 43.960 46.799 105.262 1.00 18.23 200 ASP B CA 1
ATOM 4136 C C . ASP B 1 178 ? 43.895 47.583 106.560 1.00 18.90 200 ASP B C 1
ATOM 4137 O O . ASP B 1 178 ? 44.722 47.388 107.462 1.00 19.36 200 ASP B O 1
ATOM 4142 N N . LYS B 1 179 ? 42.918 48.469 106.650 1.00 19.01 201 LYS B N 1
ATOM 4143 C CA . LYS B 1 179 ? 42.791 49.361 107.796 1.00 20.11 201 LYS B CA 1
ATOM 4144 C C . LYS B 1 179 ? 42.767 48.703 109.166 1.00 18.63 201 LYS B C 1
ATOM 4145 O O . LYS B 1 179 ? 43.359 49.228 110.107 1.00 18.58 201 LYS B O 1
ATOM 4151 N N . GLY B 1 180 ? 42.083 47.572 109.288 1.00 16.58 202 GLY B N 1
ATOM 4152 C CA . GLY B 1 180 ? 41.991 46.903 110.571 1.00 16.97 202 GLY B CA 1
ATOM 4153 C C . GLY B 1 180 ? 43.339 46.404 111.081 1.00 17.05 202 GLY B C 1
ATOM 4154 O O . GLY B 1 180 ? 43.491 46.116 112.256 1.00 17.27 202 GLY B O 1
ATOM 4155 N N . ASN B 1 181 ? 44.314 46.316 110.181 1.00 15.86 203 ASN B N 1
ATOM 4156 C CA . ASN B 1 181 ? 45.622 45.812 110.511 1.00 15.27 203 ASN B CA 1
ATOM 4157 C C . ASN B 1 181 ? 46.681 46.879 110.647 1.00 15.22 203 ASN B C 1
ATOM 4158 O O . ASN B 1 181 ? 47.862 46.574 110.803 1.00 14.89 203 ASN B O 1
ATOM 4163 N N . ILE B 1 182 ? 46.277 48.135 110.553 1.00 15.87 204 ILE B N 1
ATOM 4164 C CA . ILE B 1 182 ? 47.215 49.217 110.809 1.00 15.57 204 ILE B CA 1
ATOM 4165 C C . ILE B 1 182 ? 47.532 49.091 112.285 1.00 15.94 204 ILE B C 1
ATOM 4166 O O . ILE B 1 182 ? 46.620 48.983 113.111 1.00 14.58 204 ILE B O 1
ATOM 4171 N N . GLN B 1 183 ? 48.812 49.093 112.621 1.00 16.17 205 GLN B N 1
ATOM 4172 C CA . GLN B 1 183 ? 49.191 48.912 113.991 1.00 17.76 205 GLN B CA 1
ATOM 4173 C C . GLN B 1 183 ? 50.612 49.358 114.293 1.00 18.89 205 GLN B C 1
ATOM 4174 O O . GLN B 1 183 ? 51.414 49.634 113.380 1.00 18.23 205 GLN B O 1
ATOM 4180 N N . ILE B 1 184 ? 50.917 49.459 115.595 1.00 19.74 206 ILE B N 1
ATOM 4181 C CA . ILE B 1 184 ? 52.296 49.655 116.041 1.00 19.04 206 ILE B CA 1
ATOM 4182 C C . ILE B 1 184 ? 52.670 48.256 116.514 1.00 19.31 206 ILE B C 1
ATOM 4183 O O . ILE B 1 184 ? 52.160 47.774 117.515 1.00 19.61 206 ILE B O 1
ATOM 4188 N N . TRP B 1 185 ? 53.525 47.591 115.760 1.00 19.15 207 TRP B N 1
ATOM 4189 C CA . TRP B 1 185 ? 53.869 46.212 116.040 1.00 19.25 207 TRP B CA 1
ATOM 4190 C C . TRP B 1 185 ? 55.065 46.132 116.971 1.00 19.49 207 TRP B C 1
ATOM 4191 O O . TRP B 1 185 ? 56.044 46.850 116.796 1.00 20.62 207 TRP B O 1
ATOM 4202 N N . LEU B 1 186 ? 54.976 45.261 117.966 1.00 18.75 208 LEU B N 1
ATOM 4203 C CA . LEU B 1 186 ? 56.035 45.108 118.964 1.00 19.33 208 LEU B CA 1
ATOM 4204 C C . LEU B 1 186 ? 56.530 43.668 118.917 1.00 20.24 208 LEU B C 1
ATOM 4205 O O . LEU B 1 186 ? 55.887 42.772 119.459 1.00 20.90 208 LEU B O 1
ATOM 4210 N N . PRO B 1 187 ? 57.662 43.439 118.264 1.00 20.62 209 PRO B N 1
ATOM 4211 C CA . PRO B 1 187 ? 58.184 42.077 118.104 1.00 21.88 209 PRO B CA 1
ATOM 4212 C C . PRO B 1 187 ? 58.326 41.284 119.417 1.00 22.93 209 PRO B C 1
ATOM 4213 O O . PRO B 1 187 ? 58.044 40.095 119.408 1.00 22.90 209 PRO B O 1
ATOM 4217 N N . GLN B 1 188 ? 58.725 41.925 120.519 1.00 23.94 210 GLN B N 1
ATOM 4218 C CA . GLN B 1 188 ? 58.906 41.194 121.793 1.00 24.92 210 GLN B CA 1
ATOM 4219 C C . GLN B 1 188 ? 57.642 41.079 122.675 1.00 24.47 210 GLN B C 1
ATOM 4220 O O . GLN B 1 188 ? 57.658 40.396 123.700 1.00 24.04 210 GLN B O 1
ATOM 4226 N N . PHE B 1 189 ? 56.561 41.750 122.287 1.00 24.92 211 PHE B N 1
ATOM 4227 C CA . PHE B 1 189 ? 55.346 41.738 123.102 1.00 26.27 211 PHE B CA 1
ATOM 4228 C C . PHE B 1 189 ? 54.069 41.573 122.284 1.00 28.78 211 PHE B C 1
ATOM 4229 O O . PHE B 1 189 ? 53.678 42.486 121.534 1.00 28.87 211 PHE B O 1
ATOM 4237 N N . LYS B 1 190 ? 53.407 40.423 122.451 1.00 30.84 212 LYS B N 1
ATOM 4238 C CA . LYS B 1 190 ? 52.124 40.168 121.794 1.00 33.23 212 LYS B CA 1
ATOM 4239 C C . LYS B 1 190 ? 51.062 41.069 122.448 1.00 33.26 212 LYS B C 1
ATOM 4240 O O . LYS B 1 190 ? 50.149 41.569 121.778 1.00 33.08 212 LYS B O 1
ATOM 4246 N N . SER B 1 191 ? 51.216 41.280 123.756 1.00 32.83 213 SER B N 1
ATOM 4247 C CA . SER B 1 191 ? 50.307 42.105 124.544 1.00 32.63 213 SER B CA 1
ATOM 4248 C C . SER B 1 191 ? 51.038 42.555 125.821 1.00 32.87 213 SER B C 1
ATOM 4249 O O . SER B 1 191 ? 52.045 41.952 126.217 1.00 32.30 213 SER B O 1
ATOM 4252 N N . ASN B 1 192 ? 50.514 43.601 126.459 1.00 32.77 214 ASN B N 1
ATOM 4253 C CA . ASN B 1 192 ? 51.095 44.146 127.680 1.00 32.15 214 ASN B CA 1
ATOM 4254 C C . ASN B 1 192 ? 52.598 44.362 127.590 1.00 29.85 214 ASN B C 1
ATOM 4255 O O . ASN B 1 192 ? 53.372 43.669 128.258 1.00 30.28 214 ASN B O 1
ATOM 4260 N N . ALA B 1 193 ? 53.015 45.311 126.764 1.00 27.09 215 ALA B N 1
ATOM 4261 C CA . ALA B 1 193 ? 54.434 45.639 126.654 1.00 24.44 215 ALA B CA 1
ATOM 4262 C C . ALA B 1 193 ? 54.944 46.273 127.971 1.00 23.41 215 ALA B C 1
ATOM 4263 O O . ALA B 1 193 ? 54.260 47.104 128.572 1.00 20.84 215 ALA B O 1
ATOM 4265 N N . ARG B 1 194 ? 56.143 45.871 128.397 1.00 23.92 216 ARG B N 1
ATOM 4266 C CA . ARG B 1 194 ? 56.740 46.359 129.642 1.00 24.95 216 ARG B CA 1
ATOM 4267 C C . ARG B 1 194 ? 58.241 46.541 129.538 1.00 24.38 216 ARG B C 1
ATOM 4268 O O . ARG B 1 194 ? 58.942 45.633 129.092 1.00 25.61 216 ARG B O 1
ATOM 4276 N N . VAL B 1 195 ? 58.739 47.705 129.951 1.00 23.11 217 VAL B N 1
ATOM 4277 C CA . VAL B 1 195 ? 60.177 47.907 130.071 1.00 22.58 217 VAL B CA 1
ATOM 4278 C C . VAL B 1 195 ? 60.491 48.386 131.443 1.00 22.70 217 VAL B C 1
ATOM 4279 O O . VAL B 1 195 ? 59.697 49.100 132.068 1.00 22.22 217 VAL B O 1
ATOM 4283 N N . ASP B 1 196 ? 61.663 48.015 131.923 1.00 22.34 218 ASP B N 1
ATOM 4284 C CA . ASP B 1 196 ? 62.132 48.528 133.174 1.00 20.89 218 ASP B CA 1
ATOM 4285 C C . ASP B 1 196 ? 63.323 49.396 132.827 1.00 20.65 218 ASP B C 1
ATOM 4286 O O . ASP B 1 196 ? 64.069 49.081 131.907 1.00 20.32 218 ASP B O 1
ATOM 4291 N N . LEU B 1 197 ? 63.483 50.507 133.537 1.00 20.74 219 LEU B N 1
ATOM 4292 C CA . LEU B 1 197 ? 64.578 51.430 133.280 1.00 20.09 219 LEU B CA 1
ATOM 4293 C C . LEU B 1 197 ? 65.974 50.865 133.590 1.00 20.28 219 LEU B C 1
ATOM 4294 O O . LEU B 1 197 ? 66.976 51.427 133.143 1.00 20.58 219 LEU B O 1
ATOM 4299 N N . ASN B 1 198 ? 66.032 49.750 134.323 1.00 20.07 220 ASN B N 1
ATOM 4300 C CA . ASN B 1 198 ? 67.309 49.145 134.725 1.00 21.44 220 ASN B CA 1
ATOM 4301 C C . ASN B 1 198 ? 68.209 50.162 135.435 1.00 21.64 220 ASN B C 1
ATOM 4302 O O . ASN B 1 198 ? 69.381 50.364 135.069 1.00 22.07 220 ASN B O 1
ATOM 4307 N N . LEU B 1 199 ? 67.637 50.812 136.433 1.00 21.08 221 LEU B N 1
ATOM 4308 C CA . LEU B 1 199 ? 68.337 51.808 137.200 1.00 21.35 221 LEU B CA 1
ATOM 4309 C C . LEU B 1 199 ? 69.406 51.155 138.047 1.00 21.68 221 LEU B C 1
ATOM 4310 O O . LEU B 1 199 ? 69.136 50.170 138.720 1.00 21.63 221 LEU B O 1
ATOM 4315 N N . ARG B 1 200 ? 70.628 51.680 137.993 1.00 22.81 222 ARG B N 1
ATOM 4316 C CA . ARG B 1 200 ? 71.688 51.215 138.899 1.00 23.56 222 ARG B CA 1
ATOM 4317 C C . ARG B 1 200 ? 72.384 52.401 139.534 1.00 22.11 222 ARG B C 1
ATOM 4318 O O . ARG B 1 200 ? 72.585 53.429 138.886 1.00 21.51 222 ARG B O 1
ATOM 4326 N N . PRO B 1 201 ? 72.722 52.263 140.815 1.00 22.02 223 PRO B N 1
ATOM 4327 C CA . PRO B 1 201 ? 73.487 53.282 141.549 1.00 21.10 223 PRO B CA 1
ATOM 4328 C C . PRO B 1 201 ? 74.883 53.500 140.951 1.00 20.85 223 PRO B C 1
ATOM 4329 O O . PRO B 1 201 ? 75.546 52.537 140.614 1.00 20.71 223 PRO B O 1
ATOM 4333 N N . THR B 1 202 ? 75.302 54.754 140.820 1.00 21.23 224 THR B N 1
ATOM 4334 C CA . THR B 1 202 ? 76.627 55.088 140.313 1.00 22.11 224 THR B CA 1
ATOM 4335 C C . THR B 1 202 ? 77.504 55.628 141.464 1.00 22.50 224 THR B C 1
ATOM 4336 O O . THR B 1 202 ? 78.722 55.777 141.324 1.00 22.40 224 THR B O 1
ATOM 4340 N N . GLY B 1 203 ? 76.866 55.897 142.601 1.00 22.79 225 GLY B N 1
ATOM 4341 C CA . GLY B 1 203 ? 77.530 56.538 143.723 1.00 22.79 225 GLY B CA 1
ATOM 4342 C C . GLY B 1 203 ? 77.262 58.046 143.726 1.00 22.75 225 GLY B C 1
ATOM 4343 O O . GLY B 1 203 ? 77.116 58.664 142.656 1.00 22.40 225 GLY B O 1
ATOM 4344 N N . GLY B 1 204 ? 77.207 58.640 144.922 1.00 22.70 226 GLY B N 1
ATOM 4345 C CA . GLY B 1 204 ? 76.909 60.059 145.061 1.00 22.49 226 GLY B CA 1
ATOM 4346 C C . GLY B 1 204 ? 75.400 60.245 145.103 1.00 22.38 226 GLY B C 1
ATOM 4347 O O . GLY B 1 204 ? 74.896 61.376 145.049 1.00 22.41 226 GLY B O 1
ATOM 4348 N N . GLY B 1 205 ? 74.692 59.105 145.203 1.00 22.56 227 GLY B N 1
ATOM 4349 C CA . GLY B 1 205 ? 73.232 59.035 145.193 1.00 21.47 227 GLY B CA 1
ATOM 4350 C C . GLY B 1 205 ? 72.667 59.023 143.779 1.00 20.95 227 GLY B C 1
ATOM 4351 O O . GLY B 1 205 ? 71.450 59.006 143.577 1.00 20.53 227 GLY B O 1
ATOM 4352 N N . THR B 1 206 ? 73.561 59.032 142.798 1.00 20.46 228 THR B N 1
ATOM 4353 C CA . THR B 1 206 ? 73.177 59.067 141.405 1.00 19.59 228 THR B CA 1
ATOM 4354 C C . THR B 1 206 ? 72.751 57.696 140.919 1.00 19.61 228 THR B C 1
ATOM 4355 O O . THR B 1 206 ? 73.367 56.696 141.271 1.00 19.44 228 THR B O 1
ATOM 4359 N N . TYR B 1 207 ? 71.673 57.653 140.130 1.00 19.31 229 TYR B N 1
ATOM 4360 C CA . TYR B 1 207 ? 71.190 56.408 139.521 1.00 18.91 229 TYR B CA 1
ATOM 4361 C C . TYR B 1 207 ? 71.013 56.649 138.025 1.00 19.66 229 TYR B C 1
ATOM 4362 O O . TYR B 1 207 ? 70.411 57.640 137.617 1.00 19.32 229 TYR B O 1
ATOM 4371 N N . ILE B 1 208 ? 71.579 55.764 137.207 1.00 20.61 230 ILE B N 1
ATOM 4372 C CA . ILE B 1 208 ? 71.442 55.884 135.774 1.00 21.11 230 ILE B CA 1
ATOM 4373 C C . ILE B 1 208 ? 70.758 54.656 135.265 1.00 21.20 230 ILE B C 1
ATOM 4374 O O . ILE B 1 208 ? 70.923 53.560 135.816 1.00 20.78 230 ILE B O 1
ATOM 4379 N N . GLY B 1 209 ? 69.965 54.842 134.223 1.00 20.63 231 GLY B N 1
ATOM 4380 C CA . GLY B 1 209 ? 69.250 53.750 133.615 1.00 20.75 231 GLY B CA 1
ATOM 4381 C C . GLY B 1 209 ? 69.128 53.928 132.122 1.00 20.20 231 GLY B C 1
ATOM 4382 O O . GLY B 1 209 ? 69.106 55.053 131.608 1.00 20.22 231 GLY B O 1
ATOM 4383 N N . ARG B 1 210 ? 69.061 52.807 131.426 1.00 20.49 232 ARG B N 1
ATOM 4384 C CA . ARG B 1 210 ? 68.912 52.790 129.975 1.00 20.58 232 ARG B CA 1
ATOM 4385 C C . ARG B 1 210 ? 68.301 51.466 129.579 1.00 19.81 232 ARG B C 1
ATOM 4386 O O . ARG B 1 210 ? 68.694 50.424 130.090 1.00 19.15 232 ARG B O 1
ATOM 4394 N N . ASN B 1 211 ? 67.298 51.528 128.704 1.00 19.16 233 ASN B N 1
ATOM 4395 C CA . ASN B 1 211 ? 66.663 50.344 128.143 1.00 18.76 233 ASN B CA 1
ATOM 4396 C C . ASN B 1 211 ? 65.979 50.734 126.836 1.00 19.13 233 ASN B C 1
ATOM 4397 O O . ASN B 1 211 ? 65.789 51.923 126.557 1.00 19.20 233 ASN B O 1
ATOM 4402 N N . SER B 1 212 ? 65.596 49.752 126.033 1.00 19.32 234 SER B N 1
ATOM 4403 C CA . SER B 1 212 ? 64.991 50.083 124.763 1.00 20.04 234 SER B CA 1
ATOM 4404 C C . SER B 1 212 ? 63.845 49.171 124.373 1.00 20.08 234 SER B C 1
ATOM 4405 O O . SER B 1 212 ? 63.739 48.053 124.867 1.00 21.05 234 SER B O 1
ATOM 4408 N N . VAL B 1 213 ? 62.966 49.670 123.506 1.00 19.80 235 VAL B N 1
ATOM 4409 C CA . VAL B 1 213 ? 61.847 48.880 122.995 1.00 19.12 235 VAL B CA 1
ATOM 4410 C C . VAL B 1 213 ? 61.807 48.943 121.466 1.00 19.51 235 VAL B C 1
ATOM 4411 O O . VAL B 1 213 ? 61.782 50.030 120.876 1.00 18.85 235 VAL B O 1
ATOM 4415 N N . ASP B 1 214 ? 61.818 47.779 120.834 1.00 19.39 236 ASP B N 1
ATOM 4416 C CA . ASP B 1 214 ? 61.705 47.697 119.395 1.00 19.31 236 ASP B CA 1
ATOM 4417 C C . ASP B 1 214 ? 60.242 47.721 118.957 1.00 19.87 236 ASP B C 1
ATOM 4418 O O . ASP B 1 214 ? 59.377 47.090 119.580 1.00 19.41 236 ASP B O 1
ATOM 4423 N N . MET B 1 215 ? 59.966 48.455 117.893 1.00 19.86 237 MET B N 1
ATOM 4424 C CA . MET B 1 215 ? 58.629 48.500 117.340 1.00 20.74 237 MET B CA 1
ATOM 4425 C C . MET B 1 215 ? 58.711 48.650 115.825 1.00 21.92 237 MET B C 1
ATOM 4426 O O . MET B 1 215 ? 59.778 48.978 115.279 1.00 22.10 237 MET B O 1
ATOM 4431 N N . CYS B 1 216 ? 57.597 48.396 115.141 1.00 21.83 238 CYS B N 1
ATOM 4432 C CA . CYS B 1 216 ? 57.550 48.585 113.698 1.00 23.18 238 CYS B CA 1
ATOM 4433 C C . CYS B 1 216 ? 56.192 49.174 113.364 1.00 21.51 238 CYS B C 1
ATOM 4434 O O . CYS B 1 216 ? 55.170 48.608 113.721 1.00 21.74 238 CYS B O 1
ATOM 4437 N N . PHE B 1 217 ? 56.193 50.336 112.720 1.00 19.83 239 PHE B N 1
ATOM 4438 C CA . PHE B 1 217 ? 54.954 51.019 112.362 1.00 19.01 239 PHE B CA 1
ATOM 4439 C C . PHE B 1 217 ? 54.410 50.466 111.033 1.00 19.34 239 PHE B C 1
ATOM 4440 O O . PHE B 1 217 ? 55.077 50.537 110.006 1.00 19.39 239 PHE B O 1
ATOM 4448 N N . TYR B 1 218 ? 53.201 49.921 111.071 1.00 18.37 240 TYR B N 1
ATOM 4449 C CA . TYR B 1 218 ? 52.628 49.253 109.905 1.00 18.30 240 TYR B CA 1
ATOM 4450 C C . TYR B 1 218 ? 51.356 49.900 109.447 1.00 17.22 240 TYR B C 1
ATOM 4451 O O . TYR B 1 218 ? 50.424 50.036 110.237 1.00 16.70 240 TYR B O 1
ATOM 4460 N N . ASP B 1 219 ? 51.301 50.274 108.158 1.00 15.69 241 ASP B N 1
ATOM 4461 C CA . ASP B 1 219 ? 50.119 50.939 107.612 1.00 15.14 241 ASP B CA 1
ATOM 4462 C C . ASP B 1 219 ? 49.115 50.028 106.910 1.00 14.14 241 ASP B C 1
ATOM 4463 O O . ASP B 1 219 ? 48.210 50.512 106.285 1.00 12.16 241 ASP B O 1
ATOM 4468 N N . GLY B 1 220 ? 49.279 48.710 107.023 1.00 14.80 242 GLY B N 1
ATOM 4469 C CA . GLY B 1 220 ? 48.396 47.773 106.309 1.00 14.05 242 GLY B CA 1
ATOM 4470 C C . GLY B 1 220 ? 48.379 48.073 104.811 1.00 14.03 242 GLY B C 1
ATOM 4471 O O . GLY B 1 220 ? 47.420 47.772 104.113 1.00 15.00 242 GLY B O 1
ATOM 4472 N N . TYR B 1 221 ? 49.462 48.667 104.319 1.00 13.84 243 TYR B N 1
ATOM 4473 C CA . TYR B 1 221 ? 49.490 49.166 102.949 1.00 13.46 243 TYR B CA 1
ATOM 4474 C C . TYR B 1 221 ? 50.886 49.100 102.352 1.00 13.74 243 TYR B C 1
ATOM 4475 O O . TYR B 1 221 ? 51.249 49.918 101.497 1.00 14.83 243 TYR B O 1
ATOM 4484 N N . SER B 1 222 ? 51.673 48.153 102.833 1.00 13.12 244 SER B N 1
ATOM 4485 C CA . SER B 1 222 ? 53.021 47.920 102.333 1.00 14.20 244 SER B CA 1
ATOM 4486 C C . SER B 1 222 ? 53.938 49.156 102.324 1.00 14.71 244 SER B C 1
ATOM 4487 O O . SER B 1 222 ? 54.835 49.291 101.459 1.00 14.16 244 SER B O 1
ATOM 4490 N N . THR B 1 223 ? 53.732 50.032 103.308 1.00 14.81 245 THR B N 1
ATOM 4491 C CA . THR B 1 223 ? 54.459 51.304 103.424 1.00 14.56 245 THR B CA 1
ATOM 4492 C C . THR B 1 223 ? 54.285 52.224 102.237 1.00 15.16 245 THR B C 1
ATOM 4493 O O . THR B 1 223 ? 55.200 52.965 101.897 1.00 15.79 245 THR B O 1
ATOM 4497 N N . ASN B 1 224 ? 53.124 52.168 101.594 1.00 15.54 246 ASN B N 1
ATOM 4498 C CA . ASN B 1 224 ? 52.822 53.084 100.496 1.00 15.69 246 ASN B CA 1
ATOM 4499 C C . ASN B 1 224 ? 52.343 54.454 100.997 1.00 16.37 246 ASN B C 1
ATOM 4500 O O . ASN B 1 224 ? 52.226 55.392 100.211 1.00 16.04 246 ASN B O 1
ATOM 4505 N N . SER B 1 225 ? 52.049 54.560 102.300 1.00 17.24 247 SER B N 1
ATOM 4506 C CA . SER B 1 225 ? 51.583 55.831 102.876 1.00 17.88 247 SER B CA 1
ATOM 4507 C C . SER B 1 225 ? 52.675 56.866 102.729 1.00 17.90 247 SER B C 1
ATOM 4508 O O . SER B 1 225 ? 53.847 56.549 102.858 1.00 18.46 247 SER B O 1
ATOM 4511 N N . SER B 1 226 ? 52.305 58.100 102.434 1.00 18.57 248 SER B N 1
ATOM 4512 C CA . SER B 1 226 ? 53.318 59.123 102.210 1.00 19.23 248 SER B CA 1
ATOM 4513 C C . SER B 1 226 ? 53.810 59.824 103.468 1.00 19.28 248 SER B C 1
ATOM 4514 O O . SER B 1 226 ? 54.843 60.486 103.440 1.00 19.41 248 SER B O 1
ATOM 4517 N N . SER B 1 227 ? 53.081 59.692 104.570 1.00 19.23 249 SER B N 1
ATOM 4518 C CA . SER B 1 227 ? 53.547 60.276 105.824 1.00 20.14 249 SER B CA 1
ATOM 4519 C C . SER B 1 227 ? 52.999 59.606 107.076 1.00 20.12 249 SER B C 1
ATOM 4520 O O . SER B 1 227 ? 51.955 58.942 107.043 1.00 19.51 249 SER B O 1
ATOM 4523 N N . LEU B 1 228 ? 53.719 59.801 108.181 1.00 20.23 250 LEU B N 1
ATOM 4524 C CA . LEU B 1 228 ? 53.371 59.215 109.472 1.00 20.70 250 LEU B CA 1
ATOM 4525 C C . LEU B 1 228 ? 53.166 60.276 110.542 1.00 20.44 250 LEU B C 1
ATOM 4526 O O . LEU B 1 228 ? 53.972 61.191 110.673 1.00 19.81 250 LEU B O 1
ATOM 4531 N N . GLU B 1 229 ? 52.096 60.151 111.310 1.00 19.99 251 GLU B N 1
ATOM 4532 C CA . GLU B 1 229 ? 51.951 60.980 112.483 1.00 19.92 251 GLU B CA 1
ATOM 4533 C C . GLU B 1 229 ? 52.164 60.041 113.675 1.00 20.30 251 GLU B C 1
ATOM 4534 O O . GLU B 1 229 ? 51.488 59.004 113.799 1.00 19.37 251 GLU B O 1
ATOM 4540 N N . ILE B 1 230 ? 53.131 60.381 114.521 1.00 20.53 252 ILE B N 1
ATOM 4541 C CA . ILE B 1 230 ? 53.501 59.532 115.657 1.00 20.85 252 ILE B CA 1
ATOM 4542 C C . ILE B 1 230 ? 53.617 60.383 116.910 1.00 20.87 252 ILE B C 1
ATOM 4543 O O . ILE B 1 230 ? 54.083 61.523 116.852 1.00 21.05 252 ILE B O 1
ATOM 4548 N N . ARG B 1 231 ? 53.194 59.836 118.043 1.00 20.71 253 ARG B N 1
ATOM 4549 C CA . ARG B 1 231 ? 53.216 60.593 119.275 1.00 20.59 253 ARG B CA 1
ATOM 4550 C C . ARG B 1 231 ? 53.404 59.717 120.517 1.00 19.74 253 ARG B C 1
ATOM 4551 O O . ARG B 1 231 ? 52.915 58.596 120.571 1.00 19.70 253 ARG B O 1
ATOM 4559 N N . PHE B 1 232 ? 54.121 60.252 121.503 1.00 18.77 254 PHE B N 1
ATOM 4560 C CA . PHE B 1 232 ? 54.408 59.547 122.752 1.00 18.21 254 PHE B CA 1
ATOM 4561 C C . PHE B 1 232 ? 53.878 60.408 123.900 1.00 19.38 254 PHE B C 1
ATOM 4562 O O . PHE B 1 232 ? 54.226 61.583 124.016 1.00 18.49 254 PHE B O 1
ATOM 4570 N N . GLN B 1 233 ? 53.037 59.817 124.739 1.00 21.28 255 GLN B N 1
ATOM 4571 C CA . GLN B 1 233 ? 52.353 60.560 125.793 1.00 24.65 255 GLN B CA 1
ATOM 4572 C C . GLN B 1 233 ? 52.181 59.701 127.040 1.00 25.67 255 GLN B C 1
ATOM 4573 O O . GLN B 1 233 ? 51.868 58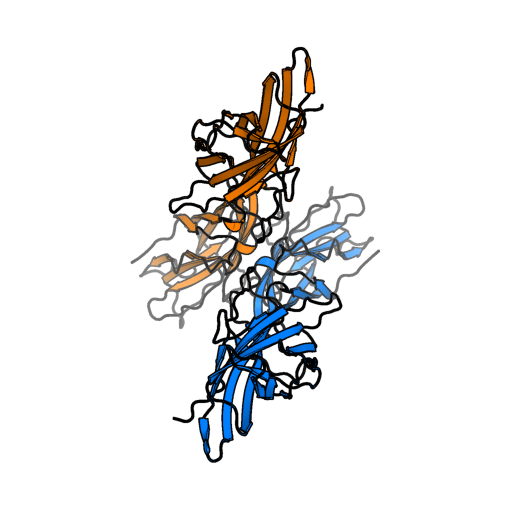.526 126.950 1.00 25.68 255 GLN B O 1
ATOM 4579 N N . ASP B 1 234 ? 52.365 60.305 128.203 1.00 28.14 256 ASP B N 1
ATOM 4580 C CA . ASP B 1 234 ? 52.295 59.582 129.462 1.00 31.50 256 ASP B CA 1
ATOM 4581 C C . ASP B 1 234 ? 51.118 60.087 130.310 1.00 33.20 256 ASP B C 1
ATOM 4582 O O . ASP B 1 234 ? 50.543 61.138 129.982 1.00 33.75 256 ASP B O 1
ATOM 4587 N N . ASP B 1 235 ? 50.701 59.323 131.337 1.00 35.17 257 ASP B N 1
ATOM 4588 C CA . ASP B 1 235 ? 49.556 59.754 132.206 1.00 38.15 257 ASP B CA 1
ATOM 4589 C C . ASP B 1 235 ? 49.767 61.180 132.730 1.00 38.64 257 ASP B C 1
ATOM 4590 O O . ASP B 1 235 ? 49.066 62.133 132.343 1.00 38.84 257 ASP B O 1
ATOM 4595 N N . ASN B 1 236 ? 50.752 61.287 133.620 1.00 39.20 258 ASN B N 1
ATOM 4596 C CA . ASN B 1 236 ? 51.136 62.525 134.306 1.00 40.06 258 ASN B CA 1
ATOM 4597 C C . ASN B 1 236 ? 51.473 63.680 133.393 1.00 39.68 258 ASN B C 1
ATOM 4598 O O . ASN B 1 236 ? 52.620 64.180 133.390 1.00 39.14 258 ASN B O 1
ATOM 4603 N N . SER B 1 237 ? 50.496 64.100 132.603 1.00 39.11 259 SER B N 1
ATOM 4604 C CA . SER B 1 237 ? 50.697 65.252 131.768 1.00 39.24 259 SER B CA 1
ATOM 4605 C C . SER B 1 237 ? 50.720 66.466 132.699 1.00 38.48 259 SER B C 1
ATOM 4606 O O . SER B 1 237 ? 49.679 66.872 133.232 1.00 37.78 259 SER B O 1
ATOM 4609 N N . LYS B 1 238 ? 51.915 66.983 132.971 1.00 37.27 260 LYS B N 1
ATOM 4610 C CA . LYS B 1 238 ? 52.005 68.230 133.702 1.00 36.91 260 LYS B CA 1
ATOM 4611 C C . LYS B 1 238 ? 52.481 69.375 132.794 1.00 35.43 260 LYS B C 1
ATOM 4612 O O . LYS B 1 238 ? 52.974 70.410 133.260 1.00 34.86 260 LYS B O 1
ATOM 4618 N N . SER B 1 239 ? 52.324 69.137 131.483 1.00 34.06 261 SER B N 1
ATOM 4619 C CA . SER B 1 239 ? 52.520 70.143 130.426 1.00 33.37 261 SER B CA 1
ATOM 4620 C C . SER B 1 239 ? 53.948 70.691 130.151 1.00 31.72 261 SER B C 1
ATOM 4621 O O . SER B 1 239 ? 54.097 71.772 129.572 1.00 32.02 261 SER B O 1
ATOM 4624 N N . ASP B 1 240 ? 54.983 69.954 130.535 1.00 29.32 262 ASP B N 1
ATOM 4625 C CA . ASP B 1 240 ? 56.348 70.438 130.331 1.00 27.05 262 ASP B CA 1
ATOM 4626 C C . ASP B 1 240 ? 57.137 69.623 129.288 1.00 25.02 262 ASP B C 1
ATOM 4627 O O . ASP B 1 240 ? 58.312 69.885 129.049 1.00 24.60 262 ASP B O 1
ATOM 4632 N N . GLY B 1 241 ? 56.488 68.636 128.680 1.00 22.08 263 GLY B N 1
ATOM 4633 C CA . GLY B 1 241 ? 57.130 67.814 127.670 1.00 19.36 263 GLY B CA 1
ATOM 4634 C C . GLY B 1 241 ? 58.009 66.722 128.262 1.00 18.26 263 GLY B C 1
ATOM 4635 O O . GLY B 1 241 ? 58.706 66.004 127.543 1.00 16.69 263 GLY B O 1
ATOM 4636 N N . LYS B 1 242 ? 57.962 66.586 129.578 1.00 17.21 264 LYS B N 1
ATOM 4637 C CA . LYS B 1 242 ? 58.776 65.607 130.268 1.00 16.67 264 LYS B CA 1
ATOM 4638 C C . LYS B 1 242 ? 57.989 64.352 130.627 1.00 15.37 264 LYS B C 1
ATOM 4639 O O . LYS B 1 242 ? 56.776 64.387 130.754 1.00 14.71 264 LYS B O 1
ATOM 4645 N N . PHE B 1 243 ? 58.699 63.250 130.807 1.00 15.02 265 PHE B N 1
ATOM 4646 C CA . PHE B 1 243 ? 58.089 61.976 131.170 1.00 15.47 265 PHE B CA 1
ATOM 4647 C C . PHE B 1 243 ? 58.469 61.625 132.608 1.00 16.72 265 PHE B C 1
ATOM 4648 O O . PHE B 1 243 ? 59.625 61.800 133.011 1.00 17.77 265 PHE B O 1
ATOM 4656 N N . TYR B 1 244 ? 57.508 61.100 133.365 1.00 16.98 266 TYR B N 1
ATOM 4657 C CA . TYR B 1 244 ? 57.713 60.783 134.771 1.00 17.71 266 TYR B CA 1
ATOM 4658 C C . TYR B 1 244 ? 57.146 59.443 135.184 1.00 16.87 266 TYR B C 1
ATOM 4659 O O . TYR B 1 244 ? 56.053 59.092 134.802 1.00 17.16 266 TYR B O 1
ATOM 4668 N N . LEU B 1 245 ? 57.881 58.720 136.005 1.00 16.50 267 LEU B N 1
ATOM 4669 C CA . LEU B 1 245 ? 57.338 57.544 136.641 1.00 16.89 267 LEU B CA 1
ATOM 4670 C C . LEU B 1 245 ? 56.928 58.055 138.004 1.00 17.39 267 LEU B C 1
ATOM 4671 O O . LEU B 1 245 ? 57.452 59.069 138.464 1.00 17.94 267 LEU B O 1
ATOM 4676 N N . LYS B 1 246 ? 56.005 57.365 138.658 1.00 17.79 268 LYS B N 1
ATOM 4677 C CA . LYS B 1 246 ? 55.563 57.760 139.998 1.00 18.51 268 LYS B CA 1
ATOM 4678 C C . LYS B 1 246 ? 55.800 56.601 140.946 1.00 18.92 268 LYS B C 1
ATOM 4679 O O . LYS B 1 246 ? 55.643 55.433 140.563 1.00 18.78 268 LYS B O 1
ATOM 4685 N N . LYS B 1 247 ? 56.185 56.909 142.182 1.00 18.49 269 LYS B N 1
ATOM 4686 C CA . LYS B 1 247 ? 56.393 55.856 143.157 1.00 18.61 269 LYS B CA 1
ATOM 4687 C C . LYS B 1 247 ? 55.051 55.205 143.422 1.00 18.69 269 LYS B C 1
ATOM 4688 O O . LYS B 1 247 ? 54.056 55.887 143.640 1.00 18.68 269 LYS B O 1
ATOM 4694 N N . ILE B 1 248 ? 55.023 53.883 143.387 1.00 19.43 270 ILE B N 1
ATOM 4695 C CA . ILE B 1 248 ? 53.789 53.131 143.590 1.00 19.89 270 ILE B CA 1
ATOM 4696 C C . ILE B 1 248 ? 53.064 53.369 144.920 1.00 21.95 270 ILE B C 1
ATOM 4697 O O . ILE B 1 248 ? 51.890 53.191 144.993 1.00 22.92 270 ILE B O 1
ATOM 4702 N N . ASN B 1 249 ? 53.753 53.789 145.960 1.00 22.84 271 ASN B N 1
ATOM 4703 C CA . ASN B 1 249 ? 53.097 53.994 147.250 1.00 24.38 271 ASN B CA 1
ATOM 4704 C C . ASN B 1 249 ? 52.839 55.439 147.520 1.00 24.01 271 ASN B C 1
ATOM 4705 O O . ASN B 1 249 ? 52.106 55.786 148.452 1.00 23.76 271 ASN B O 1
ATOM 4710 N N . ASP B 1 250 ? 53.490 56.294 146.751 1.00 22.94 272 ASP B N 1
ATOM 4711 C CA . ASP B 1 250 ? 53.484 57.702 147.060 1.00 21.95 272 ASP B CA 1
ATOM 4712 C C . ASP B 1 250 ? 53.584 58.525 145.793 1.00 22.27 272 ASP B C 1
ATOM 4713 O O . ASP B 1 250 ? 54.646 58.649 145.211 1.00 21.30 272 ASP B O 1
ATOM 4718 N N . ASP B 1 251 ? 52.452 59.090 145.392 1.00 23.33 273 ASP B N 1
ATOM 4719 C CA . ASP B 1 251 ? 52.330 59.929 144.209 1.00 24.51 273 ASP B CA 1
ATOM 4720 C C . ASP B 1 251 ? 53.226 61.148 144.217 1.00 24.15 273 ASP B C 1
ATOM 4721 O O . ASP B 1 251 ? 53.511 61.720 143.165 1.00 24.73 273 ASP B O 1
ATOM 4726 N N . SER B 1 252 ? 53.655 61.563 145.402 1.00 22.84 274 SER B N 1
ATOM 4727 C CA . SER B 1 252 ? 54.492 62.738 145.526 1.00 21.88 274 SER B CA 1
ATOM 4728 C C . SER B 1 252 ? 55.916 62.496 145.034 1.00 21.62 274 SER B C 1
ATOM 4729 O O . SER B 1 252 ? 56.670 63.441 144.824 1.00 22.10 274 SER B O 1
ATOM 4732 N N . LYS B 1 253 ? 56.276 61.235 144.836 1.00 19.80 275 LYS B N 1
ATOM 4733 C CA . LYS B 1 253 ? 57.610 60.905 144.388 1.00 18.80 275 LYS B CA 1
ATOM 4734 C C . LYS B 1 253 ? 57.688 60.621 142.876 1.00 19.31 275 LYS B C 1
ATOM 4735 O O . LYS B 1 253 ? 57.229 59.590 142.405 1.00 18.39 275 LYS B O 1
ATOM 4741 N N . GLU B 1 254 ? 58.287 61.539 142.126 1.00 19.33 276 GLU B N 1
ATOM 4742 C CA . GLU B 1 254 ? 58.406 61.363 140.680 1.00 20.15 276 GLU B CA 1
ATOM 4743 C C . GLU B 1 254 ? 59.839 61.083 140.246 1.00 19.56 276 GLU B C 1
ATOM 4744 O O . GLU B 1 254 ? 60.791 61.518 140.886 1.00 19.52 276 GLU B O 1
ATOM 4750 N N . LEU B 1 255 ? 59.972 60.373 139.138 1.00 18.14 277 LEU B N 1
ATOM 4751 C CA . LEU B 1 255 ? 61.263 60.062 138.579 1.00 17.71 277 LEU B CA 1
ATOM 4752 C C . LEU B 1 255 ? 61.220 60.347 137.076 1.00 17.11 277 LEU B C 1
ATOM 4753 O O . LEU B 1 255 ? 60.552 59.641 136.329 1.00 17.47 277 LEU B O 1
ATOM 4758 N N . VAL B 1 256 ? 61.927 61.398 136.663 1.00 16.37 278 VAL B N 1
ATOM 4759 C CA . VAL B 1 256 ? 62.013 61.848 135.278 1.00 15.69 278 VAL B CA 1
ATOM 4760 C C . VAL B 1 256 ? 62.858 60.927 134.400 1.00 15.61 278 VAL B C 1
ATOM 4761 O O . VAL B 1 256 ? 63.882 60.419 134.840 1.00 14.83 278 VAL B O 1
ATOM 4765 N N . TYR B 1 257 ? 62.421 60.728 133.156 1.00 15.66 279 TYR B N 1
ATOM 4766 C CA . TYR B 1 257 ? 63.190 59.976 132.163 1.00 15.89 279 TYR B CA 1
ATOM 4767 C C . TYR B 1 257 ? 62.957 60.588 130.763 1.00 16.30 279 TYR B C 1
ATOM 4768 O O . TYR B 1 257 ? 61.979 61.331 130.559 1.00 16.22 279 TYR B O 1
ATOM 4777 N N . THR B 1 258 ? 63.859 60.305 129.816 1.00 15.19 280 THR B N 1
ATOM 4778 C CA . THR B 1 258 ? 63.747 60.881 128.482 1.00 15.44 280 THR B CA 1
ATOM 4779 C C . THR B 1 258 ? 63.638 59.827 127.386 1.00 15.77 280 THR B C 1
ATOM 4780 O O . THR B 1 258 ? 63.973 58.654 127.580 1.00 15.24 280 THR B O 1
ATOM 4784 N N . LEU B 1 259 ? 63.159 60.250 126.232 1.00 15.97 281 LEU B N 1
ATOM 4785 C CA . LEU B 1 259 ? 62.984 59.338 125.142 1.00 16.33 281 LEU B CA 1
ATOM 4786 C C . LEU B 1 259 ? 63.768 59.759 123.933 1.00 16.71 281 LEU B C 1
ATOM 4787 O O . LEU B 1 259 ? 63.937 60.943 123.672 1.00 17.03 281 LEU B O 1
ATOM 4792 N N . SER B 1 260 ? 64.273 58.776 123.207 1.00 17.40 282 SER B N 1
ATOM 4793 C CA . SER B 1 260 ? 64.912 59.022 121.920 1.00 17.82 282 SER B CA 1
ATOM 4794 C C . SER B 1 260 ? 64.447 57.898 121.007 1.00 18.02 282 SER B C 1
ATOM 4795 O O . SER B 1 260 ? 64.237 56.766 121.450 1.00 17.47 282 SER B O 1
ATOM 4798 N N . LEU B 1 261 ? 64.256 58.208 119.738 1.00 18.30 283 LEU B N 1
ATOM 4799 C CA . LEU B 1 261 ? 63.739 57.224 118.822 1.00 18.62 283 LEU B CA 1
ATOM 4800 C C . LEU B 1 261 ? 64.513 57.210 117.527 1.00 19.57 283 LEU B C 1
ATOM 4801 O O . LEU B 1 261 ? 64.672 58.258 116.882 1.00 20.02 283 LEU B O 1
ATOM 4806 N N . LEU B 1 262 ? 65.036 56.040 117.160 1.00 19.73 284 LEU B N 1
ATOM 4807 C CA . LEU B 1 262 ? 65.673 55.894 115.865 1.00 20.59 284 LEU B CA 1
ATOM 4808 C C . LEU B 1 262 ? 64.594 55.314 115.001 1.00 19.98 284 LEU B C 1
ATOM 4809 O O . LEU B 1 262 ? 64.277 54.137 115.110 1.00 20.34 284 LEU B O 1
ATOM 4814 N N . LEU B 1 263 ? 63.977 56.156 114.183 1.00 19.84 285 LEU B N 1
ATOM 4815 C CA . LEU B 1 263 ? 62.896 55.705 113.319 1.00 19.89 285 LEU B CA 1
ATOM 4816 C C . LEU B 1 263 ? 63.399 55.508 111.899 1.00 19.99 285 LEU B C 1
ATOM 4817 O O . LEU B 1 263 ? 63.709 56.473 111.207 1.00 20.62 285 LEU B O 1
ATOM 4822 N N . ALA B 1 264 ? 63.518 54.252 111.491 1.00 19.80 286 ALA B N 1
ATOM 4823 C CA . ALA B 1 264 ? 63.901 53.900 110.118 1.00 19.79 286 ALA B CA 1
ATOM 4824 C C . ALA B 1 264 ? 65.008 54.762 109.531 1.00 19.95 286 ALA B C 1
ATOM 4825 O O . ALA B 1 264 ? 64.859 55.317 108.436 1.00 19.49 286 ALA B O 1
ATOM 4827 N N . GLY B 1 265 ? 66.111 54.880 110.270 1.00 20.36 287 GLY B N 1
ATOM 4828 C CA . GLY B 1 265 ? 67.260 55.651 109.841 1.00 20.73 287 GLY B CA 1
ATOM 4829 C C . GLY B 1 265 ? 67.273 57.107 110.300 1.00 22.10 287 GLY B C 1
ATOM 4830 O O . GLY B 1 265 ? 68.272 57.804 110.137 1.00 21.43 287 GLY B O 1
ATOM 4831 N N . LYS B 1 266 ? 66.174 57.566 110.887 1.00 22.98 288 LYS B N 1
ATOM 4832 C CA . LYS B 1 266 ? 66.065 58.964 111.303 1.00 24.08 288 LYS B CA 1
ATOM 4833 C C . LYS B 1 266 ? 66.099 59.077 112.826 1.00 23.63 288 LYS B C 1
ATOM 4834 O O . LYS B 1 266 ? 65.299 58.443 113.511 1.00 23.90 288 LYS B O 1
ATOM 4840 N N . ASN B 1 267 ? 67.026 59.873 113.360 1.00 23.87 289 ASN B N 1
ATOM 4841 C CA . ASN B 1 267 ? 67.120 60.065 114.817 1.00 24.03 289 ASN B CA 1
ATOM 4842 C C . ASN B 1 267 ? 66.179 61.142 115.327 1.00 23.29 289 ASN B C 1
ATOM 4843 O O . ASN B 1 267 ? 66.257 62.288 114.904 1.00 23.28 289 ASN B O 1
ATOM 4848 N N . LEU B 1 268 ? 65.292 60.768 116.245 1.00 22.56 290 LEU B N 1
ATOM 4849 C CA . LEU B 1 268 ? 64.297 61.703 116.773 1.00 21.65 290 LEU B CA 1
ATOM 4850 C C . LEU B 1 268 ? 64.268 61.771 118.300 1.00 21.61 290 LEU B C 1
ATOM 4851 O O . LEU B 1 268 ? 64.647 60.826 118.980 1.00 20.68 290 LEU B O 1
ATOM 4856 N N . THR B 1 269 ? 63.800 62.905 118.823 1.00 21.35 291 THR B N 1
ATOM 4857 C CA . THR B 1 269 ? 63.666 63.106 120.260 1.00 21.75 291 THR B CA 1
ATOM 4858 C C . THR B 1 269 ? 62.212 63.449 120.596 1.00 20.62 291 THR B C 1
ATOM 4859 O O . THR B 1 269 ? 61.820 64.603 120.543 1.00 21.10 291 THR B O 1
ATOM 4863 N N . PRO B 1 270 ? 61.409 62.449 120.920 1.00 19.74 292 PRO B N 1
ATOM 4864 C CA . PRO B 1 270 ? 60.012 62.689 121.270 1.00 18.98 292 PRO B CA 1
ATOM 4865 C C . PRO B 1 270 ? 59.876 63.323 122.653 1.00 19.15 292 PRO B C 1
ATOM 4866 O O . PRO B 1 270 ? 60.523 62.867 123.599 1.00 19.10 292 PRO B O 1
ATOM 4870 N N . THR B 1 271 ? 59.080 64.383 122.763 1.00 18.98 293 THR B N 1
ATOM 4871 C CA . THR B 1 271 ? 58.768 64.960 124.069 1.00 18.68 293 THR B CA 1
ATOM 4872 C C . THR B 1 271 ? 57.316 64.603 124.396 1.00 19.20 293 THR B C 1
ATOM 4873 O O . THR B 1 271 ? 56.546 64.250 123.503 1.00 19.88 293 THR B O 1
ATOM 4877 N N . ASN B 1 272 ? 56.955 64.672 125.672 1.00 18.99 294 ASN B N 1
ATOM 4878 C CA . ASN B 1 272 ? 55.625 64.269 126.121 1.00 18.32 294 ASN B CA 1
ATOM 4879 C C . ASN B 1 272 ? 54.499 65.023 125.460 1.00 18.26 294 ASN B C 1
ATOM 4880 O O . ASN B 1 272 ? 54.350 66.240 125.649 1.00 17.45 294 ASN B O 1
ATOM 4885 N N . GLY B 1 273 ? 53.716 64.298 124.659 1.00 18.56 295 GLY B N 1
ATOM 4886 C CA . GLY B 1 273 ? 52.550 64.864 123.995 1.00 18.11 295 GLY B CA 1
ATOM 4887 C C . GLY B 1 273 ? 52.817 65.673 122.745 1.00 18.71 295 GLY B C 1
ATOM 4888 O O . GLY B 1 273 ? 51.901 66.290 122.199 1.00 18.60 295 GLY B O 1
ATOM 4889 N N . GLN B 1 274 ? 54.061 65.691 122.283 1.00 19.41 296 GLN B N 1
ATOM 4890 C CA . GLN B 1 274 ? 54.379 66.422 121.057 1.00 20.89 296 GLN B CA 1
ATOM 4891 C C . GLN B 1 274 ? 54.363 65.487 119.841 1.00 20.52 296 GLN B C 1
ATOM 4892 O O . GLN B 1 274 ? 55.188 64.571 119.732 1.00 20.03 296 GLN B O 1
ATOM 4898 N N . ALA B 1 275 ? 53.417 65.719 118.936 1.00 20.39 297 ALA B N 1
ATOM 4899 C CA . ALA B 1 275 ? 53.270 64.870 117.756 1.00 20.20 297 ALA B CA 1
ATOM 4900 C C . ALA B 1 275 ? 54.386 65.075 116.754 1.00 19.52 297 ALA B C 1
ATOM 4901 O O . ALA B 1 275 ? 54.828 66.202 116.516 1.00 18.82 297 ALA B O 1
ATOM 4903 N N . LEU B 1 276 ? 54.851 63.970 116.186 1.00 19.20 298 LEU B N 1
ATOM 4904 C CA . LEU B 1 276 ? 55.862 64.008 115.148 1.00 19.97 298 LEU B CA 1
ATOM 4905 C C . LEU B 1 276 ? 55.209 63.691 113.794 1.00 20.39 298 LEU B C 1
ATOM 4906 O O . LEU B 1 276 ? 54.448 62.740 113.666 1.00 20.46 298 LEU B O 1
ATOM 4911 N N . ASN B 1 277 ? 55.502 64.507 112.797 1.00 20.77 299 ASN B N 1
ATOM 4912 C CA . ASN B 1 277 ? 54.973 64.307 111.465 1.00 21.78 299 ASN B CA 1
ATOM 4913 C C . ASN B 1 277 ? 56.098 64.028 110.489 1.00 21.50 299 ASN B C 1
ATOM 4914 O O . ASN B 1 277 ? 56.863 64.921 110.143 1.00 21.32 299 ASN B O 1
ATOM 4919 N N . ILE B 1 278 ? 56.201 62.787 110.041 1.00 21.06 300 ILE B N 1
ATOM 4920 C CA . ILE B 1 278 ? 57.315 62.413 109.203 1.00 21.48 300 ILE B CA 1
ATOM 4921 C C . ILE B 1 278 ? 56.970 61.966 107.788 1.00 22.42 300 ILE B C 1
ATOM 4922 O O . ILE B 1 278 ? 56.129 61.093 107.574 1.00 21.78 300 ILE B O 1
ATOM 4927 N N . ASN B 1 279 ? 57.645 62.584 106.829 1.00 23.36 301 ASN B N 1
ATOM 4928 C CA . ASN B 1 279 ? 57.542 62.212 105.448 1.00 24.36 301 ASN B CA 1
ATOM 4929 C C . ASN B 1 279 ? 58.165 60.823 105.267 1.00 23.65 301 ASN B C 1
ATOM 4930 O O . ASN B 1 279 ? 59.267 60.553 105.714 1.00 23.58 301 ASN B O 1
ATOM 4935 N N . THR B 1 280 ? 57.448 59.959 104.595 1.00 23.54 302 THR B N 1
ATOM 4936 C CA . THR B 1 280 ? 57.841 58.583 104.453 1.00 24.11 302 THR B CA 1
ATOM 4937 C C . THR B 1 280 ? 58.916 58.260 103.409 1.00 24.52 302 THR B C 1
ATOM 4938 O O . THR B 1 280 ? 59.650 57.281 103.553 1.00 23.82 302 THR B O 1
ATOM 4942 N N . ALA B 1 281 ? 59.024 59.107 102.386 1.00 25.39 303 ALA B N 1
ATOM 4943 C CA . ALA B 1 281 ? 59.928 58.877 101.243 1.00 26.44 303 ALA B CA 1
ATOM 4944 C C . ALA B 1 281 ? 61.366 58.538 101.596 1.00 26.85 303 ALA B C 1
ATOM 4945 O O . ALA B 1 281 ? 62.006 57.731 100.914 1.00 27.76 303 ALA B O 1
ATOM 4947 N N . SER B 1 282 ? 61.872 59.159 102.650 1.00 26.80 304 SER B N 1
ATOM 4948 C CA . SER B 1 282 ? 63.247 58.949 103.074 1.00 27.58 304 SER B CA 1
ATOM 4949 C C . SER B 1 282 ? 63.466 57.791 104.045 1.00 27.09 304 SER B C 1
ATOM 4950 O O . SER B 1 282 ? 64.611 57.431 104.321 1.00 28.06 304 SER B O 1
ATOM 4953 N N . LEU B 1 283 ? 62.390 57.218 104.567 1.00 25.05 305 LEU B N 1
ATOM 4954 C CA . LEU B 1 283 ? 62.527 56.200 105.597 1.00 23.73 305 LEU B CA 1
ATOM 4955 C C . LEU B 1 283 ? 62.849 54.812 105.089 1.00 24.08 305 LEU B C 1
ATOM 4956 O O . LEU B 1 283 ? 62.311 54.367 104.059 1.00 25.25 305 LEU B O 1
ATOM 4961 N N . GLU B 1 284 ? 63.720 54.118 105.814 1.00 22.75 306 GLU B N 1
ATOM 4962 C CA . GLU B 1 284 ? 64.041 52.735 105.489 1.00 22.65 306 GLU B CA 1
ATOM 4963 C C . GLU B 1 284 ? 62.858 51.839 105.906 1.00 21.73 306 GLU B C 1
ATOM 4964 O O . GLU B 1 284 ? 62.015 52.246 106.702 1.00 20.84 306 GLU B O 1
ATOM 4970 N N . THR B 1 285 ? 62.778 50.634 105.355 1.00 20.79 307 THR B N 1
ATOM 4971 C CA . THR B 1 285 ? 61.710 49.707 105.768 1.00 19.76 307 THR B CA 1
ATOM 4972 C C . THR B 1 285 ? 62.304 48.344 106.068 1.00 19.47 307 THR B C 1
ATOM 4973 O O . THR B 1 285 ? 63.410 48.026 105.615 1.00 19.12 307 THR B O 1
ATOM 4977 N N . ASN B 1 286 ? 61.579 47.545 106.837 1.00 18.95 308 ASN B N 1
ATOM 4978 C CA . ASN B 1 286 ? 62.003 46.185 107.143 1.00 19.73 308 ASN B CA 1
ATOM 4979 C C . ASN B 1 286 ? 60.876 45.198 106.825 1.00 19.16 308 ASN B C 1
ATOM 4980 O O . ASN B 1 286 ? 59.717 45.592 106.708 1.00 19.15 308 ASN B O 1
ATOM 4985 N N . TRP B 1 287 ? 61.237 43.922 106.693 1.00 19.22 309 TRP B N 1
ATOM 4986 C CA . TRP B 1 287 ? 60.262 42.840 106.571 1.00 19.68 309 TRP B CA 1
ATOM 4987 C C . TRP B 1 287 ? 60.003 42.345 107.999 1.00 19.39 309 TRP B C 1
ATOM 4988 O O . TRP B 1 287 ? 60.940 42.042 108.725 1.00 19.59 309 TRP B O 1
ATOM 4999 N N . ASN B 1 288 ? 58.757 42.264 108.408 1.00 19.69 310 ASN B N 1
ATOM 5000 C CA . ASN B 1 288 ? 58.460 41.698 109.708 1.00 19.57 310 ASN B CA 1
ATOM 5001 C C . ASN B 1 288 ? 57.291 40.758 109.553 1.00 19.32 310 ASN B C 1
ATOM 5002 O O . ASN B 1 288 ? 56.431 40.987 108.732 1.00 18.54 310 ASN B O 1
ATOM 5007 N N . ARG B 1 289 ? 57.277 39.695 110.344 1.00 18.94 311 ARG B N 1
ATOM 5008 C CA . ARG B 1 289 ? 56.187 38.745 110.351 1.00 19.37 311 ARG B CA 1
ATOM 5009 C C . ARG B 1 289 ? 55.081 39.347 111.264 1.00 19.18 311 ARG B C 1
ATOM 5010 O O . ARG B 1 289 ? 54.744 38.805 112.317 1.00 19.85 311 ARG B O 1
ATOM 5018 N N . ILE B 1 290 ? 54.554 40.493 110.859 1.00 18.23 312 ILE B N 1
ATOM 5019 C CA . ILE B 1 290 ? 53.474 41.142 111.590 1.00 17.99 312 ILE B CA 1
ATOM 5020 C C . ILE B 1 290 ? 52.194 40.329 111.422 1.00 18.09 312 ILE B C 1
ATOM 5021 O O . ILE B 1 290 ? 51.824 39.988 110.303 1.00 18.31 312 ILE B O 1
ATOM 5026 N N . THR B 1 291 ? 51.530 39.995 112.528 1.00 17.97 313 THR B N 1
ATOM 5027 C CA . THR B 1 291 ? 50.267 39.276 112.442 1.00 17.99 313 THR B CA 1
ATOM 5028 C C . THR B 1 291 ? 49.113 40.274 112.503 1.00 17.27 313 THR B C 1
ATOM 5029 O O . THR B 1 291 ? 49.321 41.443 112.840 1.00 17.31 313 THR B O 1
ATOM 5033 N N . ALA B 1 292 ? 47.915 39.805 112.145 1.00 16.37 314 ALA B N 1
ATOM 5034 C CA . ALA B 1 292 ? 46.701 40.600 112.162 1.00 15.68 314 ALA B CA 1
ATOM 5035 C C . ALA B 1 292 ? 46.339 40.994 113.579 1.00 15.12 314 ALA B C 1
ATOM 5036 O O . ALA B 1 292 ? 46.631 40.270 114.505 1.00 14.82 314 ALA B O 1
ATOM 5038 N N . VAL B 1 293 ? 45.684 42.143 113.728 1.00 15.61 315 VAL B N 1
ATOM 5039 C CA . VAL B 1 293 ? 45.177 42.583 115.022 1.00 15.14 315 VAL B CA 1
ATOM 5040 C C . VAL B 1 293 ? 44.025 41.631 115.332 1.00 17.12 315 VAL B C 1
ATOM 5041 O O . VAL B 1 293 ? 44.024 40.977 116.373 1.00 18.08 315 VAL B O 1
ATOM 5045 N N . THR B 1 294 ? 43.060 41.534 114.414 1.00 16.87 316 THR B N 1
ATOM 5046 C CA . THR B 1 294 ? 42.010 40.526 114.515 1.00 17.76 316 THR B CA 1
ATOM 5047 C C . THR B 1 294 ? 41.978 39.778 113.170 1.00 18.70 316 THR B C 1
ATOM 5048 O O . THR B 1 294 ? 42.577 38.715 113.020 1.00 19.43 316 THR B O 1
ATOM 5052 N N . MET B 1 295 ? 41.289 40.355 112.198 1.00 17.97 317 MET B N 1
ATOM 5053 C CA . MET B 1 295 ? 41.175 39.777 110.870 1.00 17.03 317 MET B CA 1
ATOM 5054 C C . MET B 1 295 ? 41.178 40.971 109.908 1.00 16.84 317 MET B C 1
ATOM 5055 O O . MET B 1 295 ? 40.843 42.081 110.329 1.00 16.69 317 MET B O 1
ATOM 5060 N N . PRO B 1 296 ? 41.527 40.773 108.632 1.00 15.69 318 PRO B N 1
ATOM 5061 C CA . PRO B 1 296 ? 41.868 39.470 108.058 1.00 16.32 318 PRO B CA 1
ATOM 5062 C C . PRO B 1 296 ? 43.336 39.104 108.273 1.00 16.03 318 PRO B C 1
ATOM 5063 O O . PRO B 1 296 ? 44.165 39.950 108.582 1.00 16.75 318 PRO B O 1
ATOM 5067 N N . GLU B 1 297 ? 43.642 37.843 108.099 1.00 15.94 319 GLU B N 1
ATOM 5068 C CA . GLU B 1 297 ? 44.978 37.339 108.341 1.00 17.35 319 GLU B CA 1
ATOM 5069 C C . GLU B 1 297 ? 46.018 37.953 107.409 1.00 17.11 319 GLU B C 1
ATOM 5070 O O . GLU B 1 297 ? 45.716 38.315 106.271 1.00 16.38 319 GLU B O 1
ATOM 5076 N N . ILE B 1 298 ? 47.212 38.166 107.956 1.00 16.99 320 ILE B N 1
ATOM 5077 C CA . ILE B 1 298 ? 48.390 38.581 107.185 1.00 17.44 320 ILE B CA 1
ATOM 5078 C C . ILE B 1 298 ? 49.231 37.317 107.229 1.00 18.10 320 ILE B C 1
ATOM 5079 O O . ILE B 1 298 ? 49.765 36.972 108.269 1.00 17.76 320 ILE B O 1
ATOM 5084 N N . SER B 1 299 ? 49.292 36.605 106.118 1.00 19.75 321 SER B N 1
ATOM 5085 C CA . SER B 1 299 ? 49.891 35.260 106.084 1.00 21.48 321 SER B CA 1
ATOM 5086 C C . SER B 1 299 ? 51.343 35.202 105.706 1.00 20.71 321 SER B C 1
ATOM 5087 O O . SER B 1 299 ? 51.968 34.154 105.786 1.00 22.08 321 SER B O 1
ATOM 5090 N N . VAL B 1 300 ? 51.882 36.333 105.323 1.00 20.22 322 VAL B N 1
ATOM 5091 C CA . VAL B 1 300 ? 53.217 36.414 104.782 1.00 18.74 322 VAL B CA 1
ATOM 5092 C C . VAL B 1 300 ? 53.873 37.695 105.342 1.00 18.01 322 VAL B C 1
ATOM 5093 O O . VAL B 1 300 ? 53.153 38.630 105.703 1.00 17.64 322 VAL B O 1
ATOM 5097 N N . PRO B 1 301 ? 55.212 37.722 105.485 1.00 17.11 323 PRO B N 1
ATOM 5098 C CA . PRO B 1 301 ? 55.903 38.919 105.995 1.00 17.66 323 PRO B CA 1
ATOM 5099 C C . PRO B 1 301 ? 55.533 40.189 105.231 1.00 18.20 323 PRO B C 1
ATOM 5100 O O . PRO B 1 301 ? 55.314 40.144 104.010 1.00 19.24 323 PRO B O 1
ATOM 5104 N N . VAL B 1 302 ? 55.443 41.304 105.947 1.00 17.47 324 VAL B N 1
ATOM 5105 C CA . VAL B 1 302 ? 55.091 42.572 105.336 1.00 17.25 324 VAL B CA 1
ATOM 5106 C C . VAL B 1 302 ? 56.130 43.645 105.586 1.00 18.13 324 VAL B C 1
ATOM 5107 O O . VAL B 1 302 ? 57.042 43.494 106.420 1.00 18.77 324 VAL B O 1
ATOM 5111 N N . LEU B 1 303 ? 55.983 44.747 104.874 1.00 17.85 325 LEU B N 1
ATOM 5112 C CA . LEU B 1 303 ? 56.910 45.862 104.977 1.00 16.79 325 LEU B CA 1
ATOM 5113 C C . LEU B 1 303 ? 56.419 46.798 106.058 1.00 17.44 325 LEU B C 1
ATOM 5114 O O . LEU B 1 303 ? 55.224 46.944 106.235 1.00 17.00 325 LEU B O 1
ATOM 5119 N N . CYS B 1 304 ? 57.341 47.434 106.787 1.00 18.63 326 CYS B N 1
ATOM 5120 C CA . CYS B 1 304 ? 56.966 48.391 107.826 1.00 18.97 326 CYS B CA 1
ATOM 5121 C C . CYS B 1 304 ? 58.138 49.286 108.178 1.00 19.23 326 CYS B C 1
ATOM 5122 O O . CYS B 1 304 ? 59.273 49.013 107.786 1.00 19.14 326 CYS B O 1
ATOM 5125 N N . TRP B 1 305 ? 57.867 50.364 108.916 1.00 19.33 327 TRP B N 1
ATOM 5126 C CA . TRP B 1 305 ? 58.937 51.304 109.343 1.00 18.75 327 TRP B CA 1
ATOM 5127 C C . TRP B 1 305 ? 59.428 50.953 110.758 1.00 18.69 327 TRP B C 1
ATOM 5128 O O . TRP B 1 305 ? 58.684 51.088 111.733 1.00 18.36 327 TRP B O 1
ATOM 5139 N N . PRO B 1 306 ? 60.674 50.506 110.867 1.00 19.40 328 PRO B N 1
ATOM 5140 C CA . PRO B 1 306 ? 61.226 50.050 112.162 1.00 20.15 328 PRO B CA 1
ATOM 5141 C C . PRO B 1 306 ? 61.540 51.206 113.081 1.00 20.97 328 PRO B C 1
ATOM 5142 O O . PRO B 1 306 ? 62.043 52.235 112.634 1.00 21.68 328 PRO B O 1
ATOM 5146 N N . GLY B 1 307 ? 61.245 51.039 114.355 1.00 21.61 329 GLY B N 1
ATOM 5147 C CA . GLY B 1 307 ? 61.565 52.047 115.339 1.00 22.32 329 GLY B CA 1
ATOM 5148 C C . GLY B 1 307 ? 62.226 51.422 116.555 1.00 22.48 329 GLY B C 1
ATOM 5149 O O . GLY B 1 307 ? 61.853 50.325 116.999 1.00 21.72 329 GLY B O 1
ATOM 5150 N N . ARG B 1 308 ? 63.241 52.092 117.070 1.00 21.97 330 ARG B N 1
ATOM 5151 C CA . ARG B 1 308 ? 63.843 51.666 118.309 1.00 21.76 330 ARG B CA 1
ATOM 5152 C C . ARG B 1 308 ? 63.719 52.818 119.312 1.00 20.55 330 ARG B C 1
ATOM 5153 O O . ARG B 1 308 ? 64.326 53.883 119.133 1.00 19.05 330 ARG B O 1
ATOM 5161 N N . LEU B 1 309 ? 62.893 52.611 120.341 1.00 19.39 331 LEU B N 1
ATOM 5162 C CA . LEU B 1 309 ? 62.666 53.620 121.370 1.00 18.64 331 LEU B CA 1
ATOM 5163 C C . LEU B 1 309 ? 63.659 53.393 122.496 1.00 18.30 331 LEU B C 1
ATOM 5164 O O . LEU B 1 309 ? 63.639 52.336 123.127 1.00 18.37 331 LEU B O 1
ATOM 5169 N N . GLN B 1 310 ? 64.518 54.374 122.751 1.00 16.72 332 GLN B N 1
ATOM 5170 C CA . GLN B 1 310 ? 65.463 54.285 123.862 1.00 16.28 332 GLN B CA 1
ATOM 5171 C C . GLN B 1 310 ? 64.984 55.131 125.068 1.00 16.14 332 GLN B C 1
ATOM 5172 O O . GLN B 1 310 ? 64.700 56.326 124.926 1.00 14.38 332 GLN B O 1
ATOM 5178 N N . LEU B 1 311 ? 64.882 54.488 126.237 1.00 16.81 333 LEU B N 1
ATOM 5179 C CA . LEU B 1 311 ? 64.490 55.162 127.489 1.00 17.74 333 LEU B CA 1
ATOM 5180 C C . LEU B 1 311 ? 65.734 55.431 128.349 1.00 18.16 333 LEU B C 1
ATOM 5181 O O . LEU B 1 311 ? 66.494 54.505 128.645 1.00 18.88 333 LEU B O 1
ATOM 5186 N N . ASP B 1 312 ? 65.947 56.689 128.742 1.00 18.07 334 ASP B N 1
ATOM 5187 C CA . ASP B 1 312 ? 67.103 57.051 129.582 1.00 18.80 334 ASP B CA 1
ATOM 5188 C C . ASP B 1 312 ? 66.729 57.789 130.845 1.00 19.25 334 ASP B C 1
ATOM 5189 O O . ASP B 1 312 ? 65.835 58.634 130.836 1.00 19.61 334 ASP B O 1
ATOM 5194 N N . ALA B 1 313 ? 67.424 57.467 131.935 1.00 18.86 335 ALA B N 1
ATOM 5195 C CA . ALA B 1 313 ? 67.222 58.146 133.205 1.00 18.38 335 ALA B CA 1
ATOM 5196 C C . ALA B 1 313 ? 68.556 58.348 133.919 1.00 18.94 335 ALA B C 1
ATOM 5197 O O . ALA B 1 313 ? 69.335 57.399 134.087 1.00 18.29 335 ALA B O 1
ATOM 5199 N N . LYS B 1 314 ? 68.826 59.593 134.301 1.00 19.33 336 LYS B N 1
ATOM 5200 C CA . LYS B 1 314 ? 70.001 59.941 135.096 1.00 20.27 336 LYS B CA 1
ATOM 5201 C C . LYS B 1 314 ? 69.437 60.831 136.190 1.00 19.51 336 LYS B C 1
ATOM 5202 O O . LYS B 1 314 ? 69.115 61.995 135.968 1.00 18.64 336 LYS B O 1
ATOM 5208 N N . VAL B 1 315 ? 69.331 60.272 137.379 1.00 19.33 337 VAL B N 1
ATOM 5209 C CA . VAL B 1 315 ? 68.624 60.910 138.465 1.00 18.88 337 VAL B CA 1
ATOM 5210 C C . VAL B 1 315 ? 69.461 61.012 139.785 1.00 19.56 337 VAL B C 1
ATOM 5211 O O . VAL B 1 315 ? 70.239 60.116 140.090 1.00 19.94 337 VAL B O 1
ATOM 5215 N N . LYS B 1 316 ? 69.351 62.113 140.573 1.00 19.12 338 LYS B N 1
ATOM 5216 C CA . LYS B 1 316 ? 70.137 62.227 141.851 1.00 18.96 338 LYS B CA 1
ATOM 5217 C C . LYS B 1 316 ? 69.243 62.248 143.089 1.00 17.94 338 LYS B C 1
ATOM 5218 O O . LYS B 1 316 ? 68.331 63.068 143.217 1.00 17.64 338 LYS B O 1
ATOM 5224 N N . ASN B 1 317 ? 69.541 61.307 143.974 1.00 16.25 339 ASN B N 1
ATOM 5225 C CA . ASN B 1 317 ? 68.844 61.105 145.229 1.00 16.45 339 ASN B CA 1
ATOM 5226 C C . ASN B 1 317 ? 67.338 60.931 145.048 1.00 17.02 339 ASN B C 1
ATOM 5227 O O . ASN B 1 317 ? 66.550 61.650 145.653 1.00 16.04 339 ASN B O 1
ATOM 5232 N N . PRO B 1 318 ? 66.944 59.965 144.156 1.00 17.01 340 PRO B N 1
ATOM 5233 C CA . PRO B 1 318 ? 65.565 59.519 143.964 1.00 16.81 340 PRO B CA 1
ATOM 5234 C C . PRO B 1 318 ? 65.310 58.902 145.304 1.00 16.69 340 PRO B C 1
ATOM 5235 O O . PRO B 1 318 ? 66.247 58.819 146.102 1.00 18.03 340 PRO B O 1
ATOM 5239 N N . GLU B 1 319 ? 64.112 58.447 145.602 1.00 15.55 341 GLU B N 1
ATOM 5240 C CA . GLU B 1 319 ? 63.787 57.894 146.891 1.00 15.55 341 GLU B CA 1
ATOM 5241 C C . GLU B 1 319 ? 63.591 56.374 146.728 1.00 15.57 341 GLU B C 1
ATOM 5242 O O . GLU B 1 319 ? 63.016 55.961 145.707 1.00 15.41 341 GLU B O 1
ATOM 5248 N N . ALA B 1 320 ? 64.023 55.513 147.628 1.00 15.82 342 ALA B N 1
ATOM 5249 C CA . ALA B 1 320 ? 63.910 54.090 147.465 1.00 16.39 342 ALA B CA 1
ATOM 5250 C C . ALA B 1 320 ? 62.513 53.641 147.109 1.00 16.56 342 ALA B C 1
ATOM 5251 O O . ALA B 1 320 ? 61.525 54.226 147.558 1.00 16.56 342 ALA B O 1
ATOM 5253 N N . GLY B 1 321 ? 62.429 52.582 146.317 1.00 16.58 343 GLY B N 1
ATOM 5254 C CA . GLY B 1 321 ? 61.145 52.011 146.005 1.00 16.98 343 GLY B CA 1
ATOM 5255 C C . GLY B 1 321 ? 60.876 51.674 144.553 1.00 17.31 343 GLY B C 1
ATOM 5256 O O . GLY B 1 321 ? 61.748 51.799 143.678 1.00 16.52 343 GLY B O 1
ATOM 5257 N N . GLN B 1 322 ? 59.635 51.244 144.321 1.00 18.24 344 GLN B N 1
ATOM 5258 C CA . GLN B 1 322 ? 59.128 50.834 143.011 1.00 19.09 344 GLN B CA 1
ATOM 5259 C C . GLN B 1 322 ? 58.456 51.996 142.312 1.00 18.28 344 GLN B C 1
ATOM 5260 O O . GLN B 1 322 ? 57.596 52.663 142.898 1.00 18.48 344 GLN B O 1
ATOM 5266 N N . TYR B 1 323 ? 58.817 52.228 141.056 1.00 16.89 345 TYR B N 1
ATOM 5267 C CA . TYR B 1 323 ? 58.173 53.269 140.282 1.00 16.54 345 TYR B CA 1
ATOM 5268 C C . TYR B 1 323 ? 57.433 52.668 139.091 1.00 16.97 345 TYR B C 1
ATOM 5269 O O . TYR B 1 323 ? 57.784 51.590 138.596 1.00 16.68 345 TYR B O 1
ATOM 5278 N N . MET B 1 324 ? 56.411 53.374 138.626 1.00 17.05 346 MET B N 1
ATOM 5279 C CA . MET B 1 324 ? 55.628 52.913 137.502 1.00 17.05 346 MET B CA 1
ATOM 5280 C C . MET B 1 324 ? 54.999 54.059 136.723 1.00 16.57 346 MET B C 1
ATOM 5281 O O . MET B 1 324 ? 54.629 55.084 137.283 1.00 15.93 346 MET B O 1
ATOM 5286 N N . GLY B 1 325 ? 54.864 53.863 135.424 1.00 16.49 347 GLY B N 1
ATOM 5287 C CA . GLY B 1 325 ? 54.222 54.832 134.571 1.00 17.16 347 GLY B CA 1
ATOM 5288 C C . GLY B 1 325 ? 53.806 54.169 133.267 1.00 18.01 347 GLY B C 1
ATOM 5289 O O . GLY B 1 325 ? 54.057 52.976 133.043 1.00 17.46 347 GLY B O 1
ATOM 5290 N N . ASN B 1 326 ? 53.174 54.939 132.402 1.00 18.26 348 ASN B N 1
ATOM 5291 C CA . ASN B 1 326 ? 52.717 54.421 131.134 1.00 19.39 348 ASN B CA 1
ATOM 5292 C C . ASN B 1 326 ? 53.121 55.304 129.987 1.00 18.94 348 ASN B C 1
ATOM 5293 O O . ASN B 1 326 ? 53.134 56.513 130.126 1.00 20.47 348 ASN B O 1
ATOM 5298 N N . ILE B 1 327 ? 53.483 54.704 128.857 1.00 17.95 349 ILE B N 1
ATOM 5299 C CA . ILE B 1 327 ? 53.714 55.485 127.644 1.00 17.21 349 ILE B CA 1
ATOM 5300 C C . ILE B 1 327 ? 52.663 55.070 126.613 1.00 17.67 349 ILE B C 1
ATOM 5301 O O . ILE B 1 327 ? 52.587 53.894 126.221 1.00 15.73 349 ILE B O 1
ATOM 5306 N N . LYS B 1 328 ? 51.837 56.026 126.202 1.00 17.03 350 LYS B N 1
ATOM 5307 C CA . LYS B 1 328 ? 50.852 55.756 125.187 1.00 17.72 350 LYS B CA 1
ATOM 5308 C C . LYS B 1 328 ? 51.442 56.196 123.854 1.00 16.95 350 LYS B C 1
ATOM 5309 O O . LYS B 1 328 ? 51.726 57.389 123.653 1.00 14.90 350 LYS B O 1
ATOM 5315 N N . ILE B 1 329 ? 51.678 55.225 122.965 1.00 16.26 351 ILE B N 1
ATOM 5316 C CA . ILE B 1 329 ? 52.181 55.524 121.637 1.00 16.11 351 ILE B CA 1
ATOM 5317 C C . ILE B 1 329 ? 50.976 55.618 120.728 1.00 17.14 351 ILE B C 1
ATOM 5318 O O . ILE B 1 329 ? 50.109 54.747 120.729 1.00 17.15 351 ILE B O 1
ATOM 5323 N N . THR B 1 330 ? 50.940 56.655 119.928 1.00 17.12 352 THR B N 1
ATOM 5324 C CA . THR B 1 330 ? 49.822 56.892 119.072 1.00 17.78 352 THR B CA 1
ATOM 5325 C C . THR B 1 330 ? 50.357 56.997 117.622 1.00 17.92 352 THR B C 1
ATOM 5326 O O . THR B 1 330 ? 51.469 57.491 117.411 1.00 18.39 352 THR B O 1
ATOM 5330 N N . PHE B 1 331 ? 49.598 56.500 116.636 1.00 17.85 353 PHE B N 1
ATOM 5331 C CA . PHE B 1 331 ? 50.090 56.441 115.236 1.00 17.00 353 PHE B CA 1
ATOM 5332 C C . PHE B 1 331 ? 48.995 56.536 114.177 1.00 16.80 353 PHE B C 1
ATOM 5333 O O . PHE B 1 331 ? 47.985 55.843 114.242 1.00 16.63 353 PHE B O 1
ATOM 5341 N N . THR B 1 332 ? 49.199 57.421 113.211 1.00 16.44 354 THR B N 1
ATOM 5342 C CA . THR B 1 332 ? 48.291 57.540 112.077 1.00 16.03 354 THR B CA 1
ATOM 5343 C C . THR B 1 332 ? 49.072 57.627 110.788 1.00 16.40 354 THR B C 1
ATOM 5344 O O . THR B 1 332 ? 49.829 58.572 110.595 1.00 15.92 354 THR B O 1
ATOM 5348 N N . PRO B 1 333 ? 48.925 56.624 109.917 1.00 17.18 355 PRO B N 1
ATOM 5349 C CA . PRO B 1 333 ? 49.512 56.677 108.567 1.00 17.71 355 PRO B CA 1
ATOM 5350 C C . PRO B 1 333 ? 48.611 57.577 107.754 1.00 18.79 355 PRO B C 1
ATOM 5351 O O . PRO B 1 333 ? 47.417 57.556 107.990 1.00 18.65 355 PRO B O 1
ATOM 5355 N N . SER B 1 334 ? 49.167 58.340 106.819 1.00 21.84 356 SER B N 1
ATOM 5356 C CA . SER B 1 334 ? 48.409 59.306 105.993 1.00 24.86 356 SER B CA 1
ATOM 5357 C C . SER B 1 334 ? 47.583 58.631 104.905 1.00 28.38 356 SER B C 1
ATOM 5358 O O . SER B 1 334 ? 48.085 57.749 104.218 1.00 30.19 356 SER B O 1
ATOM 5361 N N . SER B 1 335 ? 46.342 59.082 104.703 1.00 31.21 357 SER B N 1
ATOM 5362 C CA . SER B 1 335 ? 45.476 58.504 103.662 1.00 34.14 357 SER B CA 1
ATOM 5363 C C . SER B 1 335 ? 45.291 59.419 102.459 1.00 35.97 357 SER B C 1
ATOM 5364 O O . SER B 1 335 ? 45.687 60.601 102.477 1.00 36.65 357 SER B O 1
ATOM 5367 N N . GLN B 1 336 ? 44.679 58.874 101.413 1.00 37.72 358 GLN B N 1
ATOM 5368 C CA . GLN B 1 336 ? 44.413 59.645 100.223 1.00 39.73 358 GLN B CA 1
ATOM 5369 C C . GLN B 1 336 ? 42.931 59.595 99.837 1.00 40.12 358 GLN B C 1
ATOM 5370 O O . GLN B 1 336 ? 42.446 58.565 99.388 1.00 40.08 358 GLN B O 1
ATOM 5376 N N . THR B 1 337 ? 42.170 60.625 100.187 1.00 41.43 359 THR B N 1
ATOM 5377 C CA . THR B 1 337 ? 42.611 61.672 101.092 1.00 42.97 359 THR B CA 1
ATOM 5378 C C . THR B 1 337 ? 41.488 61.803 102.164 1.00 42.88 359 THR B C 1
ATOM 5379 O O . THR B 1 337 ? 41.076 62.918 102.548 1.00 43.06 359 THR B O 1
ATOM 5383 N N . LEU B 1 338 ? 40.944 60.655 102.590 1.00 42.77 360 LEU B N 1
ATOM 5384 C CA . LEU B 1 338 ? 40.040 60.665 103.741 1.00 42.62 360 LEU B CA 1
ATOM 5385 C C . LEU B 1 338 ? 41.112 60.765 104.820 1.00 41.58 360 LEU B C 1
ATOM 5386 O O . LEU B 1 338 ? 41.872 61.705 104.829 1.00 41.02 360 LEU B O 1
ATOM 5391 N N . ASP B 1 339 ? 41.187 59.837 105.725 1.00 40.52 361 ASP B N 1
ATOM 5392 C CA . ASP B 1 339 ? 42.357 59.784 106.580 1.00 40.17 361 ASP B CA 1
ATOM 5393 C C . ASP B 1 339 ? 42.342 58.417 107.108 1.00 38.94 361 ASP B C 1
ATOM 5394 O O . ASP B 1 339 ? 41.663 57.572 106.568 1.00 39.44 361 ASP B O 1
ATOM 5399 N N . ASN B 1 340 ? 43.116 58.142 108.110 1.00 36.36 362 ASN B N 1
ATOM 5400 C CA . ASN B 1 340 ? 43.042 56.836 108.665 1.00 34.86 362 ASN B CA 1
ATOM 5401 C C . ASN B 1 340 ? 42.635 56.974 110.085 1.00 33.20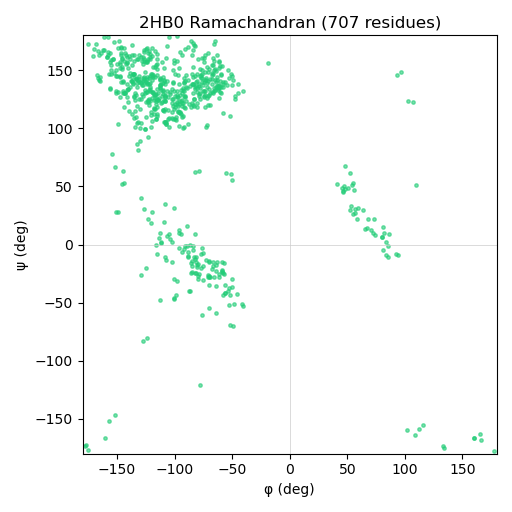 362 ASN B C 1
ATOM 5402 O O . ASN B 1 340 ? 42.564 58.089 110.616 1.00 32.12 362 ASN B O 1
ATOM 5407 N N . LYS B 1 341 ? 42.304 55.866 110.707 1.00 31.83 363 LYS B N 1
ATOM 5408 C CA . LYS B 1 341 ? 41.993 55.936 112.092 1.00 30.66 363 LYS B CA 1
ATOM 5409 C C . LYS B 1 341 ? 43.346 55.861 112.802 1.00 28.27 363 LYS B C 1
ATOM 5410 O O . LYS B 1 341 ? 44.332 55.327 112.269 1.00 27.16 363 LYS B O 1
ATOM 5416 N N . GLN B 1 342 ? 43.399 56.445 113.975 1.00 25.54 364 GLN B N 1
ATOM 5417 C CA . GLN B 1 342 ? 44.596 56.435 114.761 1.00 22.36 364 GLN B CA 1
ATOM 5418 C C . GLN B 1 342 ? 44.625 55.131 115.534 1.00 20.44 364 GLN B C 1
ATOM 5419 O O . GLN B 1 342 ? 43.578 54.633 115.954 1.00 19.78 364 GLN B O 1
ATOM 5425 N N . VAL B 1 343 ? 45.811 54.568 115.710 1.00 18.02 365 VAL B N 1
ATOM 5426 C CA . VAL B 1 343 ? 45.949 53.366 116.505 1.00 17.40 365 VAL B CA 1
ATOM 5427 C C . VAL B 1 343 ? 46.936 53.615 117.654 1.00 18.39 365 VAL B C 1
ATOM 5428 O O . VAL B 1 343 ? 47.674 54.602 117.648 1.00 16.51 365 VAL B O 1
ATOM 5432 N N . GLU B 1 344 ? 46.959 52.719 118.629 1.00 18.86 366 GLU B N 1
ATOM 5433 C CA . GLU B 1 344 ? 47.822 52.928 119.766 1.00 20.13 366 GLU B CA 1
ATOM 5434 C C . GLU B 1 344 ? 48.388 51.658 120.364 1.00 20.04 366 GLU B C 1
ATOM 5435 O O . GLU B 1 344 ? 47.908 50.556 120.101 1.00 20.49 366 GLU B O 1
ATOM 5441 N N . LYS B 1 345 ? 49.433 51.835 121.159 1.00 20.38 367 LYS B N 1
ATOM 5442 C CA . LYS B 1 345 ? 50.035 50.764 121.924 1.00 20.70 367 LYS B CA 1
ATOM 5443 C C . LYS B 1 345 ? 50.497 51.421 123.247 1.00 20.94 367 LYS B C 1
ATOM 5444 O O . LYS B 1 345 ? 50.965 52.571 123.259 1.00 20.61 367 LYS B O 1
ATOM 5450 N N . ASN B 1 346 ? 50.332 50.709 124.353 1.00 20.70 368 ASN B N 1
ATOM 5451 C CA . ASN B 1 346 ? 50.732 51.223 125.648 1.00 19.64 368 ASN B CA 1
ATOM 5452 C C . ASN B 1 346 ? 51.899 50.449 126.203 1.00 19.75 368 ASN B C 1
ATOM 5453 O O . ASN B 1 346 ? 51.895 49.211 126.169 1.00 19.84 368 ASN B O 1
ATOM 5458 N N . ILE B 1 347 ? 52.913 51.164 126.690 1.00 18.68 369 ILE B N 1
ATOM 5459 C CA . ILE B 1 347 ? 54.054 50.509 127.308 1.00 18.96 369 ILE B CA 1
ATOM 5460 C C . ILE B 1 347 ? 54.067 50.809 128.796 1.00 19.22 369 ILE B C 1
ATOM 5461 O O . ILE B 1 347 ? 54.112 51.978 129.196 1.00 19.08 369 ILE B O 1
ATOM 5466 N N . THR B 1 348 ? 54.037 49.770 129.623 1.00 18.71 370 THR B N 1
ATOM 5467 C CA . THR B 1 348 ? 54.189 49.969 131.057 1.00 18.19 370 THR B CA 1
ATOM 5468 C C . THR B 1 348 ? 55.685 50.116 131.362 1.00 17.75 370 THR B C 1
ATOM 5469 O O . THR B 1 348 ? 56.491 49.241 131.028 1.00 19.04 370 THR B O 1
ATOM 5473 N N . VAL B 1 349 ? 56.058 51.235 131.957 1.00 16.69 371 VAL B N 1
ATOM 5474 C CA . VAL B 1 349 ? 57.450 51.490 132.284 1.00 15.37 371 VAL B CA 1
ATOM 5475 C C . VAL B 1 349 ? 57.640 51.392 133.790 1.00 15.69 371 VAL B C 1
ATOM 5476 O O . VAL B 1 349 ? 56.883 51.997 134.559 1.00 15.19 371 VAL B O 1
ATOM 5480 N N . THR B 1 350 ? 58.614 50.595 134.219 1.00 16.09 372 THR B N 1
ATOM 5481 C CA . THR B 1 350 ? 58.921 50.493 135.641 1.00 17.16 372 THR B CA 1
ATOM 5482 C C . THR B 1 350 ? 60.368 50.841 135.923 1.00 18.44 372 THR B C 1
ATOM 5483 O O . THR B 1 350 ? 61.195 50.899 135.005 1.00 19.27 372 THR B O 1
ATOM 5487 N N . ALA B 1 351 ? 60.655 51.086 137.202 1.00 19.42 373 ALA B N 1
ATOM 5488 C CA . ALA B 1 351 ? 62.011 51.365 137.685 1.00 20.26 373 ALA B CA 1
ATOM 5489 C C . ALA B 1 351 ? 62.101 50.986 139.153 1.00 21.72 373 ALA B C 1
ATOM 5490 O O . ALA B 1 351 ? 61.125 51.085 139.882 1.00 19.69 373 ALA B O 1
ATOM 5492 N N . SER B 1 352 ? 63.274 50.520 139.570 1.00 26.07 374 SER B N 1
ATOM 5493 C CA . SER B 1 352 ? 63.520 50.180 140.970 1.00 31.13 374 SER B CA 1
ATOM 5494 C C . SER B 1 352 ? 64.685 50.956 141.532 1.00 35.19 374 SER B C 1
ATOM 5495 O O . SER B 1 352 ? 65.796 50.875 141.019 1.00 33.62 374 SER B O 1
ATOM 5498 N N . VAL B 1 353 ? 64.411 51.742 142.568 1.00 44.60 375 VAL B N 1
ATOM 5499 C CA . VAL B 1 353 ? 65.464 52.422 143.316 1.00 51.23 375 VAL B CA 1
ATOM 5500 C C . VAL B 1 353 ? 65.625 51.585 144.590 1.00 56.21 375 VAL B C 1
ATOM 5501 O O . VAL B 1 353 ? 64.691 51.472 145.410 1.00 55.78 375 VAL B O 1
ATOM 5505 N N . ASP B 1 354 ? 66.791 50.963 144.726 1.00 61.86 376 ASP B N 1
ATOM 5506 C CA . ASP B 1 354 ? 67.053 50.075 145.851 1.00 67.53 376 ASP B CA 1
ATOM 5507 C C . ASP B 1 354 ? 67.506 50.726 147.166 1.00 69.86 376 ASP B C 1
ATOM 5508 O O . ASP B 1 354 ? 68.516 51.460 147.202 1.00 70.53 376 ASP B O 1
ATOM 5513 N N . PRO B 1 355 ? 66.762 50.421 148.243 1.00 72.08 377 PRO B N 1
ATOM 5514 C CA . PRO B 1 355 ? 67.021 50.964 149.591 1.00 73.77 377 PRO B CA 1
ATOM 5515 C C . PRO B 1 355 ? 68.431 50.630 150.128 1.00 74.52 377 PRO B C 1
ATOM 5516 O O . PRO B 1 355 ? 68.708 49.495 150.524 1.00 75.04 377 PRO B O 1
#

B-factor: mean 25.45, std 12.52, range [2.0, 126.6]

CATH classification: 2.60.40.2520 (+1 more: 2.60.40.2040)

=== Feature glossary ===
Feature key, reading from the visual/contextual features back to the raw sequence:

Rendered structure images. Six rendered views show the 3D structure from the faces of a cube — i.e. along ±x, ±y, ±z. Rendering representation is drawn randomly per protein from cartoon (secondary-structure ribbons), sticks (backbone bonds), or molecular surface; coloring is either N→C rainbow (blue at the N-terminus through red at the C-terminus) or one color per chain.

Contact-map, Ramachandran, and PAE plots. The contact map is a binary N×N matrix image: pixel (i, j) is dark where Cα_i and Cα_j are within 8 Å and |i−j|>4. Because the |i−j|>4 filter removes local helical contacts, off-diagonal stripes parallel to the main diagonal indicate parallel β-sheets; stripes perpendicular to it indicate antiparallel β-sheets. The Ramachandran plot scatters every residue's (φ, ψ) pair against the sterically allowed regions. The PAE heatmap renders the predicted-aligned-error matrix.

InterPro / GO / CATH / organism. Database cross-references. InterPro integrates a dozen domain/family signature databases into unified entries with residue-range hits. GO terms attach function/process/location labels with evidence codes. CATH codes position the fold in a four-level structural taxonomy. Organism is the NCBI-taxonomy species name.

Nearest PDB structures. The Foldseek neighbor list gives the closest experimentally determined structures in the PDB, ranked by structural alignment. TM-score near 1 means near-identical fold; near 0.3 means only rough topology match. This is how one finds what a novel AlphaFold prediction most resembles in the solved-structure universe.

Predicted aligned error. PAE(i, j) answers: if I align the predicted and true structures on residue i, how far off (in Å) do I expect residue j to be? A block-diagonal PAE matrix with low values on the blocks and high values off-diagonal is the signature of a multi-domain protein with confidently predicted domains but uncertain inter-domain orientation.

Solvent-accessible surface area. Accessible surface area quantifies burial. A residue with SASA near zero is packed into the hydrophobic core; one with SASA >100 Å² sits on the surface. Computed here via the Shrake–Rupley numerical algorithm with a 1.4 Å probe.

B-factor. B-factor (Debye–Waller factor) reflects atomic displacement in the crystal lattice. It is an experimental observable (units Å²), not a prediction; low values mean the atom is pinned down, high values mean it moves or is heterogeneous across the crystal.

pLDDT. For AlphaFold models, the B-factor field carries pLDDT — the model's own estimate of local accuracy on a 0–100 scale. Regions with pLDDT<50 should be treated as essentially unmodeled; they often correspond to intrinsically disordered segments.

Backbone torsions (φ/ψ). φ (phi) and ψ (psi) are the two rotatable backbone dihedrals per residue: φ is the C(i-1)–N–Cα–C torsion, ψ is the N–Cα–C–N(i+1) torsion, both in degrees on (−180°, 180°]. α-helical residues cluster near (−60°, −45°); β-strand residues near (−120°, +130°). A Ramachandran plot is simply a scatter of (φ, ψ) for every residue.

Radius of gyration, Cα contacts, bounding box. Radius of gyration (Rg) is the root-mean-square distance of Cα atoms from their centroid — a single number for overall size and compactness. A globular domain of N residues has Rg ≈ 2.2·N^0.38 Å; an extended or disordered chain has a much larger Rg. The Cα contact count is the number of residue pairs whose Cα atoms are within 8 Å and are more than four positions apart in sequence — a standard proxy for tertiary packing density. The bounding box is the smallest axis-aligned box enclosing all Cα atoms.

Secondary structure (3-state, P-SEA). Three-state secondary structure (P-SEA) collapses the eight DSSP classes into helix (a), strand (b), and coil (c). P-SEA assigns these from Cα geometry alone — distances and angles — without requiring backbone oxygens, so it works on any Cα trace.

Secondary structure (8-state, DSSP). DSSP 8-state secondary structure assigns each residue one of H (α-helix), G (3₁₀-helix), I (π-helix), E (extended β-strand), B (isolated β-bridge), T (hydrogen-bonded turn), S (bend), or '-' (coil). The assignment is computed from backbone hydrogen-bond geometry via the Kabsch–Sander algorithm.

Foldseek 3Di. A 3Di character summarizes, for each residue, the relative orientation of the Cα frame of its nearest spatial neighbor. Because it encodes fold topology rather than chemistry, 3Di alignments detect remote structural similarity that sequence alignment misses.

mmCIF coordinates. The mmCIF block holds the 3D Cartesian coordinates of each backbone atom (N, Cα, C, O) in ångströms. mmCIF is the PDB's canonical archive format — a tagged-loop text representation of the atomic model.

Sequence. Sequence gives the chain of amino acids in standard one-letter code (A=alanine, C=cysteine, …, Y=tyrosine), read N→C. It is the only feature that is directly encoded by the gene; all structural features are derived from the folded form of this sequence.